Protein AF-A0A0F9AZA5-F1 (afdb_monomer_lite)

Foldseek 3Di:
DDDDDDDDAPDADELDDVRVVVVVVVQLVCVVVVNDAAADWDDDDPAIHDDDDPSHDPRRVVNNVVVRVVVRVVVVVVVVVCVVDDDDDDPPFAWEWEWEWAPFWIWIFIDGVPRTPDIDIAGADDDPDPPPPDDDDDDDDDDDDDDDDDDDDDDDPRPHDHQDPDALVSNLVSSLVVSVVVCVVVVVPAHAEYEYAAEQFDDPVPDFAAFFKAWQWDADPQFIAGPPCRLCCLSPPRPDDGRSSSGSSSRRVVCRVRSHTYIHGTYQFGFLADPVQQDDPDVVHTDGDRDNLVSQLVSLCVVCVVVVHHSQCDWDFHWHADQWIKTFTAHSSGRHHIFRRAPGADDAALAAAHDDDPVVVVCVCPVPPDDPVRVSCCRNGCHGNCVVPVGSPPVD

pLDDT: mean 78.63, std 20.32, range [23.45, 98.0]

Sequence (396 aa):
NAQVVAGRADILVCPGIDAANILYKTLTAMTKFGQASLAGITIGFPVPYIILSRADTLETRLLSIALCSIYARRMSDKRKIRKEEKKPLAADTRRVLVINPGSTSVKLALFENDDPVHEKEVRYSEGAKGRDKSSGALDRGRAGDPAEKSVPGEAGAEVRTAVSRGSTADRISELSMLVDKTLSGWGAGRLDAIAARGGFIPLPDGRRLEGGTYVIAGVHGRQAAADRDLVEAISEHPEKAHASNLGIPAAALLAEKYGVPAYAVDPVVVDEFGPEAVISGYRPIERRSISHALSVRAAAKKAAGLTGKKTGDINLVVAHLGGGITVAAVKQGKMIDNNIALLGEGPFTPQRAGTLPAGELIDLCFSGKFSREELKEELTKRGGLLSYLGEWRMEE

Structure (mmCIF, N/CA/C/O backbone):
data_AF-A0A0F9AZA5-F1
#
_entry.id   AF-A0A0F9AZA5-F1
#
loop_
_atom_site.group_PDB
_atom_site.id
_atom_site.type_symbol
_atom_site.label_atom_id
_atom_site.label_alt_id
_atom_site.label_comp_id
_atom_site.label_asym_id
_atom_site.label_entity_id
_atom_site.label_seq_id
_atom_site.pdbx_PDB_ins_code
_atom_site.Cartn_x
_atom_site.Cartn_y
_atom_site.Cartn_z
_atom_site.occupancy
_atom_site.B_iso_or_equiv
_atom_site.auth_seq_id
_atom_site.auth_comp_id
_atom_site.auth_asym_id
_atom_site.auth_atom_id
_atom_site.pdbx_PDB_model_num
ATOM 1 N N . ASN A 1 1 ? -3.952 -29.532 -18.272 1.00 31.55 1 ASN A N 1
ATOM 2 C CA . ASN A 1 1 ? -4.764 -29.011 -17.147 1.00 31.55 1 ASN A CA 1
ATOM 3 C C . ASN A 1 1 ? -4.411 -27.561 -16.820 1.00 31.55 1 ASN A C 1
ATOM 5 O O . ASN A 1 1 ? -3.969 -27.286 -15.715 1.00 31.55 1 ASN A O 1
ATOM 9 N N . ALA A 1 2 ? -4.607 -26.629 -17.758 1.00 24.94 2 ALA A N 1
ATOM 10 C CA . ALA A 1 2 ? -4.496 -25.196 -17.478 1.00 24.94 2 ALA A CA 1
ATOM 11 C C . ALA A 1 2 ? -5.901 -24.644 -17.200 1.00 24.94 2 ALA A C 1
ATOM 13 O O . ALA A 1 2 ? -6.799 -24.827 -18.022 1.00 24.94 2 ALA A O 1
ATOM 14 N N . GLN A 1 3 ? -6.107 -24.025 -16.037 1.00 31.31 3 GLN A N 1
ATOM 15 C CA . GLN A 1 3 ? -7.330 -23.277 -15.750 1.00 31.31 3 GLN A CA 1
ATOM 16 C C . GLN A 1 3 ? -7.169 -21.832 -16.225 1.00 31.31 3 GLN A C 1
ATOM 18 O O . GLN A 1 3 ? -6.132 -21.211 -16.004 1.00 31.31 3 GLN A O 1
ATOM 23 N N . VAL A 1 4 ? -8.208 -21.307 -16.874 1.00 31.88 4 VAL A N 1
ATOM 24 C CA . VAL A 1 4 ? -8.269 -19.925 -17.355 1.00 31.88 4 VAL A CA 1
ATOM 25 C C . VAL A 1 4 ? -8.418 -18.994 -16.151 1.00 31.88 4 VAL A C 1
ATOM 27 O O . VAL A 1 4 ? -9.504 -18.858 -15.591 1.00 31.88 4 VAL A O 1
ATOM 30 N N . VAL A 1 5 ? -7.322 -18.355 -15.749 1.00 42.47 5 VAL A N 1
ATOM 31 C CA . VAL A 1 5 ? -7.323 -17.205 -14.841 1.00 42.47 5 VAL A CA 1
ATOM 32 C C . VAL A 1 5 ? -7.111 -15.967 -15.712 1.00 42.47 5 VAL A C 1
ATOM 34 O O . VAL A 1 5 ? -6.104 -15.883 -16.400 1.00 42.47 5 VAL A O 1
ATOM 37 N N . ALA A 1 6 ? -8.062 -15.030 -15.660 1.00 53.66 6 ALA A N 1
ATOM 38 C CA . ALA A 1 6 ? -8.175 -13.785 -16.438 1.00 53.66 6 ALA A CA 1
ATOM 39 C C . ALA A 1 6 ? -8.961 -13.894 -17.764 1.00 53.66 6 ALA A C 1
ATOM 41 O O . ALA A 1 6 ? -8.471 -14.336 -18.796 1.00 53.66 6 ALA A O 1
ATOM 42 N N . GLY A 1 7 ? -10.216 -13.431 -17.718 1.00 45.97 7 GLY A N 1
ATOM 43 C CA . GLY A 1 7 ? -11.078 -13.254 -18.893 1.00 45.97 7 GLY A CA 1
ATOM 44 C C . GLY A 1 7 ? -12.540 -12.921 -18.565 1.00 45.97 7 GLY A C 1
ATOM 45 O O . GLY A 1 7 ? -13.252 -12.402 -19.415 1.00 45.97 7 GLY A O 1
ATOM 46 N N . ARG A 1 8 ? -13.003 -13.191 -17.335 1.00 53.72 8 ARG A N 1
ATOM 47 C CA . ARG A 1 8 ? -14.383 -12.921 -16.885 1.00 53.72 8 ARG A CA 1
ATOM 48 C C . ARG A 1 8 ? -14.398 -12.359 -15.464 1.00 53.72 8 ARG A C 1
ATOM 50 O O . ARG A 1 8 ? -14.738 -13.061 -14.522 1.00 53.72 8 ARG A O 1
ATOM 57 N N . ALA A 1 9 ? -13.934 -11.125 -15.292 1.00 59.25 9 ALA A N 1
ATOM 58 C CA . ALA A 1 9 ? -14.039 -10.461 -13.997 1.00 59.25 9 ALA A CA 1
ATOM 59 C C . ALA A 1 9 ? -15.489 -10.004 -13.770 1.00 59.25 9 ALA A C 1
ATOM 61 O O . ALA A 1 9 ? -16.000 -9.207 -14.552 1.00 59.25 9 ALA A O 1
ATOM 62 N N . ASP A 1 10 ? -16.130 -10.476 -12.696 1.00 60.09 10 ASP A N 1
ATOM 63 C CA . ASP A 1 10 ? -17.466 -10.002 -12.297 1.00 60.09 10 ASP A CA 1
ATOM 64 C C . ASP A 1 10 ? -17.416 -8.586 -11.700 1.00 60.09 10 ASP A C 1
ATOM 66 O O . ASP A 1 10 ? -18.384 -7.830 -11.770 1.00 60.09 10 ASP A O 1
ATOM 70 N N . ILE A 1 11 ? -16.285 -8.225 -11.081 1.00 70.12 11 ILE A N 1
ATOM 71 C CA . ILE A 1 11 ? -16.079 -6.938 -10.413 1.00 70.12 11 ILE A CA 1
ATOM 72 C C . ILE A 1 11 ? -14.662 -6.443 -10.703 1.00 70.12 11 ILE A C 1
ATOM 74 O O . ILE A 1 11 ? -13.681 -7.123 -10.404 1.00 70.12 11 ILE A O 1
ATOM 78 N N . LEU A 1 12 ? -14.562 -5.218 -11.218 1.00 71.12 12 LEU A N 1
ATOM 79 C CA . LEU A 1 12 ? -13.315 -4.465 -11.306 1.00 71.12 12 LEU A CA 1
ATOM 80 C C . LEU A 1 12 ? -13.330 -3.372 -10.237 1.00 71.12 12 LEU A C 1
ATOM 82 O O . LEU A 1 12 ? -14.248 -2.553 -10.184 1.00 71.12 12 LEU A O 1
ATOM 86 N N . VAL A 1 13 ? -12.320 -3.363 -9.368 1.00 72.69 13 VAL A N 1
ATOM 87 C CA . VAL A 1 13 ? -12.171 -2.343 -8.325 1.00 72.69 13 VAL A CA 1
ATOM 88 C C . VAL A 1 13 ? -10.956 -1.490 -8.648 1.00 72.69 13 VAL A C 1
ATOM 90 O O . VAL A 1 13 ? -9.829 -1.974 -8.627 1.00 72.69 13 VAL A O 1
ATOM 93 N N . CYS A 1 14 ? -11.196 -0.215 -8.932 1.00 68.75 14 CYS A N 1
ATOM 94 C CA . CYS A 1 14 ? -10.140 0.758 -9.179 1.00 68.75 14 CYS A CA 1
ATOM 95 C C . CYS A 1 14 ? -9.658 1.377 -7.856 1.00 68.75 14 CYS A C 1
ATOM 97 O O . CYS A 1 14 ? -10.453 1.533 -6.923 1.00 68.75 14 CYS A O 1
ATOM 99 N N . PRO A 1 15 ? -8.376 1.765 -7.757 1.00 51.91 15 PRO A N 1
ATOM 100 C CA . PRO A 1 15 ? -7.798 2.281 -6.514 1.00 51.91 15 PRO A CA 1
ATOM 101 C C . PRO A 1 15 ? -8.221 3.711 -6.162 1.00 51.91 15 PRO A C 1
ATOM 103 O O . PRO A 1 15 ? -7.981 4.152 -5.041 1.00 51.91 15 PRO A O 1
ATOM 106 N N . GLY A 1 16 ? -8.823 4.436 -7.104 1.00 64.69 16 GLY A N 1
ATOM 107 C CA . GLY A 1 16 ? -9.222 5.830 -6.959 1.00 64.69 16 GLY A CA 1
ATOM 108 C C . GLY A 1 16 ? -10.118 6.277 -8.111 1.00 64.69 16 GLY A C 1
ATOM 109 O O . GLY A 1 16 ? -10.344 5.516 -9.058 1.00 64.69 16 GLY A O 1
ATOM 110 N N . ILE A 1 17 ? -10.640 7.502 -8.013 1.00 71.69 17 ILE A N 1
ATOM 111 C CA . ILE A 1 17 ? -11.595 8.044 -8.986 1.00 71.69 17 ILE A CA 1
ATOM 112 C C . ILE A 1 17 ? -10.957 8.266 -10.359 1.00 71.69 17 ILE A C 1
ATOM 114 O O . ILE A 1 17 ? -11.595 7.969 -11.361 1.00 71.69 17 ILE A O 1
ATOM 118 N N . ASP A 1 18 ? -9.689 8.669 -10.418 1.00 63.88 18 ASP A N 1
ATOM 119 C CA . ASP A 1 18 ? -8.995 8.961 -11.680 1.00 63.88 18 ASP A CA 1
ATOM 120 C C . ASP A 1 18 ? -8.799 7.682 -12.501 1.00 63.88 18 ASP A C 1
ATOM 122 O O . ASP A 1 18 ? -9.170 7.599 -13.671 1.00 63.88 18 ASP A O 1
ATOM 126 N N . ALA A 1 19 ? -8.334 6.621 -11.838 1.00 67.88 19 ALA A N 1
ATOM 127 C CA . ALA A 1 19 ? -8.208 5.286 -12.413 1.00 67.88 19 ALA A CA 1
ATOM 128 C C . ALA A 1 19 ? -9.554 4.705 -12.863 1.00 67.88 19 ALA A C 1
ATOM 130 O O . ALA A 1 19 ? -9.653 4.108 -13.937 1.00 67.88 19 ALA A O 1
ATOM 131 N N . ALA A 1 20 ? -10.596 4.893 -12.048 1.00 75.75 20 ALA A N 1
ATOM 132 C CA . ALA A 1 20 ? -11.951 4.487 -12.400 1.00 75.75 20 ALA A CA 1
ATOM 133 C C . ALA A 1 20 ? -12.468 5.257 -13.620 1.00 75.75 20 ALA A C 1
ATOM 135 O O . ALA A 1 20 ? -13.117 4.671 -14.481 1.00 75.75 20 ALA A O 1
ATOM 136 N N . ASN A 1 21 ? -12.153 6.548 -13.717 1.00 77.44 21 ASN A N 1
ATOM 137 C CA . ASN A 1 21 ? -12.565 7.408 -14.817 1.00 77.44 21 ASN A CA 1
ATOM 138 C C . ASN A 1 21 ? -11.870 7.026 -16.131 1.00 77.44 21 ASN A C 1
ATOM 140 O O . ASN A 1 21 ? -12.523 6.996 -17.170 1.00 77.44 21 ASN A O 1
ATOM 144 N N . ILE A 1 22 ? -10.579 6.674 -16.095 1.00 76.75 22 ILE A N 1
ATOM 145 C CA . ILE A 1 22 ? -9.859 6.140 -17.263 1.00 76.75 22 ILE A CA 1
ATOM 146 C C . ILE A 1 22 ? -10.533 4.853 -17.748 1.00 76.75 22 ILE A C 1
ATOM 148 O O . ILE A 1 22 ? -10.899 4.758 -18.918 1.00 76.75 22 ILE A O 1
ATOM 152 N N . LEU A 1 23 ? -10.766 3.892 -16.846 1.00 80.69 23 LEU A N 1
ATOM 153 C CA . LEU A 1 23 ? -11.445 2.639 -17.187 1.00 80.69 23 LEU A CA 1
ATOM 154 C C . LEU A 1 23 ? -12.842 2.896 -17.770 1.00 80.69 23 LEU A C 1
ATOM 156 O O . LEU A 1 23 ? -13.197 2.332 -18.804 1.00 80.69 23 LEU A O 1
ATOM 160 N N . TYR A 1 24 ? -13.615 3.774 -17.133 1.00 83.31 24 TYR A N 1
ATOM 161 C CA . TYR A 1 24 ? -14.941 4.173 -17.589 1.00 83.31 24 TYR A CA 1
ATOM 162 C C . TYR A 1 24 ? -14.896 4.783 -18.995 1.00 83.31 24 TYR A C 1
ATOM 164 O O . TYR A 1 24 ? -15.645 4.340 -19.859 1.00 83.31 24 TYR A O 1
ATOM 172 N N . LYS A 1 25 ? -13.975 5.716 -19.277 1.00 82.06 25 LYS A N 1
ATOM 173 C CA . LYS A 1 25 ? -13.819 6.319 -20.612 1.00 82.06 25 LYS A CA 1
ATOM 174 C C . LYS A 1 25 ? -13.450 5.287 -21.679 1.00 82.06 25 LYS A C 1
ATOM 176 O O . LYS A 1 25 ? -14.001 5.343 -22.778 1.00 82.06 25 LYS A O 1
ATOM 181 N N . THR A 1 26 ? -12.569 4.339 -21.363 1.00 80.81 26 THR A N 1
ATOM 182 C CA . THR A 1 26 ? -12.213 3.242 -22.275 1.00 80.81 26 THR A CA 1
ATOM 183 C C . THR A 1 26 ? -13.431 2.376 -22.595 1.00 80.81 26 THR A C 1
ATOM 185 O O . THR A 1 26 ? -13.705 2.104 -23.763 1.00 80.81 26 THR A O 1
ATOM 188 N N . LEU A 1 27 ? -14.226 2.014 -21.583 1.00 83.06 27 LEU A N 1
ATOM 189 C CA . LEU A 1 27 ? -15.469 1.262 -21.778 1.00 83.06 27 LEU A CA 1
ATOM 190 C C . LEU A 1 27 ? -16.496 2.061 -22.593 1.00 83.06 27 LEU A C 1
ATOM 192 O O . LEU A 1 27 ? -17.095 1.514 -23.516 1.00 83.06 27 LEU A O 1
ATOM 196 N N . THR A 1 28 ? -16.653 3.362 -22.326 1.00 81.06 28 THR A N 1
ATOM 197 C CA . THR A 1 28 ? -17.510 4.262 -23.115 1.00 81.06 28 THR A CA 1
ATOM 198 C C . THR A 1 28 ? -17.057 4.362 -24.576 1.00 81.06 28 THR A C 1
ATOM 200 O O . THR A 1 28 ? -17.888 4.541 -25.462 1.00 81.06 28 THR A O 1
ATOM 203 N N . ALA A 1 29 ? -15.762 4.242 -24.880 1.00 81.00 29 ALA A N 1
ATOM 204 C CA . ALA A 1 29 ? -15.303 4.174 -26.267 1.00 81.00 29 ALA A CA 1
ATOM 205 C C . ALA A 1 29 ? -15.741 2.862 -26.938 1.00 81.00 29 ALA A C 1
ATOM 207 O O . ALA A 1 29 ? -16.234 2.889 -28.062 1.00 81.00 29 ALA A O 1
ATOM 208 N N . MET A 1 30 ? -15.638 1.731 -26.235 1.00 81.06 30 MET A N 1
ATOM 209 C CA . MET A 1 30 ? -16.054 0.418 -26.745 1.00 81.06 30 MET A CA 1
ATOM 210 C C . MET A 1 30 ? -17.568 0.315 -26.974 1.00 81.06 30 MET A C 1
ATOM 212 O O . MET A 1 30 ? -17.996 -0.327 -27.937 1.00 81.06 30 MET A O 1
ATOM 216 N N . THR A 1 31 ? -18.391 0.973 -26.145 1.00 82.75 31 THR A N 1
ATOM 217 C CA . THR A 1 31 ? -19.852 0.982 -26.347 1.00 82.75 31 THR A CA 1
ATOM 218 C C . THR A 1 31 ? -20.256 1.656 -27.657 1.00 82.75 31 THR A C 1
ATOM 220 O O . THR A 1 31 ? -21.201 1.213 -28.305 1.00 82.75 31 THR A O 1
ATOM 223 N N . LYS A 1 32 ? -19.510 2.671 -28.117 1.00 75.00 32 LYS A N 1
ATOM 224 C CA . LYS A 1 32 ? -19.764 3.328 -29.413 1.00 75.00 32 LYS A CA 1
ATOM 225 C C . LYS A 1 32 ? -19.605 2.386 -30.605 1.00 75.00 32 LYS A C 1
ATOM 227 O O . LYS A 1 32 ? -20.246 2.601 -31.627 1.00 75.00 32 LYS A O 1
ATOM 232 N N . PHE A 1 33 ? -18.773 1.357 -30.470 1.00 80.38 33 PHE A N 1
ATOM 233 C CA . PHE A 1 33 ? -18.540 0.350 -31.505 1.00 80.38 33 PHE A CA 1
ATOM 234 C C . PHE A 1 33 ? -19.388 -0.915 -31.305 1.00 80.38 33 PHE A C 1
ATOM 236 O O . PHE A 1 33 ? -19.153 -1.916 -31.976 1.00 80.38 33 PHE A O 1
ATOM 243 N N . GLY A 1 34 ? -20.352 -0.900 -30.374 1.00 78.81 34 GLY A N 1
ATOM 244 C CA . GLY A 1 34 ? -21.203 -2.056 -30.074 1.00 78.81 34 GLY A CA 1
ATOM 245 C C . GLY A 1 34 ? -20.448 -3.239 -29.458 1.00 78.81 34 GLY A C 1
ATOM 246 O O . GLY A 1 34 ? -20.937 -4.363 -29.487 1.00 78.81 34 GLY A O 1
ATOM 247 N N . GLN A 1 35 ? -19.246 -3.007 -28.921 1.00 78.94 35 GLN A N 1
ATOM 248 C CA . GLN A 1 35 ? -18.393 -4.051 -28.341 1.00 78.94 35 GLN A CA 1
ATOM 249 C C . GLN A 1 35 ? -18.612 -4.230 -26.831 1.00 78.94 35 GLN A C 1
ATOM 251 O O . GLN A 1 35 ? -18.065 -5.154 -26.233 1.00 78.94 35 GLN A O 1
ATOM 256 N N . ALA A 1 36 ? -19.389 -3.342 -26.207 1.00 83.88 36 ALA A N 1
ATOM 257 C CA . ALA A 1 36 ? -19.731 -3.384 -24.792 1.00 83.88 36 ALA A CA 1
ATOM 258 C C . ALA A 1 36 ? -21.071 -2.675 -24.530 1.00 83.88 36 ALA A C 1
ATOM 260 O O . ALA A 1 36 ? -21.448 -1.769 -25.273 1.00 83.88 36 ALA A O 1
ATOM 261 N N . SER A 1 37 ? -21.725 -3.024 -23.420 1.00 85.25 37 SER A N 1
ATOM 262 C CA . SER A 1 37 ? -22.831 -2.260 -22.828 1.00 85.25 37 SER A CA 1
ATOM 263 C C . SER A 1 37 ? -22.392 -1.743 -21.459 1.00 85.25 37 SER A C 1
ATOM 265 O O . SER A 1 37 ? -21.660 -2.421 -20.735 1.00 85.25 37 SER A O 1
ATOM 267 N N . LEU A 1 38 ? -22.823 -0.536 -21.094 1.00 89.19 38 LEU A N 1
ATOM 268 C CA . LEU A 1 38 ? -22.376 0.146 -19.880 1.00 89.19 38 LEU A CA 1
ATOM 269 C C . LEU A 1 38 ? -23.572 0.690 -19.096 1.00 89.19 38 LEU A C 1
ATOM 271 O O . LEU A 1 38 ? -24.516 1.212 -19.676 1.00 89.19 38 LEU A O 1
ATOM 275 N N . ALA A 1 39 ? -23.515 0.605 -17.770 1.00 91.31 39 ALA A N 1
ATOM 276 C CA . ALA A 1 39 ? -24.451 1.264 -16.866 1.00 91.31 39 ALA A CA 1
ATOM 277 C C . ALA A 1 39 ? -23.668 1.830 -15.679 1.00 91.31 39 ALA A C 1
ATOM 279 O O . ALA A 1 39 ? -22.871 1.115 -15.071 1.00 91.31 39 ALA A O 1
ATOM 280 N N . GLY A 1 40 ? -23.879 3.104 -15.352 1.00 89.75 40 GLY A N 1
ATOM 281 C CA . GLY A 1 40 ? -23.142 3.804 -14.304 1.00 89.75 40 GLY A CA 1
ATOM 282 C C . GLY A 1 40 ? -24.075 4.473 -13.305 1.00 89.75 40 GLY A C 1
ATOM 283 O O . GLY A 1 40 ? -24.984 5.205 -13.684 1.00 89.75 40 GLY A O 1
ATOM 284 N N . ILE A 1 41 ? -23.834 4.246 -12.014 1.00 91.19 41 ILE A N 1
ATOM 285 C CA . ILE A 1 41 ? -24.491 4.981 -10.928 1.00 91.19 41 ILE A CA 1
ATOM 286 C C . ILE A 1 41 ? -23.452 5.440 -9.911 1.00 91.19 41 ILE A C 1
ATOM 288 O O . ILE A 1 41 ? -22.463 4.750 -9.657 1.00 91.19 41 ILE A O 1
ATOM 292 N N . THR A 1 42 ? -23.699 6.588 -9.293 1.00 86.12 42 THR A N 1
ATOM 293 C CA . THR A 1 42 ? -22.926 7.085 -8.160 1.00 86.12 42 THR A CA 1
ATOM 294 C C . THR A 1 42 ? -23.672 6.761 -6.871 1.00 86.12 42 THR A C 1
ATOM 296 O O . THR A 1 42 ? -24.857 7.058 -6.710 1.00 86.12 42 THR A O 1
ATOM 299 N N . ILE A 1 43 ? -22.965 6.111 -5.949 1.00 84.06 43 ILE A N 1
ATOM 300 C CA . ILE A 1 43 ? -23.482 5.642 -4.660 1.00 84.06 43 ILE A CA 1
ATOM 301 C C . ILE A 1 43 ? -22.622 6.197 -3.519 1.00 84.06 43 ILE A C 1
ATOM 303 O O . ILE A 1 43 ? -21.516 6.672 -3.755 1.00 84.06 43 ILE A O 1
ATOM 307 N N . GLY A 1 44 ? -23.123 6.124 -2.282 1.00 74.31 44 GLY A N 1
ATOM 308 C CA . GLY A 1 44 ? -22.457 6.679 -1.089 1.00 74.31 44 GLY A CA 1
ATOM 309 C C . GLY A 1 44 ? -23.137 7.928 -0.520 1.00 74.31 44 GLY A C 1
ATOM 310 O O . GLY A 1 44 ? -22.845 8.330 0.598 1.00 74.31 44 GLY A O 1
ATOM 311 N N . PHE A 1 45 ? -24.107 8.484 -1.245 1.00 77.88 45 PHE A N 1
ATOM 312 C CA . PHE A 1 45 ? -24.941 9.603 -0.809 1.00 77.88 45 PHE A CA 1
ATOM 313 C C . PHE A 1 45 ? -26.290 9.117 -0.251 1.00 77.88 45 PHE A C 1
ATOM 315 O O . PHE A 1 45 ? -26.672 7.957 -0.457 1.00 77.88 45 PHE A O 1
ATOM 322 N N . PRO A 1 46 ? -27.070 9.986 0.426 1.00 76.06 46 PRO A N 1
ATOM 323 C CA . PRO A 1 46 ? -28.411 9.640 0.891 1.00 76.06 46 PRO A CA 1
ATOM 324 C C . PRO A 1 46 ? -29.354 9.166 -0.221 1.00 76.06 46 PRO A C 1
ATOM 326 O O . PRO A 1 46 ? -30.301 8.438 0.065 1.00 76.06 46 PRO A O 1
ATOM 329 N N . VAL A 1 47 ? -29.110 9.507 -1.480 1.00 79.62 47 VAL A N 1
ATOM 330 C CA . VAL A 1 47 ? -29.864 8.996 -2.629 1.00 79.62 47 VAL A CA 1
ATOM 331 C C . VAL A 1 47 ? -28.849 8.648 -3.723 1.00 79.62 47 VAL A C 1
ATOM 333 O O . VAL A 1 47 ? -27.917 9.430 -3.919 1.00 79.62 47 VAL A O 1
ATOM 336 N N . PRO A 1 48 ? -28.957 7.487 -4.400 1.00 86.88 48 PRO A N 1
ATOM 337 C CA . PRO A 1 48 ? -28.128 7.217 -5.569 1.00 86.88 48 PRO A CA 1
ATOM 338 C C . PRO A 1 48 ? -28.474 8.217 -6.672 1.00 86.88 48 PRO A C 1
ATOM 340 O O . PRO A 1 48 ? -29.632 8.604 -6.831 1.00 86.88 48 PRO A O 1
ATOM 343 N N . TYR A 1 49 ? -27.488 8.614 -7.458 1.00 90.00 49 TYR A N 1
ATOM 344 C CA . TYR A 1 49 ? -27.727 9.472 -8.611 1.00 90.00 49 TYR A CA 1
ATOM 345 C C . TYR A 1 49 ? -26.861 9.042 -9.784 1.00 90.00 49 TYR A C 1
ATOM 347 O O . TYR A 1 49 ? -25.966 8.208 -9.658 1.00 90.00 49 TYR A O 1
ATOM 355 N N . ILE A 1 50 ? -27.182 9.578 -10.952 1.00 91.31 50 ILE A N 1
ATOM 356 C CA . ILE A 1 50 ? -26.563 9.195 -12.213 1.00 91.31 50 ILE A CA 1
ATOM 357 C C . ILE A 1 50 ? -25.732 10.379 -12.685 1.00 91.31 50 ILE A C 1
ATOM 359 O O . ILE A 1 50 ? -26.260 11.481 -12.832 1.00 91.31 50 ILE A O 1
ATOM 363 N N . ILE A 1 51 ? -24.447 10.143 -12.929 1.00 83.69 51 ILE A N 1
ATOM 364 C CA . ILE A 1 51 ? -23.578 11.081 -13.638 1.00 83.69 51 ILE A CA 1
ATOM 365 C C . ILE A 1 51 ? -23.292 10.461 -14.996 1.00 83.69 51 ILE A C 1
ATOM 367 O O . ILE A 1 51 ? -22.785 9.345 -15.073 1.00 83.69 51 ILE A O 1
ATOM 371 N N . LEU A 1 52 ? -23.649 11.179 -16.055 1.00 82.31 52 LEU A N 1
ATOM 372 C CA . LEU A 1 52 ? -23.472 10.732 -17.431 1.00 82.31 52 LEU A CA 1
ATOM 373 C C . LEU A 1 52 ? -22.400 11.571 -18.115 1.00 82.31 52 LEU A C 1
ATOM 375 O O . LEU A 1 52 ? -22.300 12.780 -17.896 1.00 82.31 52 LEU A O 1
ATOM 379 N N . SER A 1 53 ? -21.649 10.939 -19.005 1.00 79.88 53 SER A N 1
ATOM 380 C CA . SER A 1 53 ? -20.765 11.622 -19.937 1.00 79.88 53 SER A CA 1
ATOM 381 C C . SER A 1 53 ? -21.543 12.135 -21.148 1.00 79.88 53 SER A C 1
ATOM 383 O O . SER A 1 53 ? -22.508 11.528 -21.619 1.00 79.88 53 SER A O 1
ATOM 385 N N . ARG A 1 54 ? -21.065 13.233 -21.747 1.00 78.56 54 ARG A N 1
ATOM 386 C CA . ARG A 1 54 ? -21.543 13.679 -23.069 1.00 78.56 54 ARG A CA 1
ATOM 387 C C . ARG A 1 54 ? -21.336 12.608 -24.145 1.00 78.56 54 ARG A C 1
ATOM 389 O O . ARG A 1 54 ? -22.101 12.564 -25.099 1.00 78.56 54 ARG A O 1
ATOM 396 N N . ALA A 1 55 ? -20.334 11.747 -23.971 1.00 78.50 55 ALA A N 1
ATOM 397 C CA . ALA A 1 55 ? -20.008 10.671 -24.898 1.00 78.50 55 ALA A CA 1
ATOM 398 C C . ALA A 1 55 ? -20.866 9.402 -24.725 1.00 78.50 55 ALA A C 1
ATOM 400 O O . ALA A 1 55 ? -20.711 8.486 -25.532 1.00 78.50 55 ALA A O 1
ATOM 401 N N . ASP A 1 56 ? -21.738 9.333 -23.709 1.00 85.25 56 ASP A N 1
ATOM 402 C CA . ASP A 1 56 ? -22.561 8.148 -23.450 1.00 85.25 56 ASP A CA 1
ATOM 403 C C . ASP A 1 56 ? -23.695 7.989 -24.465 1.00 85.25 56 ASP A C 1
ATOM 405 O O . ASP A 1 56 ? -24.453 8.932 -24.737 1.00 85.25 56 ASP A O 1
ATOM 409 N N . THR A 1 57 ? -23.848 6.755 -24.950 1.00 87.00 57 THR A N 1
ATOM 410 C CA . THR A 1 57 ? -24.920 6.332 -25.856 1.00 87.00 57 THR A CA 1
ATOM 411 C C . THR A 1 57 ? -26.286 6.368 -25.164 1.00 87.00 57 THR A C 1
ATOM 413 O O . THR A 1 57 ? -26.386 6.359 -23.935 1.00 87.00 57 THR A O 1
ATOM 416 N N . LEU A 1 58 ? -27.369 6.385 -25.950 1.00 89.88 58 LEU A N 1
ATOM 417 C CA . LEU A 1 58 ? -28.734 6.295 -25.414 1.00 89.88 58 LEU A CA 1
ATOM 418 C C . LEU A 1 58 ? -28.932 5.027 -24.567 1.00 89.88 58 LEU A C 1
ATOM 420 O O . LEU A 1 58 ? -29.534 5.096 -23.498 1.00 89.88 58 LEU A O 1
ATOM 424 N N . GLU A 1 59 ? -28.377 3.900 -25.015 1.00 91.56 59 GLU A N 1
ATOM 425 C CA . GLU A 1 59 ? -28.396 2.633 -24.282 1.00 91.56 59 GLU A CA 1
ATOM 426 C C . GLU A 1 59 ? -27.765 2.788 -22.893 1.00 91.56 59 GLU A C 1
ATOM 428 O O . GLU A 1 59 ? -28.420 2.493 -21.894 1.00 91.56 59 GLU A O 1
ATOM 433 N N . THR A 1 60 ? -26.552 3.351 -22.803 1.00 91.38 60 THR A N 1
ATOM 434 C CA . THR A 1 60 ? -25.872 3.569 -21.517 1.00 91.38 60 THR A CA 1
ATOM 435 C C . THR A 1 60 ? -26.709 4.416 -20.565 1.00 91.38 60 THR A C 1
ATOM 437 O O . THR A 1 60 ? -26.792 4.130 -19.369 1.00 91.38 60 THR A O 1
ATOM 440 N N . ARG A 1 61 ? -27.376 5.452 -21.083 1.00 92.19 61 ARG A N 1
ATOM 441 C CA . ARG A 1 61 ? -28.240 6.331 -20.283 1.00 92.19 61 ARG A CA 1
ATOM 442 C C . ARG A 1 61 ? -29.441 5.571 -19.725 1.00 92.19 61 ARG A C 1
ATOM 444 O O . ARG A 1 61 ? -29.709 5.658 -18.528 1.00 92.19 61 ARG A O 1
ATOM 451 N N . LEU A 1 62 ? -30.131 4.801 -20.565 1.00 94.69 62 LEU A N 1
ATOM 452 C CA . LEU A 1 62 ? -31.300 4.013 -20.163 1.00 94.69 62 LEU A CA 1
ATOM 453 C C . LEU A 1 62 ? -30.930 2.911 -19.165 1.00 94.69 62 LEU A C 1
ATOM 455 O O . LEU A 1 62 ? -31.599 2.764 -18.141 1.00 94.69 62 LEU A O 1
ATOM 459 N N . LEU A 1 63 ? -29.836 2.187 -19.412 1.00 94.25 63 LEU A N 1
ATOM 460 C CA . LEU A 1 63 ? -29.340 1.157 -18.500 1.00 94.25 63 LEU A CA 1
ATOM 461 C C . LEU A 1 63 ? -28.924 1.750 -17.149 1.00 94.25 63 LEU A C 1
ATOM 463 O O . LEU A 1 63 ? -29.208 1.162 -16.106 1.00 94.25 63 LEU A O 1
ATOM 467 N N . SER A 1 64 ? -28.315 2.938 -17.143 1.00 94.62 64 SER A N 1
ATOM 468 C CA . SER A 1 64 ? -27.956 3.652 -15.911 1.00 94.62 64 SER A CA 1
ATOM 469 C C . SER A 1 64 ? -29.191 4.075 -15.108 1.00 94.62 64 SER A C 1
ATOM 471 O O . SER A 1 64 ? -29.201 3.936 -13.884 1.00 94.62 64 SER A O 1
ATOM 473 N N . ILE A 1 65 ? -30.259 4.525 -15.782 1.00 94.69 65 ILE A N 1
ATOM 474 C CA . ILE A 1 65 ? -31.553 4.822 -15.144 1.00 94.69 65 ILE A CA 1
ATOM 475 C C . ILE A 1 65 ? -32.136 3.559 -14.517 1.00 94.69 65 ILE A C 1
ATOM 477 O O . ILE A 1 65 ? -32.445 3.561 -13.325 1.00 94.69 65 ILE A O 1
ATOM 481 N N . ALA A 1 66 ? -32.222 2.472 -15.285 1.00 94.38 66 ALA A N 1
ATOM 482 C CA . ALA A 1 66 ? -32.743 1.200 -14.799 1.00 94.38 66 ALA A CA 1
ATOM 483 C C . ALA A 1 66 ? -31.956 0.694 -13.578 1.00 94.38 66 ALA A C 1
ATOM 485 O O . ALA A 1 66 ? -32.549 0.357 -12.549 1.00 94.38 66 ALA A O 1
ATOM 486 N N . LEU A 1 67 ? -30.622 0.712 -13.653 1.00 94.00 67 LEU A N 1
ATOM 487 C CA . LEU A 1 67 ? -29.739 0.317 -12.558 1.00 94.00 67 LEU A CA 1
ATOM 488 C C . LEU A 1 67 ? -29.956 1.187 -11.311 1.00 94.00 67 LEU A C 1
ATOM 490 O O . LEU A 1 67 ? -30.070 0.658 -10.202 1.00 94.00 67 LEU A O 1
ATOM 494 N N . CYS A 1 68 ? -30.062 2.507 -11.484 1.00 93.88 68 CYS A N 1
ATOM 495 C CA . CYS A 1 68 ? -30.300 3.443 -10.388 1.00 93.88 68 CYS A CA 1
ATOM 496 C C . CYS A 1 68 ? -31.650 3.187 -9.710 1.00 93.88 68 CYS A C 1
ATOM 498 O O . CYS A 1 68 ? -31.713 3.103 -8.483 1.00 93.88 68 CYS A O 1
ATOM 500 N N . SER A 1 69 ? -32.716 2.975 -10.488 1.00 91.31 69 SER A N 1
ATOM 501 C CA . SER A 1 69 ? -34.049 2.660 -9.963 1.00 91.31 69 SER A CA 1
ATOM 502 C C . SER A 1 69 ? -34.068 1.346 -9.178 1.00 91.31 69 SER A C 1
ATOM 504 O O . SER A 1 69 ? -34.622 1.291 -8.077 1.00 91.31 69 SER A O 1
ATOM 506 N N . ILE A 1 70 ? -33.422 0.296 -9.700 1.00 90.75 70 ILE A N 1
ATOM 507 C CA . ILE A 1 70 ? -33.303 -1.001 -9.017 1.00 90.75 70 ILE A CA 1
ATOM 508 C C . ILE A 1 70 ? -32.539 -0.842 -7.694 1.00 90.75 70 ILE A C 1
ATOM 510 O O . ILE A 1 70 ? -32.980 -1.338 -6.652 1.00 90.75 70 ILE A O 1
ATOM 514 N N . TYR A 1 71 ? -31.413 -0.124 -7.715 1.00 88.06 71 TYR A N 1
ATOM 515 C CA . TYR A 1 71 ? -30.599 0.122 -6.527 1.00 88.06 71 TYR A CA 1
ATOM 516 C C . TYR A 1 71 ? -31.354 0.947 -5.471 1.00 88.06 71 TYR A C 1
ATOM 518 O O . TYR A 1 71 ? -31.382 0.575 -4.295 1.00 88.06 71 TYR A O 1
ATOM 526 N N . ALA A 1 72 ? -32.024 2.030 -5.879 1.00 86.88 72 ALA A N 1
ATOM 527 C CA . ALA A 1 72 ? -32.800 2.903 -4.998 1.00 86.88 72 ALA A CA 1
ATOM 528 C C . ALA A 1 72 ? -33.944 2.160 -4.289 1.00 86.88 72 ALA A C 1
ATOM 530 O O . ALA A 1 72 ? -34.163 2.357 -3.086 1.00 86.88 72 ALA A O 1
ATOM 531 N N . ARG A 1 73 ? -34.635 1.260 -5.004 1.00 86.19 73 ARG A N 1
ATOM 532 C CA . ARG A 1 73 ? -35.688 0.410 -4.433 1.00 86.19 73 ARG A CA 1
ATOM 533 C C . ARG A 1 73 ? -35.130 -0.494 -3.330 1.00 86.19 73 ARG A C 1
ATOM 535 O O . ARG A 1 73 ? -35.611 -0.447 -2.202 1.00 86.19 73 ARG A O 1
ATOM 542 N N . ARG A 1 74 ? -34.032 -1.207 -3.610 1.00 82.25 74 ARG A N 1
ATOM 543 C CA . ARG A 1 74 ? -33.340 -2.061 -2.622 1.00 82.25 74 ARG A CA 1
ATOM 544 C C . ARG A 1 74 ? -32.866 -1.295 -1.384 1.00 82.25 74 ARG A C 1
ATOM 546 O O . ARG A 1 74 ? -32.932 -1.818 -0.274 1.00 82.25 74 ARG A O 1
ATOM 553 N N . MET A 1 75 ? -32.362 -0.073 -1.558 1.00 78.44 75 MET A N 1
ATOM 554 C CA . MET A 1 75 ? -31.896 0.753 -0.438 1.00 78.44 75 MET A CA 1
ATOM 555 C C . MET A 1 75 ? -33.045 1.248 0.440 1.00 78.44 75 MET A C 1
ATOM 557 O O . MET A 1 75 ? -32.893 1.314 1.659 1.00 78.44 75 MET A O 1
ATOM 561 N N . SER A 1 76 ? -34.194 1.564 -0.158 1.00 73.69 76 SER A N 1
ATOM 562 C CA . SER A 1 76 ? -35.405 1.942 0.580 1.00 73.69 76 SER A CA 1
ATOM 563 C C . SER A 1 76 ? -35.893 0.802 1.474 1.00 73.69 76 SER A C 1
ATOM 565 O O . SER A 1 76 ? -36.199 1.035 2.643 1.00 73.69 76 SER A O 1
ATOM 567 N N . ASP A 1 77 ? -35.859 -0.433 0.972 1.00 69.94 77 ASP A N 1
ATOM 568 C CA . ASP A 1 77 ? -36.238 -1.622 1.743 1.00 69.94 77 ASP A CA 1
ATOM 569 C C . ASP A 1 77 ? -35.260 -1.881 2.905 1.00 69.94 77 ASP A C 1
ATOM 571 O O . ASP A 1 77 ? -35.682 -2.078 4.043 1.00 69.94 77 ASP A O 1
ATOM 575 N N . LYS A 1 78 ? -33.942 -1.758 2.676 1.00 60.44 78 LYS A N 1
ATOM 576 C CA . LYS A 1 78 ? -32.926 -1.869 3.744 1.00 60.44 78 LYS A CA 1
ATOM 577 C C . LYS A 1 78 ? -33.004 -0.751 4.789 1.00 60.44 78 LYS A C 1
ATOM 579 O O . LYS A 1 78 ? -32.699 -0.978 5.957 1.00 60.44 78 LYS A O 1
ATOM 584 N N . ARG A 1 79 ? -33.383 0.468 4.396 1.00 59.91 79 ARG A N 1
ATOM 585 C CA . ARG A 1 79 ? -33.546 1.596 5.330 1.00 59.91 79 ARG A CA 1
ATOM 586 C C . ARG A 1 79 ? -34.753 1.444 6.242 1.00 59.91 79 ARG A C 1
ATOM 588 O O . ARG A 1 79 ? -34.684 1.937 7.364 1.00 59.91 79 ARG A O 1
ATOM 595 N N . LYS A 1 80 ? -35.818 0.776 5.788 1.00 54.53 80 LYS A N 1
ATOM 596 C CA . LYS A 1 80 ? -36.941 0.403 6.660 1.00 54.53 80 LYS A CA 1
ATOM 597 C C . LYS A 1 80 ? -36.465 -0.524 7.782 1.00 54.53 80 LYS A C 1
ATOM 599 O O . LYS A 1 80 ? -36.741 -0.226 8.933 1.00 54.53 80 LYS A O 1
ATOM 604 N N . ILE A 1 81 ? -35.630 -1.513 7.454 1.00 51.62 81 ILE A N 1
ATOM 605 C CA . ILE A 1 81 ? -35.019 -2.441 8.425 1.00 51.62 81 ILE A CA 1
ATOM 606 C C . ILE A 1 81 ? -34.081 -1.700 9.401 1.00 51.62 81 ILE A C 1
ATOM 608 O O . ILE A 1 81 ? -34.187 -1.845 10.609 1.00 51.62 81 ILE A O 1
ATOM 612 N N . ARG A 1 82 ? -33.191 -0.828 8.901 1.00 50.31 82 ARG A N 1
ATOM 613 C CA . ARG A 1 82 ? -32.232 -0.079 9.746 1.00 50.31 82 ARG A CA 1
ATOM 614 C C . ARG A 1 82 ? -32.859 0.990 10.650 1.00 50.31 82 ARG A C 1
ATOM 616 O O . ARG A 1 82 ? -32.219 1.405 11.609 1.00 50.31 82 ARG A O 1
ATOM 6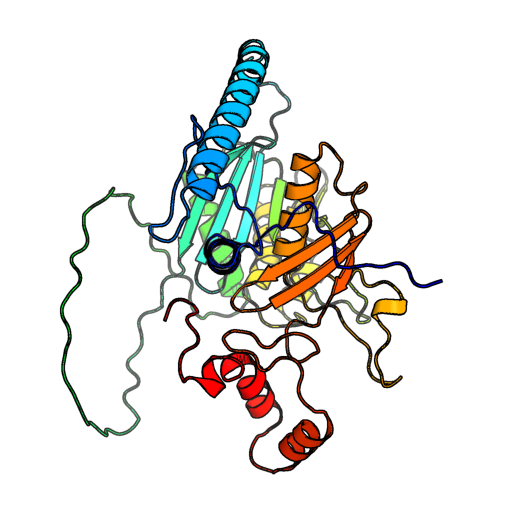23 N N . LYS A 1 83 ? -34.056 1.501 10.337 1.00 48.22 83 LYS A N 1
ATOM 624 C CA . LYS A 1 83 ? -34.739 2.496 11.187 1.00 48.22 83 LYS A CA 1
ATOM 625 C C . LYS A 1 83 ? -35.298 1.887 12.475 1.00 48.22 83 LYS A C 1
ATOM 627 O O . LYS A 1 83 ? -35.526 2.640 13.416 1.00 48.22 83 LYS A O 1
ATOM 632 N N . GLU A 1 84 ? -35.476 0.570 12.527 1.00 52.22 84 GLU A N 1
ATOM 633 C CA . GLU A 1 84 ? -35.930 -0.144 13.727 1.00 52.22 84 GLU A CA 1
ATOM 634 C C . GLU A 1 84 ? -34.794 -0.362 14.750 1.00 52.22 84 GLU A C 1
ATOM 636 O O . GLU A 1 84 ? -35.062 -0.585 15.927 1.00 52.22 84 GLU A O 1
ATOM 641 N N . GLU A 1 85 ? -33.525 -0.180 14.356 1.00 49.72 85 GLU A N 1
ATOM 642 C CA . GLU A 1 85 ? -32.342 -0.359 15.210 1.00 49.72 85 GLU A CA 1
ATOM 643 C C . GLU A 1 85 ? -31.520 0.937 15.355 1.00 49.72 85 GLU A C 1
ATOM 645 O O . GLU A 1 85 ? -30.498 1.134 14.698 1.00 49.72 85 GLU A O 1
ATOM 650 N N . LYS A 1 86 ? -31.920 1.838 16.258 1.00 41.72 86 LYS A N 1
ATOM 651 C CA . LYS A 1 86 ? -30.992 2.823 16.847 1.00 41.72 86 LYS A CA 1
ATOM 652 C C . LYS A 1 86 ? -31.259 2.967 18.346 1.00 41.72 86 LYS A C 1
ATOM 654 O O . LYS A 1 86 ? -32.226 3.607 18.747 1.00 41.72 86 LYS A O 1
ATOM 659 N N . LYS A 1 87 ? -30.384 2.375 19.166 1.00 45.53 87 LYS A N 1
ATOM 660 C CA . LYS A 1 87 ? -30.293 2.584 20.624 1.00 45.53 87 LYS A CA 1
ATOM 661 C C . LYS A 1 87 ? -29.087 3.484 20.969 1.00 45.53 87 LYS A C 1
ATOM 663 O O . LYS A 1 87 ? -28.183 3.593 20.142 1.00 45.53 87 LYS A O 1
ATOM 668 N N . PRO A 1 88 ? -29.066 4.138 22.149 1.00 49.56 88 PRO A N 1
ATOM 669 C CA . PRO A 1 88 ? -27.976 5.025 22.569 1.00 49.56 88 PRO A CA 1
ATOM 670 C C . PRO A 1 88 ? -26.679 4.258 22.890 1.00 49.56 88 PRO A C 1
ATOM 672 O O . PRO A 1 88 ? -26.719 3.038 23.056 1.00 49.56 88 PRO A O 1
ATOM 675 N N . LEU A 1 89 ? -25.554 4.992 22.985 1.00 47.06 89 LEU A N 1
ATOM 676 C CA . LEU A 1 89 ? -24.186 4.480 23.184 1.00 47.06 89 LEU A CA 1
ATOM 677 C C . LEU A 1 89 ? -24.104 3.389 24.264 1.00 47.06 89 LEU A C 1
ATOM 679 O O . LEU A 1 89 ? -24.368 3.633 25.441 1.00 47.06 89 LEU A O 1
ATOM 683 N N . ALA A 1 90 ? -23.704 2.191 23.840 1.00 55.53 90 ALA A N 1
ATOM 684 C CA . ALA A 1 90 ? -23.492 1.035 24.699 1.00 55.53 90 ALA A CA 1
ATOM 685 C C . ALA A 1 90 ? -22.067 1.018 25.285 1.00 55.53 90 ALA A C 1
ATOM 687 O O . ALA A 1 90 ? -21.131 1.586 24.715 1.00 55.53 90 ALA A O 1
ATOM 688 N N . ALA A 1 91 ? -21.906 0.304 26.403 1.00 57.31 91 ALA A N 1
ATOM 689 C CA . ALA A 1 91 ? -20.662 0.144 27.163 1.00 57.31 91 ALA A CA 1
ATOM 690 C C . ALA A 1 91 ? -19.472 -0.459 26.374 1.00 57.31 91 ALA A C 1
ATOM 692 O O . ALA A 1 91 ? -18.344 -0.400 26.853 1.00 57.31 91 ALA A O 1
ATOM 693 N N . ASP A 1 92 ? -19.701 -0.976 25.163 1.00 70.06 92 ASP A N 1
ATOM 694 C CA . ASP A 1 92 ? -18.701 -1.640 24.312 1.00 70.06 92 ASP A CA 1
ATOM 695 C C . ASP A 1 92 ? -18.012 -0.720 23.288 1.00 70.06 92 ASP A C 1
ATOM 697 O O . ASP A 1 92 ? -17.287 -1.197 22.416 1.00 70.06 92 ASP A O 1
ATOM 701 N N . THR A 1 93 ? -18.215 0.599 23.363 1.00 80.50 93 THR A N 1
ATOM 702 C CA . THR A 1 93 ? -17.620 1.532 22.390 1.00 80.50 93 THR A CA 1
ATOM 703 C C . THR A 1 93 ? -16.098 1.586 22.535 1.00 80.50 93 THR A C 1
ATOM 705 O O . THR A 1 93 ? -15.584 2.031 23.563 1.00 80.50 93 THR A O 1
ATOM 708 N N . ARG A 1 94 ? -15.374 1.149 21.496 1.00 89.38 94 ARG A N 1
ATOM 709 C CA . ARG A 1 94 ? -13.907 1.204 21.419 1.00 89.38 94 ARG A CA 1
ATOM 710 C C . ARG A 1 94 ? -13.444 2.435 20.657 1.00 89.38 94 ARG A C 1
ATOM 712 O O . ARG A 1 94 ? -13.879 2.642 19.528 1.00 89.38 94 ARG A O 1
ATOM 719 N N . ARG A 1 95 ? -12.518 3.203 21.235 1.00 93.25 95 ARG A N 1
ATOM 720 C CA . ARG A 1 95 ? -11.895 4.366 20.587 1.00 93.25 95 ARG A CA 1
ATOM 721 C C . ARG A 1 95 ? -10.488 4.067 20.093 1.00 93.25 95 ARG A C 1
ATOM 723 O O . ARG A 1 95 ? -9.578 3.864 20.897 1.00 93.25 95 ARG A O 1
ATOM 730 N N . VAL A 1 96 ? -10.299 4.081 18.775 1.00 96.12 96 VAL A N 1
ATOM 731 C CA . VAL A 1 96 ? -9.004 3.796 18.139 1.00 96.12 96 VAL A CA 1
ATOM 732 C C . VAL A 1 96 ? -8.518 5.014 17.367 1.00 96.12 96 VAL A C 1
ATOM 734 O O . VAL A 1 96 ? -9.191 5.491 16.454 1.00 96.12 96 VAL A O 1
ATOM 737 N N . LEU A 1 97 ? -7.331 5.506 17.718 1.00 97.56 97 LEU A N 1
ATOM 738 C CA . LEU A 1 97 ? -6.645 6.543 16.951 1.00 97.56 97 LEU A CA 1
ATOM 739 C C . LEU A 1 97 ? -5.851 5.899 15.812 1.00 97.56 97 LEU A C 1
ATOM 741 O O . LEU A 1 97 ? -5.056 4.998 16.057 1.00 97.56 97 LEU A O 1
ATOM 745 N N . VAL A 1 98 ? -6.008 6.393 14.587 1.00 96.75 98 VAL A N 1
ATOM 746 C CA . VAL A 1 98 ? -5.286 5.927 13.398 1.00 96.75 98 VAL A CA 1
ATOM 747 C C . VAL A 1 98 ? -4.324 7.005 12.899 1.00 96.75 98 VAL A C 1
ATOM 749 O O . VAL A 1 98 ? -4.727 8.150 12.691 1.00 96.75 98 VAL A O 1
ATOM 752 N N . ILE A 1 99 ? -3.063 6.629 12.667 1.00 96.62 99 ILE A N 1
ATOM 753 C CA . ILE A 1 99 ? -1.978 7.505 12.205 1.00 96.62 99 ILE A CA 1
ATOM 754 C C . ILE A 1 99 ? -1.422 6.986 10.874 1.00 96.62 99 ILE A C 1
ATOM 756 O O . ILE A 1 99 ? -0.888 5.879 10.790 1.00 96.62 99 ILE A O 1
ATOM 760 N N . ASN A 1 100 ? -1.495 7.796 9.819 1.00 94.56 100 ASN A N 1
ATOM 761 C CA . ASN A 1 100 ? -0.950 7.460 8.503 1.00 94.56 100 ASN A CA 1
ATOM 762 C C . ASN A 1 100 ? -0.036 8.586 7.992 1.00 94.56 100 ASN A C 1
ATOM 764 O O . ASN A 1 100 ? -0.527 9.546 7.388 1.00 94.56 100 ASN A O 1
ATOM 768 N N . PRO A 1 101 ? 1.284 8.499 8.239 1.00 91.31 101 PRO A N 1
ATOM 769 C CA . PRO A 1 101 ? 2.232 9.490 7.754 1.00 91.31 101 PRO A CA 1
ATOM 770 C C . PRO A 1 101 ? 2.525 9.308 6.256 1.00 91.31 101 PRO A C 1
ATOM 772 O O . PRO A 1 101 ? 2.822 8.210 5.777 1.00 91.31 101 PRO A O 1
ATOM 775 N N . GLY A 1 102 ? 2.451 10.413 5.517 1.00 85.81 102 GLY A N 1
ATOM 776 C CA . GLY A 1 102 ? 2.862 10.567 4.121 1.00 85.81 102 GLY A CA 1
ATOM 777 C C . GLY A 1 102 ? 4.089 11.474 4.002 1.00 85.81 102 GLY A C 1
ATOM 778 O O . GLY A 1 102 ? 4.643 11.908 5.000 1.00 85.81 102 GLY A O 1
ATOM 779 N N . SER A 1 103 ? 4.559 11.755 2.784 1.00 78.94 103 SER A N 1
ATOM 780 C CA . SER A 1 103 ? 5.757 12.590 2.566 1.00 78.94 103 SER A CA 1
ATOM 781 C C . SER A 1 103 ? 5.534 14.077 2.848 1.00 78.94 103 SER A C 1
ATOM 783 O O . SER A 1 103 ? 6.461 14.765 3.263 1.00 78.94 103 SER A O 1
ATOM 785 N N . THR A 1 104 ? 4.319 14.572 2.613 1.00 81.94 104 THR A N 1
ATOM 786 C CA . THR A 1 104 ? 3.948 15.997 2.715 1.00 81.94 104 THR A CA 1
ATOM 787 C C . THR A 1 104 ? 2.888 16.274 3.777 1.00 81.94 104 THR A C 1
ATOM 789 O O . THR A 1 104 ? 2.652 17.425 4.139 1.00 81.94 104 THR A O 1
ATOM 792 N N . SER A 1 105 ? 2.215 15.237 4.261 1.00 88.56 105 SER A N 1
ATOM 793 C CA . SER A 1 105 ? 1.126 15.338 5.224 1.00 88.56 105 SER A CA 1
ATOM 794 C C . SER A 1 105 ? 1.021 14.070 6.059 1.00 88.56 105 SER A C 1
ATOM 796 O O . SER A 1 105 ? 1.503 13.009 5.665 1.00 88.56 105 SER A O 1
ATOM 798 N N . VAL A 1 106 ? 0.346 14.172 7.200 1.00 93.75 106 VAL A N 1
ATOM 799 C CA . VAL A 1 106 ? -0.147 13.036 7.980 1.00 93.75 106 VAL A CA 1
ATOM 800 C C . VAL A 1 106 ? -1.671 13.040 7.960 1.00 93.75 106 VAL A C 1
ATOM 802 O O . VAL A 1 106 ? -2.303 14.080 8.143 1.00 93.75 106 VAL A O 1
ATOM 805 N N . LYS A 1 107 ? -2.265 11.866 7.754 1.00 95.00 107 LYS A N 1
ATOM 806 C CA . LYS A 1 107 ? -3.706 11.649 7.902 1.00 95.00 107 LYS A CA 1
ATOM 807 C C . LYS A 1 107 ? -3.972 11.007 9.255 1.00 95.00 107 LYS A C 1
ATOM 809 O O . LYS A 1 107 ? -3.352 9.997 9.589 1.00 95.00 107 LYS A O 1
ATOM 814 N N . LEU A 1 108 ? -4.875 11.612 10.013 1.00 96.62 108 LEU A N 1
ATOM 815 C CA . LEU A 1 108 ? -5.287 11.190 11.344 1.00 96.62 108 LEU A CA 1
ATOM 816 C C . LEU A 1 108 ? -6.785 10.918 11.342 1.00 96.62 108 LEU A C 1
ATOM 818 O O . LEU A 1 108 ? -7.546 11.677 10.742 1.00 96.62 108 LEU A O 1
ATOM 822 N N . ALA A 1 109 ? -7.201 9.874 12.047 1.00 96.00 109 ALA A N 1
ATOM 823 C CA . ALA A 1 109 ? -8.610 9.589 12.274 1.00 96.00 109 ALA A CA 1
ATOM 824 C C . ALA A 1 109 ? -8.834 9.033 13.682 1.00 96.00 109 ALA A C 1
ATOM 826 O O . ALA A 1 109 ? -7.991 8.301 14.196 1.00 96.00 109 ALA A O 1
ATOM 827 N N . LEU A 1 110 ? -9.965 9.369 14.296 1.00 96.25 110 LEU A N 1
ATOM 828 C CA . LEU A 1 110 ? -10.454 8.726 15.512 1.00 96.25 110 LEU A CA 1
ATOM 829 C C . LEU A 1 110 ? -11.695 7.918 15.151 1.00 96.25 110 LEU A C 1
ATOM 831 O O . LEU A 1 110 ? -12.651 8.475 14.614 1.00 96.25 110 LEU A O 1
ATOM 835 N N . PHE A 1 111 ? -11.675 6.629 15.465 1.00 93.69 111 PHE A N 1
ATOM 836 C CA . PHE A 1 111 ? -12.802 5.725 15.262 1.00 93.69 111 PHE A CA 1
ATOM 837 C C . PHE A 1 111 ? -13.497 5.424 16.582 1.00 93.69 111 PHE A C 1
ATOM 839 O O . PHE A 1 111 ? -12.824 5.211 17.588 1.00 93.69 111 PHE A O 1
ATOM 846 N N . GLU A 1 112 ? -14.824 5.353 16.550 1.00 91.62 112 GLU A N 1
ATOM 847 C CA . GLU A 1 112 ? -15.650 4.682 17.550 1.00 91.62 112 GLU A CA 1
ATOM 848 C C . GLU A 1 112 ? -16.207 3.402 16.922 1.00 91.62 112 GLU A C 1
ATOM 850 O O . GLU A 1 112 ? -17.082 3.445 16.059 1.00 91.62 112 GLU A O 1
ATOM 855 N N . ASN A 1 113 ? -15.678 2.248 17.333 1.00 86.56 113 ASN A N 1
ATOM 856 C CA . ASN A 1 113 ? -15.897 0.968 16.657 1.00 86.56 113 ASN A CA 1
ATOM 857 C C . ASN A 1 113 ? -15.546 1.058 15.156 1.00 86.56 113 ASN A C 1
ATOM 859 O O . ASN A 1 113 ? -14.380 1.257 14.816 1.00 86.56 113 ASN A O 1
ATOM 863 N N . ASP A 1 114 ? -16.538 0.920 14.274 1.00 82.75 114 ASP A N 1
ATOM 864 C CA . ASP A 1 114 ? -16.371 0.972 12.817 1.00 82.75 114 ASP A CA 1
ATOM 865 C C . ASP A 1 114 ? -16.565 2.385 12.235 1.00 82.75 114 ASP A C 1
ATOM 867 O O . ASP A 1 114 ? -16.285 2.608 11.055 1.00 82.75 114 ASP A O 1
ATOM 871 N N . ASP A 1 115 ? -17.038 3.343 13.039 1.00 84.25 115 ASP A N 1
ATOM 872 C CA . ASP A 1 115 ? -17.422 4.672 12.570 1.00 84.25 115 ASP A CA 1
ATOM 873 C C . ASP A 1 115 ? -16.295 5.696 12.817 1.00 84.25 115 ASP A C 1
ATOM 875 O O . ASP A 1 115 ? -15.884 5.898 13.965 1.00 84.25 115 ASP A O 1
ATOM 879 N N . PRO A 1 116 ? -15.782 6.384 11.779 1.00 89.00 116 PRO A N 1
ATOM 880 C CA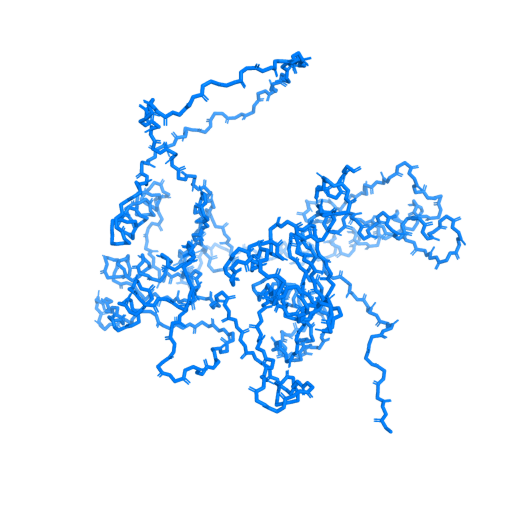 . PRO A 1 116 ? -14.865 7.501 11.972 1.00 89.00 116 PRO A CA 1
ATOM 881 C C . PRO A 1 116 ? -15.632 8.698 12.547 1.00 89.00 116 PRO A C 1
ATOM 883 O O . PRO A 1 116 ? -16.532 9.245 11.909 1.00 89.00 116 PRO A O 1
ATOM 886 N N . VAL A 1 117 ? -15.268 9.121 13.758 1.00 92.31 117 VAL A N 1
ATOM 887 C CA . VAL A 1 117 ? -15.882 10.274 14.442 1.00 92.31 117 VAL A CA 1
ATOM 888 C C . VAL A 1 117 ? -15.102 11.568 14.224 1.00 92.31 117 VAL A C 1
ATOM 890 O O . VAL A 1 117 ? -15.682 12.652 14.248 1.00 92.31 117 VAL A O 1
ATOM 893 N N . HIS A 1 118 ? -13.800 11.465 13.947 1.00 91.94 118 HIS A N 1
ATOM 894 C CA . HIS A 1 118 ? -12.972 12.585 13.509 1.00 91.94 118 HIS A CA 1
ATOM 895 C C . HIS A 1 118 ? -12.001 12.144 12.424 1.00 91.94 118 HIS A C 1
ATOM 897 O O . HIS A 1 118 ? -11.410 11.072 12.516 1.00 91.94 118 HIS A O 1
ATOM 903 N N . GLU A 1 119 ? -11.768 13.018 11.449 1.00 93.94 119 GLU A N 1
ATOM 904 C CA . GLU A 1 119 ? -10.722 12.864 10.444 1.00 93.94 119 GLU A CA 1
ATOM 905 C C . GLU A 1 119 ? -10.039 14.210 10.216 1.00 93.94 119 GLU A C 1
ATOM 907 O O . GLU A 1 119 ? -10.683 15.263 10.203 1.00 93.94 119 GLU A O 1
ATOM 912 N N . LYS A 1 120 ? -8.716 14.194 10.054 1.00 92.12 120 LYS A N 1
ATOM 913 C CA . LYS A 1 120 ? -7.946 15.389 9.715 1.00 92.12 120 LYS A CA 1
ATOM 914 C C . LYS A 1 120 ? -6.695 15.017 8.941 1.00 92.12 120 LYS A C 1
ATOM 916 O O . LYS A 1 120 ? -5.916 14.166 9.363 1.00 92.12 120 LYS A O 1
ATOM 921 N N . GLU A 1 121 ? -6.464 15.714 7.839 1.00 93.31 121 GLU A N 1
ATOM 922 C CA . GLU A 1 121 ? -5.170 15.725 7.169 1.00 93.31 121 GLU A CA 1
ATOM 923 C C . GLU A 1 121 ? -4.401 16.976 7.594 1.00 93.31 121 GLU A C 1
ATOM 925 O O . GLU A 1 121 ? -4.895 18.096 7.466 1.00 93.31 121 GLU A O 1
ATOM 930 N N . VAL A 1 122 ? -3.193 16.790 8.121 1.00 88.69 122 VAL A N 1
ATOM 931 C CA . VAL A 1 122 ? -2.312 17.887 8.522 1.00 88.69 122 VAL A CA 1
ATOM 932 C C . VAL A 1 122 ? -1.096 17.892 7.612 1.00 88.69 122 VAL A C 1
ATOM 934 O O . VAL A 1 122 ? -0.360 16.909 7.546 1.00 88.69 122 VAL A O 1
ATOM 937 N N . ARG A 1 123 ? -0.877 18.999 6.901 1.00 83.81 123 ARG A N 1
ATOM 938 C CA . ARG A 1 123 ? 0.304 19.189 6.050 1.00 83.81 123 ARG A CA 1
ATOM 939 C C . ARG A 1 123 ? 1.505 19.606 6.892 1.00 83.81 123 ARG A C 1
ATOM 941 O O . ARG A 1 123 ? 1.376 20.439 7.786 1.00 83.81 123 ARG A O 1
ATOM 948 N N . TYR A 1 124 ? 2.671 19.053 6.576 1.00 78.50 124 TYR A N 1
ATOM 949 C CA . TYR A 1 124 ? 3.935 19.535 7.122 1.00 78.50 124 TYR A CA 1
ATOM 950 C C . TYR A 1 124 ? 4.233 20.911 6.520 1.00 78.50 124 TYR A C 1
ATOM 952 O O . TYR A 1 124 ? 4.051 21.113 5.320 1.00 78.50 124 TYR A O 1
ATOM 960 N N . SER A 1 125 ? 4.670 21.880 7.323 1.00 62.28 125 SER A N 1
ATOM 961 C CA . SER A 1 125 ? 5.096 23.168 6.769 1.00 62.28 125 SER A CA 1
ATOM 962 C C . SER A 1 125 ? 6.446 23.015 6.066 1.00 62.28 125 SER A C 1
ATOM 964 O O . SER A 1 125 ? 7.382 22.480 6.662 1.00 62.28 125 SER A O 1
ATOM 966 N N . GLU A 1 126 ? 6.597 23.551 4.855 1.00 47.66 126 GLU A N 1
ATOM 967 C CA . GLU A 1 126 ? 7.930 23.755 4.290 1.00 47.66 126 GLU A CA 1
ATOM 968 C C . GLU A 1 126 ? 8.691 24.758 5.168 1.00 47.66 126 GLU A C 1
ATOM 970 O O . GLU A 1 126 ? 8.255 25.896 5.351 1.00 47.66 126 GLU A O 1
ATOM 975 N N . GLY A 1 127 ? 9.822 24.340 5.742 1.00 39.41 127 GLY A N 1
ATOM 976 C CA . GLY A 1 127 ? 10.741 25.266 6.396 1.00 39.41 127 GLY A CA 1
ATOM 977 C C . GLY A 1 127 ? 11.152 26.369 5.418 1.00 39.41 127 GLY A C 1
ATOM 978 O O . GLY A 1 127 ? 11.399 26.098 4.241 1.00 39.41 127 GLY A O 1
ATOM 979 N N . ALA A 1 128 ? 11.202 27.614 5.897 1.00 28.94 128 ALA A N 1
ATOM 980 C CA . ALA A 1 128 ? 11.618 28.769 5.112 1.00 28.94 128 ALA A CA 1
ATOM 981 C C . ALA A 1 128 ? 12.913 28.458 4.341 1.00 28.94 128 ALA A C 1
ATOM 983 O O . ALA A 1 128 ? 13.940 28.137 4.939 1.00 28.94 128 ALA A O 1
ATOM 984 N N . LYS A 1 129 ? 12.863 28.542 3.005 1.00 30.72 129 LYS A N 1
ATOM 985 C CA . LYS A 1 129 ? 14.052 28.451 2.153 1.00 30.72 129 LYS A CA 1
ATOM 986 C C . LYS A 1 129 ? 15.045 29.533 2.584 1.00 30.72 129 LYS A C 1
ATOM 988 O O . LYS A 1 129 ? 14.850 30.710 2.279 1.00 30.72 129 LYS A O 1
ATOM 993 N N . GLY A 1 130 ? 16.128 29.129 3.244 1.00 28.09 130 GLY A N 1
ATOM 994 C CA . GLY A 1 130 ? 17.368 29.889 3.217 1.00 28.09 130 GLY A CA 1
ATOM 995 C C . GLY A 1 130 ? 17.762 30.056 1.753 1.00 28.09 130 GLY A C 1
ATOM 996 O O . GLY A 1 130 ? 17.946 29.073 1.037 1.00 28.09 130 GLY A O 1
ATOM 997 N N . ARG A 1 131 ? 17.787 31.302 1.277 1.00 26.81 131 ARG A N 1
ATOM 998 C CA . ARG A 1 131 ? 18.356 31.646 -0.025 1.00 26.81 131 ARG A CA 1
ATOM 999 C C . ARG A 1 131 ? 19.847 31.362 0.049 1.00 26.81 131 ARG A C 1
ATOM 1001 O O . ARG A 1 131 ? 20.592 32.213 0.522 1.00 26.81 131 ARG A O 1
ATOM 1008 N N . ASP A 1 132 ? 20.266 30.207 -0.440 1.00 26.22 132 ASP A N 1
ATOM 1009 C CA . ASP A 1 132 ? 21.659 30.025 -0.806 1.00 26.22 132 ASP A CA 1
ATOM 1010 C C . ASP A 1 132 ? 21.845 30.602 -2.213 1.00 26.22 132 ASP A C 1
ATOM 1012 O O . ASP A 1 132 ? 21.408 30.044 -3.222 1.00 26.22 132 ASP A O 1
ATOM 1016 N N . LYS A 1 133 ? 22.378 31.826 -2.266 1.00 30.70 133 LYS A N 1
ATOM 1017 C CA . LYS A 1 133 ? 22.820 32.461 -3.506 1.00 30.70 133 LYS A CA 1
ATOM 1018 C C . LYS A 1 133 ? 24.187 31.877 -3.857 1.00 30.70 133 LYS A C 1
ATOM 1020 O O . LYS A 1 133 ? 25.198 32.455 -3.484 1.00 30.70 133 LYS A O 1
ATOM 1025 N N . SER A 1 134 ? 24.223 30.785 -4.614 1.00 28.98 134 SER A N 1
ATOM 1026 C CA . SER A 1 134 ? 25.370 30.473 -5.477 1.00 28.98 134 SER A CA 1
ATOM 1027 C C . SER A 1 134 ? 25.031 29.392 -6.509 1.00 28.98 134 SER A C 1
ATOM 1029 O O . SER A 1 134 ? 25.211 28.199 -6.309 1.00 28.98 134 SER A O 1
ATOM 1031 N N . SER A 1 135 ? 24.523 29.811 -7.663 1.00 26.95 135 SER A N 1
ATOM 1032 C CA . SER A 1 135 ? 24.886 29.232 -8.964 1.00 26.95 135 SER A CA 1
ATOM 1033 C C . SER A 1 135 ? 24.275 30.088 -10.067 1.00 26.95 135 SER A C 1
ATOM 1035 O O . SER A 1 135 ? 23.221 30.699 -9.900 1.00 26.95 135 SER A O 1
ATOM 1037 N N . GLY A 1 136 ? 25.057 30.247 -11.129 1.00 25.41 136 GLY A N 1
ATOM 1038 C CA . GLY A 1 136 ? 24.984 31.339 -12.083 1.00 25.41 136 GLY A CA 1
ATOM 1039 C C . GLY A 1 136 ? 23.677 31.441 -12.854 1.00 25.41 136 GLY A C 1
ATOM 1040 O O . GLY A 1 136 ? 23.025 30.457 -13.191 1.00 25.41 136 GLY A O 1
ATOM 1041 N N . ALA A 1 137 ? 23.353 32.692 -13.154 1.00 24.92 137 ALA A N 1
ATOM 1042 C CA . ALA A 1 137 ? 22.350 33.098 -14.110 1.00 24.92 137 ALA A CA 1
ATOM 1043 C C . ALA A 1 137 ? 22.533 32.401 -15.463 1.00 24.92 137 ALA A C 1
ATOM 1045 O O . ALA A 1 137 ? 23.645 32.342 -15.978 1.00 24.92 137 ALA A O 1
ATOM 1046 N N . LEU A 1 138 ? 21.417 31.996 -16.064 1.00 28.81 138 LEU A N 1
ATOM 1047 C CA . LEU A 1 138 ? 21.152 32.182 -17.488 1.00 28.81 138 LEU A CA 1
ATOM 1048 C C . LEU A 1 138 ? 19.632 32.256 -17.672 1.00 28.81 138 LEU A C 1
ATOM 1050 O O . LEU A 1 138 ? 18.911 31.264 -17.685 1.00 28.81 138 LEU A O 1
ATOM 1054 N N . ASP A 1 139 ? 19.185 33.503 -17.730 1.00 25.22 139 ASP A N 1
ATOM 1055 C CA . ASP A 1 139 ? 17.863 33.971 -18.115 1.00 25.22 139 ASP A CA 1
ATOM 1056 C C . ASP A 1 139 ? 17.614 33.701 -19.607 1.00 25.22 139 ASP A C 1
ATOM 1058 O O . ASP A 1 139 ? 18.429 34.098 -20.442 1.00 25.22 139 ASP A O 1
ATOM 1062 N N . ARG A 1 140 ? 16.485 33.056 -19.932 1.00 28.88 140 ARG A N 1
ATOM 1063 C CA . ARG A 1 140 ? 15.717 33.297 -21.166 1.00 28.88 140 ARG A CA 1
ATOM 1064 C C . ARG A 1 140 ? 14.234 33.084 -20.881 1.00 28.88 140 ARG A C 1
ATOM 1066 O O . ARG A 1 140 ? 13.774 31.954 -20.738 1.00 28.88 140 ARG A O 1
ATOM 1073 N N . GLY A 1 141 ? 13.501 34.188 -20.797 1.00 23.47 141 GLY A N 1
ATOM 1074 C CA . GLY A 1 141 ? 12.064 34.205 -20.561 1.00 23.47 141 GLY A CA 1
ATOM 1075 C C . GLY A 1 141 ? 11.176 33.820 -21.749 1.00 23.47 141 GLY A C 1
ATOM 1076 O O . GLY A 1 141 ? 11.576 33.852 -22.912 1.00 23.47 141 GLY A O 1
ATOM 1077 N N . ARG A 1 142 ? 9.919 33.528 -21.401 1.00 27.02 142 ARG A N 1
ATOM 1078 C CA . ARG A 1 142 ? 8.655 33.883 -22.082 1.00 27.02 142 ARG A CA 1
ATOM 1079 C C . ARG A 1 142 ? 7.532 33.616 -21.065 1.00 27.02 142 ARG A C 1
ATOM 1081 O O . ARG A 1 142 ? 7.497 32.542 -20.482 1.00 27.02 142 ARG A O 1
ATOM 1088 N N . ALA A 1 143 ? 6.854 34.664 -20.581 1.00 25.23 143 ALA A N 1
ATOM 1089 C CA . ALA A 1 143 ? 5.474 35.030 -20.952 1.00 25.23 143 ALA A CA 1
ATOM 1090 C C . ALA A 1 143 ? 4.540 33.804 -20.931 1.00 25.23 143 ALA A C 1
ATOM 1092 O O . ALA A 1 143 ? 4.722 32.916 -21.748 1.00 25.23 143 ALA A O 1
ATOM 1093 N N . GLY A 1 144 ? 3.559 33.635 -20.050 1.00 24.62 144 GLY A N 1
ATOM 1094 C CA . GLY A 1 144 ? 2.756 34.559 -19.256 1.00 24.62 144 GLY A CA 1
ATOM 1095 C C . GLY A 1 144 ? 1.324 34.049 -19.414 1.00 24.62 144 GLY A C 1
ATOM 1096 O O . GLY A 1 144 ? 0.837 34.060 -20.535 1.00 24.62 144 GLY A O 1
ATOM 1097 N N . ASP A 1 145 ? 0.688 33.566 -18.346 1.00 24.86 145 ASP A N 1
ATOM 1098 C CA . ASP A 1 145 ? -0.725 33.163 -18.373 1.00 24.86 145 ASP A CA 1
ATOM 1099 C C . ASP A 1 145 ? -1.409 33.441 -17.020 1.00 24.86 145 ASP A C 1
ATOM 1101 O O . ASP A 1 145 ? -0.726 33.538 -15.991 1.00 24.86 145 ASP A O 1
ATOM 1105 N N . PRO A 1 146 ? -2.735 33.679 -17.021 1.00 28.75 146 PRO A N 1
ATOM 1106 C CA . PRO A 1 146 ? -3.416 34.475 -16.011 1.00 28.75 146 PRO A CA 1
ATOM 1107 C C . PRO A 1 146 ? -3.850 33.688 -14.773 1.00 28.75 146 PRO A C 1
ATOM 1109 O O . PRO A 1 146 ? -4.103 32.488 -14.795 1.00 28.75 146 PRO A O 1
ATOM 1112 N N . ALA A 1 147 ? -3.986 34.444 -13.686 1.00 25.80 147 ALA A N 1
ATOM 1113 C CA . ALA A 1 147 ? -4.468 34.016 -12.385 1.00 25.80 147 ALA A CA 1
ATOM 1114 C C . ALA A 1 147 ? -5.850 33.338 -12.444 1.00 25.80 147 ALA A C 1
ATOM 1116 O O . ALA A 1 147 ? -6.845 33.957 -12.831 1.00 25.80 147 ALA A O 1
ATOM 1117 N N . GLU A 1 148 ? -5.925 32.100 -11.955 1.00 25.44 148 GLU A N 1
ATOM 1118 C CA . GLU A 1 148 ? -7.186 31.454 -11.600 1.00 25.44 148 GLU A CA 1
ATOM 1119 C C . GLU A 1 148 ? -7.725 32.036 -10.286 1.00 25.44 148 GLU A C 1
ATOM 1121 O O . GLU A 1 148 ? -7.071 32.031 -9.241 1.00 25.44 148 GLU A O 1
ATOM 1126 N N . LYS A 1 149 ? -8.946 32.571 -10.360 1.00 24.47 149 LYS A N 1
ATOM 1127 C CA . LYS A 1 149 ? -9.728 33.065 -9.225 1.00 24.47 149 LYS A CA 1
ATOM 1128 C C . LYS A 1 149 ? -10.238 31.884 -8.401 1.00 24.47 149 LYS A C 1
ATOM 1130 O O . LYS A 1 149 ? -11.026 31.082 -8.894 1.00 24.47 149 LYS A O 1
ATOM 1135 N N . SER A 1 150 ? -9.862 31.831 -7.128 1.00 25.48 150 SER A N 1
ATOM 1136 C CA . SER A 1 150 ? -10.487 30.959 -6.137 1.00 25.48 150 SER A CA 1
ATOM 1137 C C . SER A 1 150 ? -11.866 31.496 -5.725 1.00 25.48 150 SER A C 1
ATOM 1139 O O . SER A 1 150 ? -12.044 32.685 -5.459 1.00 25.48 150 SER A O 1
ATOM 1141 N N . VAL A 1 151 ? -12.856 30.602 -5.681 1.00 25.66 151 VAL A N 1
ATOM 1142 C CA . VAL A 1 151 ? -14.194 30.830 -5.109 1.00 25.66 151 VAL A CA 1
ATOM 1143 C C . VAL A 1 151 ? -14.160 30.387 -3.633 1.00 25.66 151 VAL A C 1
ATOM 1145 O O . VAL A 1 151 ? -13.532 29.368 -3.338 1.00 25.66 151 VAL A O 1
ATOM 1148 N N . PRO A 1 152 ? -14.764 31.135 -2.689 1.00 28.78 152 PRO A N 1
ATOM 1149 C CA . PRO A 1 152 ? -14.516 30.970 -1.257 1.00 28.78 152 PRO A CA 1
ATOM 1150 C C . PRO A 1 152 ? -15.378 29.865 -0.632 1.00 28.78 152 PRO A C 1
ATOM 1152 O O . PRO A 1 152 ? -16.582 29.799 -0.870 1.00 28.78 152 PRO A O 1
ATOM 1155 N N . GLY A 1 153 ? -14.769 29.037 0.221 1.00 23.45 153 GLY A N 1
ATOM 1156 C CA . GLY A 1 153 ? -15.454 27.999 0.989 1.00 23.45 153 GLY A CA 1
ATOM 1157 C C . GLY A 1 153 ? -14.734 27.688 2.302 1.00 23.45 153 GLY A C 1
ATOM 1158 O O . GLY A 1 153 ? -13.662 27.100 2.291 1.00 23.45 153 GLY A O 1
ATOM 1159 N N . GLU A 1 154 ? -15.372 28.115 3.393 1.00 25.48 154 GLU A N 1
ATOM 1160 C CA . GLU A 1 154 ? -15.224 27.715 4.803 1.00 25.48 154 GLU A CA 1
ATOM 1161 C C . GLU A 1 154 ? -13.867 27.914 5.508 1.00 25.48 154 GLU A C 1
ATOM 1163 O O . GLU A 1 154 ? -12.903 27.163 5.382 1.00 25.48 154 GLU A O 1
ATOM 1168 N N . ALA A 1 155 ? -13.851 28.942 6.362 1.00 28.28 155 ALA A N 1
ATOM 1169 C CA . ALA A 1 155 ? -12.788 29.267 7.299 1.00 28.28 155 ALA A CA 1
ATOM 1170 C C . ALA A 1 155 ? -12.679 28.213 8.420 1.00 28.28 155 ALA A C 1
ATOM 1172 O O . ALA A 1 155 ? -13.255 28.360 9.496 1.00 28.28 155 ALA A O 1
ATOM 1173 N N . GLY A 1 156 ? -11.901 27.159 8.181 1.00 26.33 156 GLY A N 1
ATOM 1174 C CA . GLY A 1 156 ? -11.307 26.341 9.237 1.00 26.33 156 GLY A CA 1
ATOM 1175 C C . GLY A 1 156 ? -9.930 26.898 9.594 1.00 26.33 156 GLY A C 1
ATOM 1176 O O . GLY A 1 156 ? -9.077 27.023 8.721 1.00 26.33 156 GLY A O 1
ATOM 1177 N N . ALA A 1 157 ? -9.695 27.258 10.856 1.00 26.83 157 ALA A N 1
ATOM 1178 C CA . ALA A 1 157 ? -8.400 27.764 11.308 1.00 26.83 157 ALA A CA 1
ATOM 1179 C C . ALA A 1 157 ? -7.273 26.749 11.005 1.00 26.83 157 ALA A C 1
ATOM 1181 O O . ALA A 1 157 ? -7.167 25.702 11.651 1.00 26.83 157 ALA A O 1
ATOM 1182 N N . GLU A 1 158 ? -6.428 27.054 10.013 1.00 28.73 158 GLU A N 1
ATOM 1183 C CA . GLU A 1 158 ? -5.224 26.284 9.694 1.00 28.73 158 GLU A CA 1
ATOM 1184 C C . GLU A 1 158 ? -4.230 26.389 10.856 1.00 28.73 158 GLU A C 1
ATOM 1186 O O . GLU A 1 158 ? -3.486 27.361 10.995 1.00 28.73 158 GLU A O 1
ATOM 1191 N N . VAL A 1 159 ? -4.183 25.361 11.701 1.00 34.44 159 VAL A N 1
ATOM 1192 C CA . VAL A 1 159 ? -3.097 25.201 12.670 1.00 34.44 159 VAL A CA 1
ATOM 1193 C C . VAL A 1 159 ? -1.862 24.734 11.903 1.00 34.44 159 VAL A C 1
ATOM 1195 O O . VAL A 1 159 ? -1.720 23.554 11.593 1.00 34.44 159 VAL A O 1
ATOM 1198 N N . ARG A 1 160 ? -0.980 25.681 11.577 1.00 32.50 160 ARG A N 1
ATOM 1199 C CA . ARG A 1 160 ? 0.341 25.425 10.994 1.00 32.50 160 ARG A CA 1
ATOM 1200 C C . ARG A 1 160 ? 1.314 25.086 12.123 1.00 32.50 160 ARG A C 1
ATOM 1202 O O . ARG A 1 160 ? 1.492 25.883 13.040 1.00 32.50 160 ARG A O 1
ATOM 1209 N N . THR A 1 161 ? 1.936 23.915 12.076 1.00 39.97 161 THR A N 1
ATOM 1210 C CA . THR A 1 161 ? 3.004 23.518 13.009 1.00 39.97 161 THR A CA 1
ATOM 1211 C C . THR A 1 161 ? 4.200 23.009 12.223 1.00 39.97 161 THR A C 1
ATOM 1213 O O . THR A 1 161 ? 4.037 22.246 11.271 1.00 39.97 161 THR A O 1
ATOM 1216 N N . ALA A 1 162 ? 5.386 23.472 12.618 1.00 35.56 162 ALA A N 1
ATOM 1217 C CA . ALA A 1 162 ? 6.642 23.144 11.969 1.00 35.56 162 ALA A CA 1
ATOM 1218 C C . ALA A 1 162 ? 6.993 21.666 12.155 1.00 35.56 162 ALA A C 1
ATOM 1220 O O . ALA A 1 162 ? 7.032 21.190 13.284 1.00 35.56 162 ALA A O 1
ATOM 1221 N N . VAL A 1 163 ? 7.242 20.965 11.046 1.00 43.22 163 VAL A N 1
ATOM 1222 C CA . VAL A 1 163 ? 7.973 19.692 11.037 1.00 43.22 163 VAL A CA 1
ATOM 1223 C C . VAL A 1 163 ? 9.260 19.975 10.272 1.00 43.22 163 VAL A C 1
ATOM 1225 O O . VAL A 1 163 ? 9.220 20.305 9.084 1.00 43.22 163 VAL A O 1
ATOM 1228 N N . SER A 1 164 ? 10.384 20.016 10.978 1.00 42.94 164 SER A N 1
ATOM 1229 C CA . SER A 1 164 ? 11.675 20.435 10.444 1.00 42.94 164 SER A CA 1
ATOM 1230 C C . SER A 1 164 ? 12.353 19.312 9.643 1.00 42.94 164 SER A C 1
ATOM 1232 O O . SER A 1 164 ? 11.992 18.138 9.716 1.00 42.94 164 SER A O 1
ATOM 1234 N N . ARG A 1 165 ? 13.392 19.658 8.866 1.00 51.62 165 ARG A N 1
ATOM 1235 C CA . ARG A 1 165 ? 14.336 18.691 8.262 1.00 51.62 165 ARG A CA 1
ATOM 1236 C C . ARG A 1 165 ? 15.358 18.180 9.301 1.00 51.62 165 ARG A C 1
ATOM 1238 O O . ARG A 1 165 ? 16.543 18.097 8.993 1.00 51.62 165 ARG A O 1
ATOM 1245 N N . GLY A 1 166 ? 14.915 17.928 10.532 1.00 61.41 166 GLY A N 1
ATOM 1246 C CA . GLY A 1 166 ? 15.747 17.410 11.616 1.00 61.41 166 GLY A CA 1
ATOM 1247 C C . GLY A 1 166 ? 16.131 15.940 11.424 1.00 61.41 166 GLY A C 1
ATOM 1248 O O . GLY A 1 166 ? 15.791 15.308 10.416 1.00 61.41 166 GLY A O 1
ATOM 1249 N N . SER A 1 167 ? 16.840 15.394 12.410 1.00 80.75 167 SER A N 1
ATOM 1250 C CA . SER A 1 167 ? 17.152 13.964 12.493 1.00 80.75 167 SER A CA 1
ATOM 1251 C C . SER A 1 167 ? 15.873 13.109 12.466 1.00 80.75 167 SER A C 1
ATOM 1253 O O . SER A 1 167 ? 14.763 13.604 12.682 1.00 80.75 167 SER A O 1
ATOM 1255 N N . THR A 1 168 ? 15.991 11.800 12.213 1.00 84.69 168 THR A N 1
ATOM 1256 C CA . THR A 1 168 ? 14.827 10.896 12.288 1.00 84.69 168 THR A CA 1
ATOM 1257 C C . THR A 1 168 ? 14.126 10.999 13.647 1.00 84.69 168 THR A C 1
ATOM 1259 O O . THR A 1 168 ? 12.897 11.044 13.688 1.00 84.69 168 THR A O 1
ATOM 1262 N N . ALA A 1 169 ? 14.890 11.132 14.736 1.00 85.88 169 ALA A N 1
ATOM 1263 C CA . ALA A 1 169 ? 14.363 11.319 16.085 1.00 85.88 169 ALA A CA 1
ATOM 1264 C C . ALA A 1 169 ? 13.541 12.613 16.226 1.00 85.88 169 ALA A C 1
ATOM 1266 O O . ALA A 1 169 ? 12.435 12.578 16.769 1.00 85.88 169 ALA A O 1
ATOM 1267 N N . ASP A 1 170 ? 14.023 13.731 15.669 1.00 86.94 170 ASP A N 1
ATOM 1268 C CA . ASP A 1 170 ? 13.294 15.007 15.691 1.00 86.94 170 ASP A CA 1
ATOM 1269 C C . ASP A 1 170 ? 11.949 14.874 14.978 1.00 86.94 170 ASP A C 1
ATOM 1271 O O . ASP A 1 170 ? 10.910 15.250 15.514 1.00 86.94 170 ASP A O 1
ATOM 1275 N N . ARG A 1 171 ? 11.944 14.242 13.800 1.00 89.38 171 ARG A N 1
ATOM 1276 C CA . ARG A 1 171 ? 10.726 14.040 13.002 1.00 89.38 171 ARG A CA 1
ATOM 1277 C C . ARG A 1 171 ? 9.712 13.132 13.698 1.00 89.38 171 ARG A C 1
ATOM 1279 O O . ARG A 1 171 ? 8.508 13.355 13.5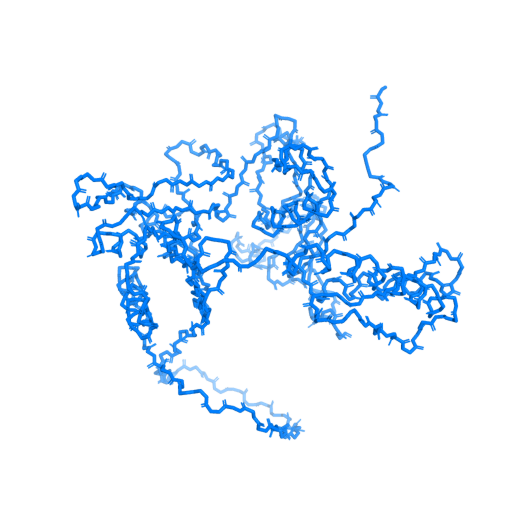74 1.00 89.38 171 ARG A O 1
ATOM 1286 N N . ILE A 1 172 ? 10.175 12.108 14.420 1.00 93.00 172 ILE A N 1
ATOM 1287 C CA . ILE A 1 172 ? 9.319 11.237 15.241 1.00 93.00 172 ILE A CA 1
ATOM 1288 C C . ILE A 1 172 ? 8.688 12.042 16.385 1.00 93.00 172 ILE A C 1
ATOM 1290 O O . ILE A 1 172 ? 7.480 11.940 16.619 1.00 93.00 172 ILE A O 1
ATOM 1294 N N . SER A 1 173 ? 9.488 12.859 17.074 1.00 91.94 173 SER A N 1
ATOM 1295 C CA . SER A 1 173 ? 9.032 13.718 18.171 1.00 91.94 173 SER A CA 1
ATOM 1296 C C . SER A 1 173 ? 8.008 14.751 17.689 1.00 91.94 173 SER A C 1
ATOM 1298 O O . SER A 1 173 ? 6.903 14.834 18.226 1.00 91.94 173 SER A O 1
ATOM 1300 N N . GLU A 1 174 ? 8.316 15.463 16.603 1.00 91.69 174 GLU A N 1
ATOM 1301 C CA . GLU A 1 174 ? 7.435 16.450 15.973 1.00 91.69 174 GLU A CA 1
ATOM 1302 C C . GLU A 1 174 ? 6.104 15.828 15.530 1.00 91.69 174 GLU A C 1
ATOM 1304 O O . GLU A 1 174 ? 5.037 16.384 15.807 1.00 91.69 174 GLU A O 1
ATOM 1309 N N . LEU A 1 175 ? 6.141 14.651 14.888 1.00 94.25 175 LEU A N 1
ATOM 1310 C CA . LEU A 1 175 ? 4.930 13.927 14.505 1.00 94.25 175 LEU A CA 1
ATOM 1311 C C . LEU A 1 175 ? 4.099 13.562 15.739 1.00 94.25 175 LEU A C 1
ATOM 1313 O O . LEU A 1 175 ? 2.897 13.816 15.757 1.00 94.25 175 LEU A O 1
ATOM 1317 N N . SER A 1 176 ? 4.728 13.017 16.781 1.00 95.12 176 SER A N 1
ATOM 1318 C CA . SER A 1 176 ? 4.042 12.617 18.016 1.00 95.12 176 SER A CA 1
ATOM 1319 C C . SER A 1 176 ? 3.374 13.811 18.703 1.00 95.12 176 SER A C 1
ATOM 1321 O O . SER A 1 176 ? 2.199 13.735 19.059 1.00 95.12 176 SER A O 1
ATOM 1323 N N . MET A 1 177 ? 4.070 14.948 18.811 1.00 94.69 177 MET A N 1
ATOM 1324 C CA . MET A 1 177 ? 3.512 16.191 19.361 1.00 94.69 177 MET A CA 1
ATOM 1325 C C . MET A 1 177 ? 2.344 16.724 18.526 1.00 94.69 177 MET A C 1
ATOM 1327 O O . MET A 1 177 ? 1.343 17.192 19.073 1.00 94.69 177 MET A O 1
ATOM 1331 N N . LEU A 1 178 ? 2.444 16.650 17.197 1.00 94.94 178 LEU A N 1
ATOM 1332 C CA . LEU A 1 178 ? 1.370 17.066 16.302 1.00 94.94 178 LEU A CA 1
ATOM 1333 C C . LEU A 1 178 ? 0.111 16.205 16.484 1.00 94.94 178 LEU A C 1
ATOM 1335 O O . LEU A 1 178 ? -1.003 16.742 16.534 1.00 94.94 178 LEU A O 1
ATOM 1339 N N . VAL A 1 179 ? 0.276 14.884 16.582 1.00 95.56 179 VAL A N 1
ATOM 1340 C CA . VAL A 1 179 ? -0.839 13.960 16.818 1.00 95.56 179 VAL A CA 1
ATOM 1341 C C . VAL A 1 179 ? -1.473 14.226 18.182 1.00 95.56 179 VAL A C 1
ATOM 1343 O O . VAL A 1 179 ? -2.688 14.383 18.260 1.00 95.56 179 VAL A O 1
ATOM 1346 N N . ASP A 1 180 ? -0.662 14.367 19.229 1.00 94.75 180 ASP A N 1
ATOM 1347 C CA . ASP A 1 180 ? -1.099 14.657 20.598 1.00 94.75 180 ASP A CA 1
ATOM 1348 C C . ASP A 1 180 ? -1.917 15.953 20.702 1.00 94.75 180 ASP A C 1
ATOM 1350 O O . ASP A 1 180 ? -3.012 15.986 21.275 1.00 94.75 180 ASP A O 1
ATOM 1354 N N . LYS A 1 181 ? -1.428 17.024 20.066 1.00 94.12 181 LYS A N 1
ATOM 1355 C CA . LYS A 1 181 ? -2.136 18.305 19.980 1.00 94.12 181 LYS A CA 1
ATOM 1356 C C . LYS A 1 181 ? -3.458 18.168 19.228 1.00 94.12 181 LYS A C 1
ATOM 1358 O O . LYS A 1 181 ? -4.459 18.758 19.632 1.00 94.12 181 LYS A O 1
ATOM 1363 N N . THR A 1 182 ? -3.471 17.406 18.134 1.00 93.94 182 THR A N 1
ATOM 1364 C CA . THR A 1 182 ? -4.681 17.193 17.328 1.00 93.94 182 THR A CA 1
ATOM 1365 C C . THR A 1 182 ? -5.732 16.411 18.109 1.00 93.94 182 THR A C 1
ATOM 1367 O O . THR A 1 182 ? -6.883 16.835 18.165 1.00 93.94 182 THR A O 1
ATOM 1370 N N . LEU A 1 183 ? -5.322 15.328 18.769 1.00 93.25 183 LEU A N 1
ATOM 1371 C CA . LEU A 1 183 ? -6.190 14.503 19.601 1.00 93.25 183 LEU A CA 1
ATOM 1372 C C . LEU A 1 183 ? -6.773 15.296 20.780 1.00 93.25 183 LEU A C 1
ATOM 1374 O O . LEU A 1 183 ? -7.968 15.201 21.057 1.00 93.25 183 LEU A O 1
ATOM 1378 N N . SER A 1 184 ? -5.950 16.123 21.433 1.00 91.31 184 SER A N 1
ATOM 1379 C CA . SER A 1 184 ? -6.400 17.023 22.503 1.00 91.31 184 SER A CA 1
ATOM 1380 C C . SER A 1 184 ? -7.444 18.021 21.995 1.00 91.31 184 SER A C 1
ATOM 1382 O O . SER A 1 184 ? -8.454 18.249 22.656 1.00 91.31 184 SER A O 1
ATOM 1384 N N . GLY A 1 185 ? -7.247 18.565 20.788 1.00 91.50 185 GLY A N 1
ATOM 1385 C CA . GLY A 1 185 ? -8.203 19.464 20.136 1.00 91.50 185 GLY A CA 1
ATOM 1386 C C . GLY A 1 185 ? -9.539 18.811 19.764 1.00 91.50 185 GLY A C 1
ATOM 1387 O O . GLY A 1 185 ? -10.538 19.515 19.653 1.00 91.50 185 GLY A O 1
ATOM 1388 N N . TRP A 1 186 ? -9.582 17.486 19.598 1.00 92.81 186 TRP A N 1
ATOM 1389 C CA . TRP A 1 186 ? -10.828 16.742 19.377 1.00 92.81 186 TRP A CA 1
ATOM 1390 C C . TRP A 1 186 ? -11.614 16.468 20.662 1.00 92.81 186 TRP A C 1
ATOM 1392 O O . TRP A 1 186 ? -12.775 16.084 20.584 1.00 92.81 186 TRP A O 1
ATOM 1402 N N . GLY A 1 187 ? -11.015 16.638 21.847 1.00 85.88 187 GLY A N 1
ATOM 1403 C CA . GLY A 1 187 ? -11.675 16.268 23.102 1.00 85.88 187 GLY A CA 1
ATOM 1404 C C . GLY A 1 187 ? -11.985 14.767 23.180 1.00 85.88 187 GLY A C 1
ATOM 1405 O O . GLY A 1 187 ? -12.999 14.367 23.746 1.00 85.88 187 GLY A O 1
ATOM 1406 N N . ALA A 1 188 ? -11.112 13.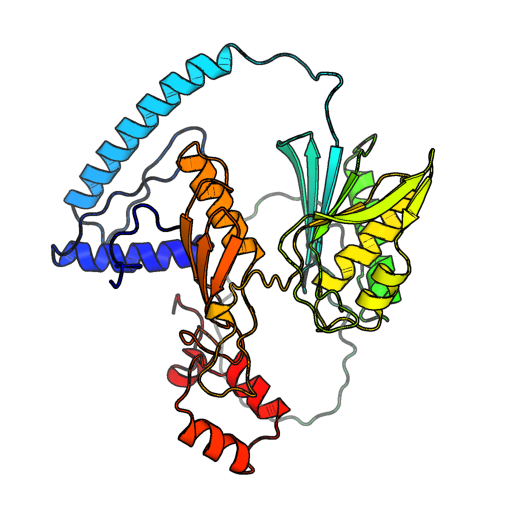932 22.606 1.00 75.88 188 ALA A N 1
ATOM 1407 C CA . ALA A 1 188 ? -11.346 12.512 22.322 1.00 75.88 188 ALA A CA 1
ATOM 1408 C C . ALA A 1 188 ? -11.623 11.604 23.543 1.00 75.88 188 ALA A C 1
ATOM 1410 O O . ALA A 1 188 ? -11.975 10.435 23.374 1.00 75.88 188 ALA A O 1
ATOM 1411 N N . GLY A 1 189 ? -11.497 12.104 24.776 1.00 80.38 189 GLY A N 1
ATOM 1412 C CA . GLY A 1 189 ? -11.722 11.331 26.000 1.00 80.38 189 GLY A CA 1
ATOM 1413 C C . GLY A 1 189 ? -10.765 10.139 26.137 1.00 80.38 189 GLY A C 1
ATOM 1414 O O . GLY A 1 189 ? -9.574 10.259 25.860 1.00 80.38 189 GLY A O 1
ATOM 1415 N N . ARG A 1 190 ? -11.278 8.986 26.592 1.00 87.12 190 ARG A N 1
ATOM 1416 C CA . ARG A 1 190 ? -10.490 7.753 26.766 1.00 87.12 190 ARG A CA 1
ATOM 1417 C C . ARG A 1 190 ? -10.170 7.117 25.409 1.00 87.12 190 ARG A C 1
ATOM 1419 O O . ARG A 1 190 ? -11.087 6.851 24.641 1.00 87.12 190 ARG A O 1
ATOM 1426 N N . LEU A 1 191 ? -8.896 6.816 25.162 1.00 93.25 191 LEU A N 1
ATOM 1427 C CA . LEU A 1 191 ? -8.466 5.948 24.063 1.00 93.25 191 LEU A CA 1
ATOM 1428 C C . LEU A 1 191 ? -8.404 4.483 24.511 1.00 93.25 191 LEU A C 1
ATOM 1430 O O . LEU A 1 191 ? -8.077 4.195 25.661 1.00 93.25 191 LEU A O 1
ATOM 1434 N N . ASP A 1 192 ? -8.684 3.564 23.588 1.00 93.81 192 ASP A N 1
ATOM 1435 C CA . ASP A 1 192 ? -8.524 2.119 23.785 1.00 93.81 192 ASP A CA 1
ATOM 1436 C C . ASP A 1 192 ? -7.287 1.557 23.091 1.00 93.81 192 ASP A C 1
ATOM 1438 O O . ASP A 1 192 ? -6.719 0.581 23.572 1.00 93.81 192 ASP A O 1
ATOM 1442 N N . ALA A 1 193 ? -6.891 2.132 21.955 1.00 95.69 193 ALA A N 1
ATOM 1443 C CA . ALA A 1 193 ? -5.719 1.705 21.200 1.00 95.69 193 ALA A CA 1
ATOM 1444 C C . ALA A 1 193 ? -5.249 2.787 20.222 1.00 95.69 193 ALA A C 1
ATOM 1446 O O . ALA A 1 193 ? -6.002 3.691 19.844 1.00 95.69 193 ALA A O 1
ATOM 1447 N N . ILE A 1 194 ? -4.012 2.636 19.757 1.00 97.56 194 ILE A N 1
ATOM 1448 C CA . ILE A 1 194 ? -3.444 3.410 18.653 1.00 97.56 194 ILE A CA 1
ATOM 1449 C C . ILE A 1 194 ? -3.069 2.448 17.526 1.00 97.56 194 ILE A C 1
ATOM 1451 O O . ILE A 1 194 ? -2.454 1.411 17.750 1.00 97.56 194 ILE A O 1
ATOM 1455 N N . ALA A 1 195 ? -3.422 2.788 16.297 1.00 96.38 195 ALA A N 1
ATOM 1456 C CA . ALA A 1 195 ? -3.006 2.083 15.101 1.00 96.38 195 ALA A CA 1
ATOM 1457 C C . ALA A 1 195 ? -2.185 3.026 14.220 1.00 96.38 195 ALA A C 1
ATOM 1459 O O . ALA A 1 195 ? -2.613 4.134 13.907 1.00 96.38 195 ALA A O 1
ATOM 1460 N N . ALA A 1 196 ? -1.015 2.586 13.780 1.00 95.00 196 ALA A N 1
ATOM 1461 C CA . ALA A 1 196 ? -0.229 3.278 12.774 1.00 95.00 196 ALA A CA 1
ATOM 1462 C C . ALA A 1 196 ? -0.138 2.446 11.503 1.00 95.00 196 ALA A C 1
ATOM 1464 O O . ALA A 1 196 ? -0.119 1.216 11.540 1.00 95.00 196 ALA A O 1
ATOM 1465 N N . ARG A 1 197 ? -0.025 3.122 10.363 1.00 89.81 197 ARG A N 1
ATOM 1466 C CA . ARG A 1 197 ? 0.423 2.469 9.135 1.00 89.81 197 ARG A CA 1
ATOM 1467 C C . ARG A 1 197 ? 1.821 1.883 9.359 1.00 89.81 197 ARG A C 1
ATOM 1469 O O . ARG A 1 197 ? 2.699 2.585 9.862 1.00 89.81 197 ARG A O 1
ATOM 1476 N N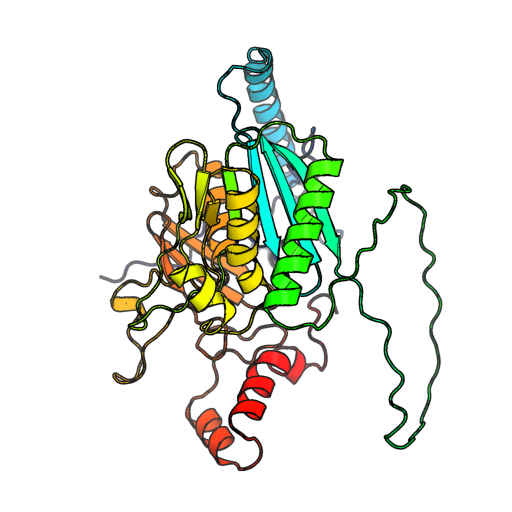 . GLY A 1 198 ? 2.031 0.631 8.955 1.00 83.62 198 GLY A N 1
ATOM 1477 C CA . GLY A 1 198 ? 3.359 0.026 9.000 1.00 83.62 198 GLY A CA 1
ATOM 1478 C C . GLY A 1 198 ? 4.352 0.717 8.053 1.00 83.62 198 GLY A C 1
ATOM 1479 O O . GLY A 1 198 ? 3.971 1.421 7.114 1.00 83.62 198 GLY A O 1
ATOM 1480 N N . GLY A 1 199 ? 5.648 0.529 8.295 1.00 86.44 199 GLY A N 1
ATOM 1481 C CA . GLY A 1 199 ? 6.714 1.062 7.442 1.00 86.44 199 GLY A CA 1
ATOM 1482 C C . GLY A 1 199 ? 7.450 -0.025 6.657 1.00 86.44 199 GLY A C 1
ATOM 1483 O O . GLY A 1 199 ? 6.918 -1.112 6.438 1.00 86.44 199 GLY A O 1
ATOM 1484 N N . PHE A 1 200 ? 8.667 0.290 6.222 1.00 85.44 200 PHE A N 1
ATOM 1485 C CA . PHE A 1 200 ? 9.632 -0.676 5.692 1.00 85.44 200 PHE A CA 1
ATOM 1486 C C . PHE A 1 200 ? 10.384 -1.319 6.864 1.00 85.44 200 PHE A C 1
ATOM 1488 O O . PHE A 1 200 ? 11.493 -0.902 7.197 1.00 85.44 200 PHE A O 1
ATOM 1495 N N . ILE A 1 201 ? 9.718 -2.259 7.541 1.00 85.31 201 ILE A N 1
ATOM 1496 C CA . ILE A 1 201 ? 10.240 -2.943 8.731 1.00 85.31 201 ILE A CA 1
ATOM 1497 C C . ILE A 1 201 ? 11.410 -3.842 8.308 1.00 85.31 201 ILE A C 1
ATOM 1499 O O . ILE A 1 201 ? 11.189 -4.722 7.478 1.00 85.31 201 ILE A O 1
ATOM 1503 N N . PRO A 1 202 ? 12.622 -3.654 8.854 1.00 80.19 202 PRO A N 1
ATOM 1504 C CA . PRO A 1 202 ? 13.740 -4.541 8.563 1.00 80.19 202 PRO A CA 1
ATOM 1505 C C . PRO A 1 202 ? 13.562 -5.882 9.274 1.00 80.19 202 PRO A C 1
ATOM 1507 O O . PRO A 1 202 ? 13.243 -5.933 10.463 1.00 80.19 202 PRO A O 1
ATOM 1510 N N . LEU A 1 203 ? 13.792 -6.978 8.553 1.00 74.06 203 LEU A N 1
ATOM 1511 C CA . LEU A 1 203 ? 13.780 -8.322 9.123 1.00 74.06 203 LEU A CA 1
ATOM 1512 C C . LEU A 1 203 ? 15.209 -8.890 9.180 1.00 74.06 203 LEU A C 1
ATOM 1514 O O . LEU A 1 203 ? 15.890 -8.867 8.152 1.00 74.06 203 LEU A O 1
ATOM 1518 N N . PRO A 1 204 ? 15.667 -9.423 10.337 1.00 63.19 204 PRO A N 1
ATOM 1519 C CA . PRO A 1 204 ? 17.060 -9.845 10.565 1.00 63.19 204 PRO A CA 1
ATOM 1520 C C . PRO A 1 204 ? 17.619 -10.898 9.593 1.00 63.19 204 PRO A C 1
ATOM 1522 O O . PRO A 1 204 ? 18.822 -11.132 9.555 1.00 63.19 204 PRO A O 1
ATOM 1525 N N . ASP A 1 205 ? 16.759 -11.544 8.812 1.00 68.00 205 ASP A N 1
ATOM 1526 C CA . ASP A 1 205 ? 17.077 -12.629 7.882 1.00 68.00 205 ASP A CA 1
ATOM 1527 C C . ASP A 1 205 ? 16.477 -12.424 6.482 1.00 68.00 205 ASP A C 1
ATOM 1529 O O . ASP A 1 205 ? 16.450 -13.348 5.668 1.00 68.00 205 ASP A O 1
ATOM 1533 N N . GLY A 1 206 ? 15.973 -11.220 6.186 1.00 63.38 206 GLY A N 1
ATOM 1534 C CA . GLY A 1 206 ? 15.324 -10.928 4.907 1.00 63.38 206 GLY A CA 1
ATOM 1535 C C . GLY A 1 206 ? 14.054 -11.749 4.661 1.00 63.38 206 GLY A C 1
ATOM 1536 O O . GLY A 1 206 ? 13.646 -11.898 3.504 1.00 63.38 206 GLY A O 1
ATOM 1537 N N . ARG A 1 207 ? 13.439 -12.302 5.722 1.00 70.75 207 ARG A N 1
ATOM 1538 C CA . ARG A 1 207 ? 12.110 -12.916 5.643 1.00 70.75 207 ARG A CA 1
ATOM 1539 C C . ARG A 1 207 ? 11.095 -11.932 5.070 1.00 70.75 207 ARG A C 1
ATOM 1541 O O . ARG A 1 207 ? 11.284 -10.723 5.045 1.00 70.75 207 ARG A O 1
ATOM 1548 N N . ARG A 1 208 ? 9.988 -12.487 4.600 1.00 72.06 208 ARG A N 1
ATOM 1549 C CA . ARG A 1 208 ? 8.865 -11.753 4.025 1.00 72.06 208 ARG A CA 1
ATOM 1550 C C . ARG A 1 208 ? 7.847 -11.479 5.128 1.00 72.06 208 ARG A C 1
ATOM 1552 O O . ARG A 1 208 ? 7.423 -12.419 5.801 1.00 72.06 208 ARG A O 1
ATOM 1559 N N . LEU A 1 209 ? 7.479 -10.216 5.345 1.00 78.00 209 LEU A N 1
ATOM 1560 C CA . LEU A 1 209 ? 6.401 -9.893 6.281 1.00 78.00 209 LEU A CA 1
ATOM 1561 C C . LEU A 1 209 ? 5.056 -10.147 5.582 1.00 78.00 209 LEU A C 1
ATOM 1563 O O . LEU A 1 209 ? 4.794 -9.592 4.510 1.00 78.00 209 LEU A O 1
ATOM 1567 N N . GLU A 1 210 ? 4.209 -10.982 6.185 1.00 80.00 210 GLU A N 1
ATOM 1568 C CA . GLU A 1 210 ? 2.826 -11.142 5.725 1.00 80.00 210 GLU A CA 1
ATOM 1569 C C . GLU A 1 210 ? 2.022 -9.839 5.936 1.00 80.00 210 GLU A C 1
ATOM 1571 O O . GLU A 1 210 ? 2.463 -8.890 6.586 1.00 80.00 210 GLU A O 1
ATOM 1576 N N . GLY A 1 211 ? 0.828 -9.748 5.351 1.00 79.44 211 GLY A N 1
ATOM 1577 C CA . GLY A 1 211 ? -0.092 -8.657 5.648 1.00 79.44 211 GLY A CA 1
ATOM 1578 C C . GLY A 1 211 ? -0.758 -8.913 6.993 1.00 79.44 211 GLY A C 1
ATOM 1579 O O . GLY A 1 211 ? -1.191 -10.028 7.281 1.00 79.44 211 GLY A O 1
ATOM 1580 N N . GLY A 1 212 ? -0.917 -7.886 7.821 1.00 82.38 212 GLY A N 1
ATOM 1581 C CA . GLY A 1 212 ? -1.433 -8.106 9.163 1.00 82.38 212 GLY A CA 1
ATOM 1582 C C . GLY A 1 212 ? -1.397 -6.897 10.077 1.00 82.38 212 GLY A C 1
ATOM 1583 O O . GLY A 1 212 ? -1.012 -5.794 9.694 1.00 82.38 212 GLY A O 1
ATOM 1584 N N . THR A 1 213 ? -1.827 -7.143 11.309 1.00 86.88 213 THR A N 1
ATOM 1585 C CA . THR A 1 213 ? -1.741 -6.192 12.412 1.00 86.88 213 THR A CA 1
ATOM 1586 C C . THR A 1 213 ? -0.715 -6.718 13.406 1.00 86.88 213 THR A C 1
ATOM 1588 O O . THR A 1 213 ? -0.876 -7.816 13.932 1.00 86.88 213 THR A O 1
ATOM 1591 N N . TYR A 1 214 ? 0.324 -5.934 13.659 1.00 88.12 214 TYR A N 1
ATOM 1592 C CA . TYR A 1 214 ? 1.459 -6.291 14.506 1.00 88.12 214 TYR A CA 1
ATOM 1593 C C . TYR A 1 214 ? 1.439 -5.449 15.772 1.00 88.12 214 TYR A C 1
ATOM 1595 O O 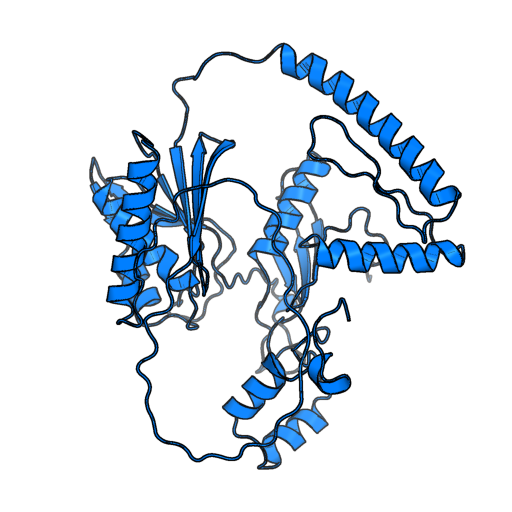. TYR A 1 214 ? 1.128 -4.262 15.713 1.00 88.12 214 TYR A O 1
ATOM 1603 N N . VAL A 1 215 ? 1.759 -6.044 16.916 1.00 89.75 215 VAL A N 1
ATOM 1604 C CA . VAL A 1 215 ? 1.867 -5.303 18.177 1.00 89.75 215 VAL A CA 1
ATOM 1605 C C . VAL A 1 215 ? 3.136 -4.455 18.134 1.00 89.75 215 VAL A C 1
ATOM 1607 O O . VAL A 1 215 ? 4.210 -4.977 17.869 1.00 89.75 215 VAL A O 1
ATOM 1610 N N . ILE A 1 216 ? 2.998 -3.152 18.381 1.00 92.12 216 ILE A N 1
ATOM 1611 C CA . ILE A 1 216 ? 4.119 -2.217 18.569 1.00 92.12 216 ILE A CA 1
ATOM 1612 C C . ILE A 1 216 ? 4.339 -1.971 20.061 1.00 92.12 216 ILE A C 1
ATOM 1614 O O . ILE A 1 216 ? 5.471 -1.838 20.508 1.00 92.12 216 ILE A O 1
ATOM 1618 N N . ALA A 1 217 ? 3.253 -1.877 20.831 1.00 90.62 217 ALA A N 1
ATOM 1619 C CA . ALA A 1 217 ? 3.311 -1.696 22.273 1.00 90.62 217 ALA A CA 1
ATOM 1620 C C . ALA A 1 217 ? 2.226 -2.530 22.955 1.00 90.62 217 ALA A C 1
ATOM 1622 O O . ALA A 1 217 ? 1.046 -2.434 22.606 1.00 90.62 217 ALA A O 1
ATOM 1623 N N . GLY A 1 218 ? 2.635 -3.341 23.929 1.00 86.88 218 GLY A N 1
ATOM 1624 C CA . GLY A 1 218 ? 1.739 -4.130 24.774 1.00 86.88 218 GLY A CA 1
ATOM 1625 C C . GLY A 1 218 ? 1.442 -3.413 26.088 1.00 86.88 218 GLY A C 1
ATOM 1626 O O . GLY A 1 218 ? 2.266 -2.639 26.569 1.00 86.88 218 GLY A O 1
ATOM 1627 N N . VAL A 1 219 ? 0.282 -3.678 26.695 1.00 86.25 219 VAL A N 1
ATOM 1628 C CA . VAL A 1 219 ? -0.075 -3.120 28.010 1.00 86.25 219 VAL A CA 1
ATOM 1629 C C . VAL A 1 219 ? 0.148 -4.151 29.106 1.00 86.25 219 VAL A C 1
ATOM 1631 O O . VAL A 1 219 ? -0.415 -5.243 29.064 1.00 86.25 219 VAL A O 1
ATOM 1634 N N . HIS A 1 220 ? 0.919 -3.763 30.119 1.00 80.62 220 HIS A N 1
ATOM 1635 C CA . HIS A 1 220 ? 1.135 -4.524 31.343 1.00 80.62 220 HIS A CA 1
ATOM 1636 C C . HIS A 1 220 ? 0.623 -3.688 32.526 1.00 80.62 220 HIS A C 1
ATOM 1638 O O . HIS A 1 220 ? 1.235 -2.705 32.946 1.00 80.62 220 HIS A O 1
ATOM 1644 N N . GLY A 1 221 ? -0.557 -4.036 33.045 1.00 77.88 221 GLY A N 1
ATOM 1645 C CA . GLY A 1 221 ? -1.233 -3.241 34.073 1.00 77.88 221 GLY A CA 1
ATOM 1646 C C . GLY A 1 221 ? -1.801 -1.932 33.512 1.00 77.88 221 GLY A C 1
ATOM 1647 O O . GLY A 1 221 ? -2.728 -1.964 32.710 1.00 77.88 221 GLY A O 1
ATOM 1648 N N . ARG A 1 222 ? -1.279 -0.782 33.961 1.00 74.31 222 ARG A N 1
ATOM 1649 C CA . ARG A 1 222 ? -1.682 0.564 33.485 1.00 74.31 222 ARG A CA 1
ATOM 1650 C C . ARG A 1 222 ? -0.649 1.230 32.572 1.00 74.31 222 ARG A C 1
ATOM 1652 O O . ARG A 1 222 ? -0.832 2.383 32.200 1.00 74.31 222 ARG A O 1
ATOM 1659 N N . GLN A 1 223 ? 0.445 0.540 32.261 1.00 85.00 223 GLN A N 1
ATOM 1660 C CA . GLN A 1 223 ? 1.526 1.072 31.438 1.00 85.00 223 GLN A CA 1
ATOM 1661 C C . GLN A 1 223 ? 1.610 0.288 30.134 1.00 85.00 223 GLN A C 1
ATOM 1663 O O . GLN A 1 223 ? 1.553 -0.944 30.132 1.00 85.00 223 GLN A O 1
ATOM 1668 N N . ALA A 1 224 ? 1.743 1.013 29.028 1.00 90.38 224 ALA A N 1
ATOM 1669 C CA . ALA A 1 224 ? 2.156 0.427 27.767 1.00 90.38 224 ALA A CA 1
ATOM 1670 C C . ALA A 1 224 ? 3.686 0.398 27.710 1.00 90.38 224 ALA A C 1
ATOM 1672 O O . ALA A 1 224 ? 4.337 1.319 28.200 1.00 90.38 224 ALA A O 1
ATOM 1673 N N . ALA A 1 225 ? 4.238 -0.650 27.112 1.00 91.19 225 ALA A N 1
ATOM 1674 C CA . ALA A 1 225 ? 5.661 -0.785 26.841 1.00 91.19 225 ALA A CA 1
ATOM 1675 C C . ALA A 1 225 ? 5.843 -1.049 25.347 1.00 91.19 225 ALA A C 1
ATOM 1677 O O . ALA A 1 225 ? 5.269 -2.006 24.815 1.00 91.19 225 ALA A O 1
ATOM 1678 N N . ALA A 1 226 ? 6.601 -0.181 24.680 1.00 92.12 226 ALA A N 1
ATOM 1679 C CA . ALA A 1 226 ? 6.940 -0.350 23.276 1.00 92.12 226 ALA A CA 1
ATOM 1680 C C . ALA A 1 226 ? 7.989 -1.452 23.070 1.00 92.12 226 ALA A C 1
ATOM 1682 O O . ALA A 1 226 ? 8.900 -1.621 23.883 1.00 92.12 226 ALA A O 1
ATOM 1683 N N . ASP A 1 227 ? 7.890 -2.150 21.943 1.00 89.50 227 ASP A N 1
ATOM 1684 C CA . ASP A 1 227 ? 8.956 -2.991 21.410 1.00 89.50 227 ASP A CA 1
ATOM 1685 C C . ASP A 1 227 ? 10.109 -2.087 20.945 1.00 89.50 227 ASP A C 1
ATOM 1687 O O . ASP A 1 227 ? 10.032 -1.421 19.907 1.00 89.50 227 ASP A O 1
ATOM 1691 N N . ARG A 1 228 ? 11.146 -1.984 21.783 1.00 89.06 228 ARG A N 1
ATOM 1692 C CA . ARG A 1 228 ? 12.283 -1.083 21.554 1.00 89.06 228 ARG A CA 1
ATOM 1693 C C . ARG A 1 228 ? 13.098 -1.507 20.339 1.00 89.06 228 ARG A C 1
ATOM 1695 O O . ARG A 1 228 ? 13.453 -0.634 19.554 1.00 89.06 228 ARG A O 1
ATOM 1702 N N . ASP A 1 229 ? 13.288 -2.809 20.145 1.00 86.00 229 ASP A N 1
ATOM 1703 C CA . ASP A 1 229 ? 14.049 -3.357 19.024 1.00 86.00 229 ASP A CA 1
ATOM 1704 C C . ASP A 1 229 ? 13.362 -3.017 17.695 1.00 86.00 229 ASP A C 1
ATOM 1706 O O . ASP A 1 229 ? 14.006 -2.539 16.762 1.00 86.00 229 ASP A O 1
ATOM 1710 N N . LEU A 1 230 ? 12.034 -3.172 17.610 1.00 87.56 230 LEU A N 1
ATOM 1711 C CA . LEU A 1 230 ? 11.265 -2.784 16.423 1.00 87.56 230 LEU A CA 1
ATOM 1712 C C . LEU A 1 230 ? 11.350 -1.276 16.147 1.00 87.56 230 LEU A C 1
ATOM 1714 O O . LEU A 1 230 ? 11.505 -0.860 14.994 1.00 87.56 230 LEU A O 1
ATOM 1718 N N . VAL A 1 231 ? 11.203 -0.453 17.191 1.00 90.44 231 VAL A N 1
ATOM 1719 C CA . VAL A 1 231 ? 11.235 1.012 17.074 1.00 90.44 231 VAL A CA 1
ATOM 1720 C C . VAL A 1 231 ? 12.614 1.498 16.633 1.00 90.44 231 VAL A C 1
ATOM 1722 O O . VAL A 1 231 ? 12.689 2.344 15.742 1.00 90.44 231 VAL A O 1
ATOM 1725 N N . GLU A 1 232 ? 13.688 0.966 17.210 1.00 89.31 232 GLU A N 1
ATOM 1726 C CA . GLU A 1 232 ? 15.068 1.279 16.833 1.00 89.31 232 GLU A CA 1
ATOM 1727 C C . GLU A 1 232 ? 15.348 0.828 15.399 1.00 89.31 232 GLU A C 1
ATOM 1729 O O . GLU A 1 232 ? 15.714 1.644 14.551 1.00 89.31 232 GLU A O 1
ATOM 1734 N N . ALA A 1 233 ? 15.043 -0.432 15.075 1.00 87.88 233 ALA A N 1
ATOM 1735 C CA . ALA A 1 233 ? 15.335 -1.000 13.768 1.00 87.88 233 ALA A CA 1
ATOM 1736 C C . ALA A 1 233 ? 14.655 -0.224 12.629 1.00 87.88 233 ALA A C 1
ATOM 1738 O O . ALA A 1 233 ? 15.296 0.091 11.628 1.00 87.88 233 ALA A O 1
ATOM 1739 N N . ILE A 1 234 ? 13.381 0.163 12.768 1.00 89.56 234 ILE A N 1
ATOM 1740 C CA . ILE A 1 234 ? 12.705 0.949 11.722 1.00 89.56 234 ILE A CA 1
ATOM 1741 C C . ILE A 1 234 ? 13.149 2.419 11.670 1.00 89.56 234 ILE A C 1
ATOM 1743 O O . ILE A 1 234 ? 13.029 3.060 10.620 1.00 89.56 234 ILE A O 1
ATOM 1747 N N . SER A 1 235 ? 13.641 2.965 12.784 1.00 89.25 235 SER A N 1
ATOM 1748 C CA . SER A 1 235 ? 14.100 4.357 12.863 1.00 89.25 235 SER A CA 1
ATOM 1749 C C . SER A 1 235 ? 15.504 4.526 12.284 1.00 89.25 235 SER A C 1
ATOM 1751 O O . SER A 1 235 ? 15.762 5.508 11.585 1.00 89.25 235 SER A O 1
ATOM 1753 N N . GLU A 1 236 ? 16.393 3.570 12.543 1.00 88.25 236 GLU A N 1
ATOM 1754 C CA . GLU A 1 236 ? 17.814 3.656 12.193 1.00 88.25 236 GLU A CA 1
ATOM 1755 C C . GLU A 1 236 ? 18.175 2.833 10.956 1.00 88.25 236 GLU A C 1
ATOM 1757 O O . GLU A 1 236 ? 19.008 3.246 10.143 1.00 88.25 236 GLU A O 1
ATOM 1762 N N . HIS A 1 237 ? 17.520 1.687 10.771 1.00 87.81 237 HIS A N 1
ATOM 1763 C CA . HIS A 1 237 ? 17.866 0.700 9.749 1.00 87.81 237 HIS A CA 1
ATOM 1764 C C . HIS A 1 237 ? 16.663 0.222 8.913 1.00 87.81 237 HIS A C 1
ATOM 1766 O O . HIS A 1 237 ? 16.544 -0.977 8.657 1.00 87.81 237 HIS A O 1
ATOM 1772 N N . PRO A 1 238 ? 15.758 1.103 8.440 1.00 86.69 238 PRO A N 1
ATOM 1773 C CA . PRO A 1 238 ? 14.645 0.654 7.612 1.00 86.69 238 PRO A CA 1
ATOM 1774 C C . PRO A 1 238 ? 15.146 0.070 6.286 1.00 86.69 238 PRO A C 1
ATOM 1776 O O . PRO A 1 238 ? 16.095 0.592 5.699 1.00 86.69 238 PRO A O 1
ATOM 1779 N N . GLU A 1 239 ? 14.442 -0.925 5.732 1.00 80.50 239 GLU A N 1
ATOM 1780 C CA . GLU A 1 239 ? 14.815 -1.500 4.422 1.00 80.50 239 GLU A CA 1
ATOM 1781 C C . GLU A 1 239 ? 14.852 -0.440 3.312 1.00 80.50 239 GLU A C 1
ATOM 1783 O O . GLU A 1 239 ? 15.611 -0.532 2.345 1.00 80.50 239 GLU A O 1
ATOM 1788 N N . LYS A 1 240 ? 14.005 0.587 3.446 1.00 81.44 240 LYS A N 1
ATOM 1789 C CA . LYS A 1 240 ? 13.987 1.753 2.572 1.00 81.44 240 LYS A CA 1
ATOM 1790 C C . LYS A 1 240 ? 13.547 2.994 3.329 1.00 81.44 240 LYS A C 1
ATOM 1792 O O . LYS A 1 240 ? 12.573 2.967 4.081 1.00 81.44 240 LYS A O 1
ATOM 1797 N N . ALA A 1 241 ? 14.204 4.117 3.052 1.00 81.62 241 ALA A N 1
ATOM 1798 C CA . ALA A 1 241 ? 13.781 5.419 3.549 1.00 81.62 241 ALA A CA 1
ATOM 1799 C C . ALA A 1 241 ? 12.400 5.798 2.982 1.00 81.62 241 ALA A C 1
ATOM 1801 O O . ALA A 1 241 ? 12.224 5.950 1.770 1.00 81.62 241 ALA A O 1
ATOM 1802 N N . HIS A 1 242 ? 11.413 5.957 3.864 1.00 83.69 242 HIS A N 1
ATOM 1803 C CA . HIS A 1 242 ? 10.062 6.364 3.493 1.00 83.69 242 HIS A CA 1
ATOM 1804 C C . HIS A 1 242 ? 9.353 7.053 4.664 1.00 83.69 242 HIS A C 1
ATOM 1806 O O . HIS A 1 242 ? 9.611 6.754 5.827 1.00 83.69 242 HIS A O 1
ATOM 1812 N N . ALA A 1 243 ? 8.425 7.968 4.374 1.00 85.88 243 ALA A N 1
ATOM 1813 C CA . ALA A 1 243 ? 7.737 8.736 5.414 1.00 85.88 243 ALA A CA 1
ATOM 1814 C C . ALA A 1 243 ? 6.848 7.879 6.334 1.00 85.88 243 ALA A C 1
ATOM 1816 O O . ALA A 1 243 ? 6.688 8.200 7.508 1.00 85.88 243 ALA A O 1
ATOM 1817 N N . SER A 1 244 ? 6.345 6.747 5.831 1.00 88.19 244 SER A N 1
ATOM 1818 C CA . SER A 1 244 ? 5.612 5.753 6.632 1.00 88.19 244 SER A CA 1
ATOM 1819 C C . SER A 1 244 ? 6.416 5.214 7.815 1.00 88.19 244 SER A C 1
ATOM 1821 O O . SER A 1 244 ? 5.821 4.781 8.794 1.00 88.19 244 SER A O 1
ATOM 1823 N N . ASN A 1 245 ? 7.753 5.229 7.739 1.00 92.12 245 ASN A N 1
ATOM 1824 C CA . ASN A 1 245 ? 8.616 4.685 8.789 1.00 92.12 245 ASN A CA 1
ATOM 1825 C C . ASN A 1 245 ? 8.485 5.472 10.100 1.00 92.12 245 ASN A C 1
ATOM 1827 O O . ASN A 1 245 ? 8.762 4.925 11.156 1.00 92.12 245 ASN A O 1
ATOM 1831 N N . LEU A 1 246 ? 7.985 6.715 10.050 1.00 94.00 246 LEU A N 1
ATOM 1832 C CA . LEU A 1 246 ? 7.686 7.513 11.242 1.00 94.00 246 LEU A CA 1
ATOM 1833 C C . LEU A 1 246 ? 6.456 7.010 12.016 1.00 94.00 246 LEU A C 1
ATOM 1835 O O . LEU A 1 246 ? 6.285 7.369 13.178 1.00 94.00 246 LEU A O 1
ATOM 1839 N N . GLY A 1 247 ? 5.586 6.210 11.387 1.00 94.94 247 GLY A N 1
ATOM 1840 C CA . GLY A 1 247 ? 4.314 5.787 11.974 1.00 94.94 247 GLY A CA 1
ATOM 1841 C C . GLY A 1 247 ? 4.488 4.919 13.216 1.00 94.94 247 GLY A C 1
ATOM 1842 O O . GLY A 1 247 ? 3.892 5.213 14.250 1.00 94.94 247 GLY A O 1
ATOM 1843 N N . ILE A 1 248 ? 5.327 3.883 13.124 1.00 95.31 248 ILE A N 1
ATOM 1844 C CA . ILE A 1 248 ? 5.559 2.931 14.219 1.00 95.31 248 ILE A CA 1
ATOM 1845 C C . ILE A 1 248 ? 6.191 3.617 15.444 1.00 95.31 248 ILE A C 1
ATOM 1847 O O . ILE A 1 248 ? 5.595 3.534 16.519 1.00 95.31 248 ILE A O 1
ATOM 1851 N N . PRO A 1 249 ? 7.309 4.361 15.317 1.00 96.44 249 PRO A N 1
ATOM 1852 C CA . PRO A 1 249 ? 7.913 5.051 16.455 1.00 96.44 249 PRO A CA 1
ATOM 1853 C C . PRO A 1 249 ? 6.997 6.104 17.089 1.00 96.44 249 PRO A C 1
ATOM 1855 O O . PRO A 1 249 ? 6.931 6.205 18.311 1.00 96.44 249 PRO A O 1
ATOM 1858 N N . ALA A 1 250 ? 6.242 6.864 16.285 1.00 96.62 250 ALA A N 1
ATOM 1859 C CA . ALA A 1 250 ? 5.319 7.862 16.825 1.00 96.62 250 ALA A CA 1
ATOM 1860 C C . ALA A 1 250 ? 4.158 7.213 17.599 1.00 96.62 250 ALA A C 1
ATOM 1862 O O . ALA A 1 250 ? 3.804 7.666 18.687 1.00 96.62 250 ALA A O 1
ATOM 1863 N N . ALA A 1 251 ? 3.586 6.121 17.079 1.00 97.06 251 ALA A N 1
ATOM 1864 C CA . ALA A 1 251 ? 2.556 5.370 17.793 1.00 97.06 251 ALA A CA 1
ATOM 1865 C C . ALA A 1 251 ? 3.084 4.726 19.080 1.00 97.06 251 ALA A C 1
ATOM 1867 O O . ALA A 1 251 ? 2.360 4.710 20.071 1.00 97.06 251 ALA A O 1
ATOM 1868 N N . ALA A 1 252 ? 4.332 4.248 19.086 1.00 96.19 252 ALA A N 1
ATOM 1869 C CA . ALA A 1 252 ? 4.987 3.717 20.278 1.00 96.19 252 ALA A CA 1
ATOM 1870 C C . ALA A 1 252 ? 5.092 4.774 21.392 1.00 96.19 252 ALA A C 1
ATOM 1872 O O . ALA A 1 252 ? 4.640 4.531 22.509 1.00 96.19 252 ALA A O 1
ATOM 1873 N N . LEU A 1 253 ? 5.601 5.972 21.077 1.00 95.88 253 LEU A N 1
ATOM 1874 C CA . LEU A 1 253 ? 5.708 7.073 22.045 1.00 95.88 253 LEU A CA 1
ATOM 1875 C C . LEU A 1 253 ? 4.343 7.487 22.609 1.00 95.88 253 LEU A C 1
ATOM 1877 O O . LEU A 1 253 ? 4.196 7.719 23.810 1.00 95.88 253 LEU A O 1
ATOM 1881 N N . LEU A 1 254 ? 3.327 7.569 21.748 1.00 96.06 254 LEU A N 1
ATOM 1882 C CA . LEU A 1 254 ? 1.972 7.922 22.167 1.00 96.06 254 LEU A CA 1
ATOM 1883 C C . LEU A 1 254 ? 1.326 6.811 23.005 1.00 96.06 254 LEU A C 1
ATOM 1885 O O . LEU A 1 254 ? 0.638 7.115 23.976 1.00 96.06 254 LEU A O 1
ATOM 1889 N N . ALA A 1 255 ? 1.560 5.538 22.681 1.00 96.12 255 ALA A N 1
ATOM 1890 C CA . ALA A 1 255 ? 1.066 4.414 23.472 1.00 96.12 255 ALA A CA 1
ATOM 1891 C C . ALA A 1 255 ? 1.592 4.456 24.906 1.00 96.12 255 ALA A C 1
ATOM 1893 O O . ALA A 1 255 ? 0.801 4.350 25.842 1.00 96.12 255 ALA A O 1
ATOM 1894 N N . GLU A 1 256 ? 2.896 4.684 25.083 1.00 94.94 256 GLU A N 1
ATOM 1895 C CA . GLU A 1 256 ? 3.513 4.831 26.407 1.00 94.94 256 GLU A CA 1
ATOM 1896 C C . GLU A 1 256 ? 2.934 6.033 27.164 1.00 94.94 256 GLU A C 1
ATOM 1898 O O . GLU A 1 256 ? 2.585 5.911 28.338 1.00 94.94 256 GLU A O 1
ATOM 1903 N N . LYS A 1 257 ? 2.739 7.168 26.478 1.00 94.00 257 LYS A N 1
ATOM 1904 C CA . LYS A 1 257 ? 2.126 8.371 27.061 1.00 94.00 257 LYS A CA 1
ATOM 1905 C C . LYS A 1 257 ? 0.691 8.139 27.545 1.00 94.00 257 LYS A C 1
ATOM 1907 O O . LYS A 1 257 ? 0.325 8.621 28.615 1.00 94.00 257 LYS A O 1
ATOM 1912 N N . TYR A 1 258 ? -0.130 7.455 26.751 1.00 93.62 258 TYR A N 1
ATOM 1913 C CA . TYR A 1 258 ? -1.552 7.251 27.042 1.00 93.62 258 TYR A CA 1
ATOM 1914 C C . TYR A 1 258 ? -1.850 5.955 27.810 1.00 93.62 258 TYR A C 1
ATOM 1916 O O . TYR A 1 258 ? -2.981 5.767 28.255 1.00 93.62 258 TYR A O 1
ATOM 1924 N N . GLY A 1 259 ? -0.865 5.070 27.981 1.00 93.94 259 GLY A N 1
ATOM 1925 C CA . GLY A 1 259 ? -1.037 3.779 28.650 1.00 93.94 259 GLY A CA 1
ATOM 1926 C C . GLY A 1 259 ? -1.941 2.808 27.883 1.00 93.94 259 GLY A C 1
ATOM 1927 O O . GLY A 1 259 ? -2.645 2.011 28.500 1.00 93.94 259 GLY A O 1
ATOM 1928 N N . VAL A 1 260 ? -1.952 2.885 26.549 1.00 94.94 260 VAL A N 1
ATOM 1929 C CA . VAL A 1 260 ? -2.806 2.073 25.660 1.00 94.94 260 VAL A CA 1
ATOM 1930 C C . VAL A 1 260 ? -1.954 1.230 24.711 1.00 94.94 260 VAL A C 1
ATOM 1932 O O . VAL A 1 260 ? -0.834 1.629 24.397 1.00 94.94 260 VAL A O 1
ATOM 1935 N N . PRO A 1 261 ? -2.442 0.077 24.219 1.00 95.94 261 PRO A N 1
ATOM 1936 C CA . PRO A 1 261 ? -1.693 -0.701 23.242 1.00 95.94 261 PRO A CA 1
ATOM 1937 C C . PRO A 1 261 ? -1.568 0.051 21.910 1.00 95.94 261 PRO A C 1
ATOM 1939 O O . PRO A 1 261 ? -2.472 0.794 21.509 1.00 95.94 261 PRO A O 1
ATOM 1942 N N . ALA A 1 262 ? -0.466 -0.193 21.198 1.00 96.19 262 ALA A N 1
ATOM 1943 C CA . ALA A 1 262 ? -0.268 0.281 19.831 1.00 96.19 262 ALA A CA 1
ATOM 1944 C C . ALA A 1 262 ? -0.030 -0.865 18.854 1.00 96.19 262 ALA A C 1
ATOM 1946 O O . ALA A 1 262 ? 0.613 -1.864 19.186 1.00 96.19 262 ALA A O 1
ATOM 1947 N N . TYR A 1 263 ? -0.500 -0.671 17.624 1.00 94.69 263 TYR A N 1
ATOM 1948 C CA . TYR A 1 263 ? -0.415 -1.653 16.554 1.00 94.69 263 TYR A CA 1
ATOM 1949 C C . TYR A 1 263 ? 0.056 -1.038 15.234 1.00 94.69 263 TYR A C 1
ATOM 1951 O O . TYR A 1 263 ? -0.349 0.067 14.876 1.00 94.69 263 TYR A O 1
ATOM 1959 N N . ALA A 1 264 ? 0.867 -1.773 14.478 1.00 91.06 264 ALA A N 1
ATOM 1960 C CA . ALA A 1 264 ? 1.189 -1.474 13.089 1.00 91.06 264 ALA A CA 1
ATOM 1961 C C . ALA A 1 264 ? 0.216 -2.250 12.208 1.00 91.06 264 ALA A C 1
ATOM 1963 O O . ALA A 1 264 ? 0.135 -3.471 12.311 1.00 91.06 264 ALA A O 1
ATOM 1964 N N . VAL A 1 265 ? -0.517 -1.565 11.340 1.00 86.62 265 VAL A N 1
ATOM 1965 C CA . VAL A 1 265 ? -1.435 -2.196 10.390 1.00 86.62 265 VAL A CA 1
ATOM 1966 C C . VAL A 1 265 ? -0.809 -2.137 9.012 1.00 86.62 265 VAL A C 1
ATOM 1968 O O . VAL A 1 265 ? -0.568 -1.039 8.511 1.00 86.62 265 VAL A O 1
ATOM 1971 N N . ASP A 1 266 ? -0.589 -3.319 8.437 1.00 80.75 266 ASP A N 1
ATOM 1972 C CA . ASP A 1 266 ? -0.009 -3.600 7.124 1.00 80.75 266 ASP A CA 1
ATOM 1973 C C . ASP A 1 266 ? 1.279 -2.792 6.829 1.00 80.75 266 ASP A C 1
ATOM 1975 O O . ASP A 1 266 ? 1.220 -1.580 6.583 1.00 80.75 266 ASP A O 1
ATOM 1979 N N . PRO A 1 267 ? 2.466 -3.426 6.799 1.00 76.81 267 PRO A N 1
ATOM 1980 C CA . PRO A 1 267 ? 3.688 -2.748 6.357 1.00 76.81 267 PRO A CA 1
ATOM 1981 C C . PRO A 1 267 ? 3.554 -2.219 4.921 1.00 76.81 267 PRO A C 1
ATOM 1983 O O . PRO A 1 267 ? 2.667 -2.608 4.157 1.00 76.81 267 PRO A O 1
ATOM 1986 N N . VAL A 1 268 ? 4.459 -1.316 4.526 1.00 73.38 268 VAL A N 1
ATOM 1987 C CA . VAL A 1 268 ? 4.452 -0.792 3.147 1.00 73.38 268 VAL A CA 1
ATOM 1988 C C . VAL A 1 268 ? 4.750 -1.890 2.135 1.00 73.38 268 VAL A C 1
ATOM 1990 O O . VAL A 1 268 ? 4.170 -1.889 1.049 1.00 73.38 268 VAL A O 1
ATOM 1993 N N . VAL A 1 269 ? 5.630 -2.816 2.502 1.00 71.56 269 VAL A N 1
ATOM 1994 C CA . VAL A 1 269 ? 5.951 -3.998 1.712 1.00 71.56 269 VAL A CA 1
ATOM 1995 C C . VAL A 1 269 ? 5.366 -5.198 2.431 1.00 71.56 269 VAL A C 1
ATOM 1997 O O . VAL A 1 269 ? 5.767 -5.515 3.545 1.00 71.56 269 VAL A O 1
ATOM 2000 N N . VAL A 1 270 ? 4.394 -5.826 1.780 1.00 78.12 270 VAL A N 1
ATOM 2001 C CA . VAL A 1 270 ? 3.831 -7.115 2.172 1.00 78.12 270 VAL A CA 1
ATOM 2002 C C . VAL A 1 270 ? 4.217 -8.108 1.094 1.00 78.12 270 VAL A C 1
ATOM 2004 O O . VAL A 1 270 ? 4.008 -7.843 -0.096 1.00 78.12 270 VAL A O 1
ATOM 2007 N N . ASP A 1 271 ? 4.745 -9.251 1.505 1.00 82.62 271 ASP A N 1
ATOM 2008 C CA . ASP A 1 271 ? 5.115 -10.317 0.589 1.00 82.62 271 ASP A CA 1
ATOM 2009 C C . ASP A 1 271 ? 4.485 -11.635 1.051 1.00 82.62 271 ASP A C 1
ATOM 2011 O O . ASP A 1 271 ? 4.983 -12.334 1.925 1.00 82.62 271 ASP A O 1
ATOM 2015 N N . GLU A 1 272 ? 3.322 -11.925 0.469 1.00 86.75 272 GLU A N 1
ATOM 2016 C CA . GLU A 1 272 ? 2.524 -13.133 0.706 1.00 86.75 272 GLU A CA 1
ATOM 2017 C C . GLU A 1 272 ? 2.633 -14.106 -0.480 1.00 86.75 272 GLU A C 1
ATOM 2019 O O . GLU A 1 272 ? 1.742 -14.934 -0.687 1.00 86.75 272 GLU A O 1
ATOM 2024 N N . PHE A 1 273 ? 3.698 -13.986 -1.287 1.00 88.81 273 PHE A N 1
ATOM 2025 C CA . PHE A 1 273 ? 3.892 -14.803 -2.482 1.00 88.81 273 PHE A CA 1
ATOM 2026 C C . PHE A 1 273 ? 3.826 -16.294 -2.162 1.00 88.81 273 PHE A C 1
ATOM 2028 O O . PHE A 1 273 ? 4.461 -16.785 -1.227 1.00 88.81 273 PHE A O 1
ATOM 2035 N N . GLY A 1 274 ? 3.093 -17.027 -2.999 1.00 84.06 274 GLY A N 1
ATOM 2036 C CA . GLY A 1 274 ? 3.208 -18.479 -3.038 1.00 84.06 274 GLY A CA 1
ATOM 2037 C C . GLY A 1 274 ? 4.604 -18.905 -3.517 1.00 84.06 274 GLY A C 1
ATOM 2038 O O . GLY A 1 274 ? 5.284 -18.121 -4.186 1.00 84.06 274 GLY A O 1
ATOM 2039 N N . PRO A 1 275 ? 5.039 -20.146 -3.232 1.00 86.12 275 PRO A N 1
ATOM 2040 C CA . PRO A 1 275 ? 6.334 -20.665 -3.683 1.00 86.12 275 PRO A CA 1
ATOM 2041 C C . PRO A 1 275 ? 6.575 -20.480 -5.187 1.00 86.12 275 PRO A C 1
ATOM 2043 O O . PRO A 1 275 ? 7.682 -20.161 -5.611 1.00 86.12 275 PRO A O 1
ATOM 2046 N N . GLU A 1 276 ? 5.526 -20.625 -5.994 1.00 86.12 276 GLU A N 1
ATOM 2047 C CA . GLU A 1 276 ? 5.569 -20.468 -7.446 1.00 86.12 276 GLU A CA 1
ATOM 2048 C C . GLU A 1 276 ? 5.778 -19.008 -7.866 1.00 86.12 276 GLU A C 1
ATOM 2050 O O . GLU A 1 276 ? 6.453 -18.742 -8.859 1.00 86.12 276 GLU A O 1
ATOM 2055 N N . ALA A 1 277 ? 5.251 -18.055 -7.093 1.00 87.69 277 ALA A N 1
ATOM 2056 C CA . ALA A 1 277 ? 5.379 -16.630 -7.377 1.00 87.69 277 ALA A CA 1
ATOM 2057 C C . ALA A 1 277 ? 6.787 -16.089 -7.075 1.00 87.69 277 ALA A C 1
ATOM 2059 O O . ALA A 1 277 ? 7.143 -15.025 -7.569 1.00 87.69 277 ALA A O 1
ATOM 2060 N N . VAL A 1 278 ? 7.614 -16.821 -6.316 1.00 87.38 278 VAL A N 1
ATOM 2061 C CA . VAL A 1 278 ? 9.025 -16.472 -6.049 1.00 87.38 278 VAL A CA 1
ATOM 2062 C C . VAL A 1 278 ? 9.933 -16.754 -7.252 1.00 87.38 278 VAL A C 1
ATOM 2064 O O . VAL A 1 278 ? 10.966 -16.102 -7.426 1.00 87.38 278 VAL A O 1
ATOM 2067 N N . ILE A 1 279 ? 9.560 -17.716 -8.095 1.00 83.19 279 ILE A N 1
ATOM 2068 C CA . ILE A 1 279 ? 10.405 -18.219 -9.181 1.00 83.19 279 ILE A CA 1
ATOM 2069 C C . ILE A 1 279 ? 10.536 -17.164 -10.285 1.00 83.19 279 ILE A C 1
ATOM 2071 O O . ILE A 1 279 ? 9.538 -16.702 -10.831 1.00 83.19 279 ILE A O 1
ATOM 2075 N N . SER A 1 280 ? 11.773 -16.813 -10.650 1.00 85.81 280 SER A N 1
ATOM 2076 C CA . SER A 1 280 ? 12.080 -16.009 -11.842 1.00 85.81 280 SER A CA 1
ATOM 2077 C C . SER A 1 280 ? 12.648 -16.873 -12.980 1.00 85.81 280 SER A C 1
ATOM 2079 O O . SER A 1 280 ? 12.816 -18.084 -12.838 1.00 85.81 280 SER A O 1
ATOM 2081 N N . GLY A 1 281 ? 12.997 -16.245 -14.109 1.00 78.44 281 GLY A N 1
ATOM 2082 C CA . GLY A 1 281 ? 13.680 -16.909 -15.225 1.00 78.44 281 GLY A CA 1
ATOM 2083 C C . GLY A 1 281 ? 15.140 -17.318 -14.960 1.00 78.44 281 GLY A C 1
ATOM 2084 O O . GLY A 1 281 ? 15.713 -18.035 -15.776 1.00 78.44 281 GLY A O 1
ATOM 2085 N N . TYR A 1 282 ? 15.760 -16.894 -13.852 1.00 86.31 282 TYR A N 1
ATOM 2086 C CA . TYR A 1 282 ? 17.149 -17.225 -13.512 1.00 86.31 282 TYR A CA 1
ATOM 2087 C C . TYR A 1 282 ? 17.285 -17.544 -12.019 1.00 86.31 282 TYR A C 1
ATOM 2089 O O . TYR A 1 282 ? 17.009 -16.692 -11.184 1.00 86.31 282 TYR A O 1
ATOM 2097 N N . ARG A 1 283 ? 17.734 -18.761 -11.672 1.00 85.00 283 ARG A N 1
ATOM 2098 C CA . ARG A 1 283 ? 17.709 -19.303 -10.293 1.00 85.00 283 ARG A CA 1
ATOM 2099 C C . ARG A 1 283 ? 18.309 -18.380 -9.211 1.00 85.00 283 ARG A C 1
ATOM 2101 O O . ARG A 1 283 ? 17.721 -18.315 -8.139 1.00 85.00 283 ARG A O 1
ATOM 2108 N N . PRO A 1 284 ? 19.439 -17.682 -9.430 1.00 92.38 284 PRO A N 1
ATOM 2109 C CA . PRO A 1 284 ? 19.975 -16.735 -8.444 1.00 92.38 284 PRO A CA 1
ATOM 2110 C C . PRO A 1 284 ? 19.160 -15.447 -8.245 1.00 92.38 284 PRO A C 1
ATOM 2112 O O . PRO A 1 284 ? 19.456 -14.690 -7.326 1.00 92.38 284 PRO A O 1
ATOM 2115 N N . ILE A 1 285 ? 18.183 -15.158 -9.108 1.00 85.00 285 ILE A N 1
ATOM 2116 C CA . ILE A 1 285 ? 17.312 -13.985 -9.018 1.00 85.00 285 ILE A CA 1
ATOM 2117 C C . ILE A 1 285 ? 15.921 -14.466 -8.610 1.00 85.00 285 ILE A C 1
ATOM 2119 O O . ILE A 1 285 ? 15.300 -15.267 -9.302 1.00 85.00 285 ILE A O 1
ATOM 2123 N N . GLU A 1 286 ? 15.399 -13.954 -7.505 1.00 88.44 286 GLU A N 1
ATOM 2124 C CA . GLU A 1 286 ? 14.040 -14.257 -7.054 1.00 88.44 286 GLU A CA 1
ATOM 2125 C C . GLU A 1 286 ? 13.108 -13.071 -7.280 1.00 88.44 286 GLU A C 1
ATOM 2127 O O . GLU A 1 286 ? 13.504 -11.908 -7.148 1.00 88.44 286 GLU A O 1
ATOM 2132 N N . ARG A 1 287 ? 11.839 -13.369 -7.560 1.00 87.56 287 ARG A N 1
ATOM 2133 C CA . ARG A 1 287 ? 10.770 -12.373 -7.529 1.00 87.56 287 ARG A CA 1
ATOM 2134 C C . ARG A 1 287 ? 10.467 -12.019 -6.070 1.00 87.56 287 ARG A C 1
ATOM 2136 O O . ARG A 1 287 ? 10.361 -12.892 -5.200 1.00 87.56 287 ARG A O 1
ATOM 2143 N N . ARG A 1 288 ? 10.309 -10.721 -5.810 1.00 84.69 288 ARG A N 1
ATOM 2144 C CA . ARG A 1 288 ? 9.916 -10.165 -4.508 1.00 84.69 288 ARG A CA 1
ATOM 2145 C C . ARG A 1 288 ? 8.689 -9.294 -4.684 1.00 84.69 288 ARG A C 1
ATOM 2147 O O . ARG A 1 288 ? 8.625 -8.514 -5.638 1.00 84.69 288 ARG A O 1
ATOM 2154 N N . SER A 1 289 ? 7.739 -9.399 -3.764 1.00 86.25 289 SER A N 1
ATOM 2155 C CA . SER A 1 289 ? 6.547 -8.562 -3.812 1.00 86.25 289 SER A CA 1
ATOM 2156 C C . SER A 1 289 ? 6.926 -7.107 -3.560 1.00 86.25 289 SER A C 1
ATOM 2158 O O . SER A 1 289 ? 7.330 -6.722 -2.466 1.00 86.25 289 SER A O 1
ATOM 2160 N N . ILE A 1 290 ? 6.766 -6.273 -4.585 1.00 85.50 290 ILE A N 1
ATOM 2161 C CA . ILE A 1 290 ? 6.749 -4.819 -4.440 1.00 85.50 290 ILE A CA 1
ATOM 2162 C C . ILE A 1 290 ? 5.435 -4.344 -5.037 1.00 85.50 290 ILE A C 1
ATOM 2164 O O . ILE A 1 290 ? 5.273 -4.295 -6.256 1.00 85.50 290 ILE A O 1
ATOM 2168 N N . SER A 1 291 ? 4.481 -4.018 -4.174 1.00 86.44 291 SER A N 1
ATOM 2169 C CA . SER A 1 291 ? 3.096 -3.775 -4.565 1.00 86.44 291 SER A CA 1
ATOM 2170 C C . SER A 1 291 ? 2.489 -2.585 -3.830 1.00 86.44 291 SER A C 1
ATOM 2172 O O . SER A 1 291 ? 3.024 -2.071 -2.848 1.00 86.44 291 SER A O 1
ATOM 2174 N N . HIS A 1 292 ? 1.320 -2.147 -4.293 1.00 86.12 292 HIS A N 1
ATOM 2175 C CA . HIS A 1 292 ? 0.478 -1.197 -3.566 1.00 86.12 292 HIS A CA 1
ATOM 2176 C C . HIS A 1 292 ? -0.422 -1.946 -2.563 1.00 86.12 292 HIS A C 1
ATOM 2178 O O . HIS A 1 292 ? -1.649 -1.847 -2.631 1.00 86.12 292 HIS A O 1
ATOM 2184 N N . ALA A 1 293 ? 0.193 -2.705 -1.646 1.00 84.88 293 ALA A N 1
ATOM 2185 C CA . ALA A 1 293 ? -0.448 -3.671 -0.744 1.00 84.88 293 ALA A CA 1
ATOM 2186 C C . ALA A 1 293 ? -1.722 -3.144 -0.057 1.00 84.88 293 ALA A C 1
ATOM 2188 O O . ALA A 1 293 ? -2.786 -3.752 -0.158 1.00 84.88 293 ALA A O 1
ATOM 2189 N N . LEU A 1 294 ? -1.657 -1.963 0.569 1.00 81.69 294 LEU A N 1
ATOM 2190 C CA . LEU A 1 294 ? -2.815 -1.339 1.225 1.00 81.69 294 LEU A CA 1
ATOM 2191 C C . LEU A 1 294 ? -3.993 -1.113 0.272 1.00 81.69 294 LEU A C 1
ATOM 2193 O O . LEU A 1 294 ? -5.141 -1.365 0.632 1.00 81.69 294 LEU A O 1
ATOM 2197 N N . SER A 1 295 ? -3.718 -0.646 -0.948 1.00 85.12 295 SER A N 1
ATOM 2198 C CA . SER A 1 295 ? -4.760 -0.395 -1.943 1.00 85.12 295 SER A CA 1
ATOM 2199 C C . SER A 1 295 ? -5.374 -1.701 -2.438 1.00 85.12 295 SER A C 1
ATOM 2201 O O . SER A 1 295 ? -6.599 -1.804 -2.513 1.00 85.12 295 SER A O 1
ATOM 2203 N N . VAL A 1 296 ? -4.542 -2.714 -2.696 1.00 87.75 296 VAL A N 1
ATOM 2204 C CA . VAL A 1 296 ? -4.996 -4.048 -3.107 1.00 87.75 296 VAL A CA 1
ATOM 2205 C C . VAL A 1 296 ? -5.878 -4.680 -2.027 1.00 87.75 296 VAL A C 1
ATOM 2207 O O . VAL A 1 296 ? -6.983 -5.138 -2.320 1.00 87.75 296 VAL A O 1
ATOM 2210 N N . ARG A 1 297 ? -5.452 -4.638 -0.758 1.00 85.56 297 ARG A N 1
ATOM 2211 C CA . ARG A 1 297 ? -6.227 -5.177 0.371 1.00 85.56 297 ARG A CA 1
ATOM 2212 C C . ARG A 1 297 ? -7.512 -4.397 0.619 1.00 85.56 297 ARG A C 1
ATOM 2214 O O . ARG A 1 297 ? -8.544 -5.011 0.883 1.00 85.56 297 ARG A O 1
ATOM 2221 N N . ALA A 1 298 ? -7.486 -3.068 0.520 1.00 85.88 298 ALA A N 1
ATOM 2222 C CA . ALA A 1 298 ? -8.690 -2.248 0.649 1.00 85.88 298 ALA A CA 1
ATOM 2223 C C . ALA A 1 298 ? -9.720 -2.596 -0.437 1.00 85.88 298 ALA A C 1
ATOM 2225 O O . ALA A 1 298 ? -10.900 -2.786 -0.135 1.00 85.88 298 ALA A O 1
ATOM 2226 N N . ALA A 1 299 ? -9.270 -2.758 -1.685 1.00 87.12 299 ALA A N 1
ATOM 2227 C CA . ALA A 1 299 ? -10.111 -3.206 -2.788 1.00 87.12 299 ALA A CA 1
ATOM 2228 C C . ALA A 1 299 ? -10.666 -4.622 -2.555 1.00 87.12 299 ALA A C 1
ATOM 2230 O O . ALA A 1 299 ? -11.862 -4.843 -2.749 1.00 87.12 299 ALA A O 1
ATOM 2231 N N . ALA A 1 300 ? -9.841 -5.553 -2.061 1.00 87.25 300 ALA A N 1
ATOM 2232 C CA . ALA A 1 300 ? -10.274 -6.907 -1.726 1.00 87.25 300 ALA A CA 1
ATOM 2233 C C . ALA A 1 300 ? -11.327 -6.928 -0.604 1.00 87.25 300 ALA A C 1
ATOM 2235 O O . ALA A 1 300 ? -12.380 -7.544 -0.763 1.00 87.25 300 ALA A O 1
ATOM 2236 N N . LYS A 1 301 ? -11.106 -6.192 0.494 1.00 85.56 301 LYS A N 1
ATOM 2237 C CA . LYS A 1 301 ? -12.079 -6.040 1.594 1.00 85.56 301 LYS A CA 1
ATOM 2238 C C . LYS A 1 301 ? -13.398 -5.442 1.098 1.00 85.56 301 LYS A C 1
ATOM 2240 O O . LYS A 1 301 ? -14.470 -5.933 1.447 1.00 85.56 301 LYS A O 1
ATOM 2245 N N . LYS A 1 302 ? -13.334 -4.416 0.243 1.00 84.50 302 LYS A N 1
ATOM 2246 C CA . LYS A 1 302 ? -14.523 -3.801 -0.364 1.00 84.50 302 LYS A CA 1
ATOM 2247 C C . LYS A 1 302 ? -15.295 -4.804 -1.224 1.00 84.50 302 LYS A C 1
ATOM 2249 O O . LYS A 1 302 ? -16.511 -4.905 -1.088 1.00 84.50 302 LYS A O 1
ATOM 2254 N N . ALA A 1 303 ? -14.607 -5.570 -2.070 1.00 83.62 303 ALA A N 1
ATOM 2255 C CA . ALA A 1 303 ? -15.224 -6.611 -2.890 1.00 83.62 303 ALA A CA 1
ATOM 2256 C C . ALA A 1 303 ? -15.849 -7.738 -2.041 1.00 83.62 303 ALA A C 1
ATOM 2258 O O . ALA A 1 303 ? -16.951 -8.198 -2.348 1.00 83.62 303 ALA A O 1
ATOM 2259 N N . ALA A 1 304 ? -15.209 -8.131 -0.934 1.00 83.44 304 ALA A N 1
ATOM 2260 C CA . ALA A 1 304 ? -15.774 -9.074 0.035 1.00 83.44 304 ALA A CA 1
ATOM 2261 C C . ALA A 1 304 ? -17.114 -8.560 0.592 1.00 83.44 304 ALA A C 1
ATOM 2263 O O . ALA A 1 304 ? -18.136 -9.240 0.504 1.00 83.44 304 ALA A O 1
ATOM 2264 N N . GLY A 1 305 ? -17.138 -7.304 1.054 1.00 80.88 305 GLY A N 1
ATOM 2265 C CA . GLY A 1 305 ? -18.347 -6.661 1.573 1.00 80.88 305 GLY A CA 1
ATOM 2266 C C . GLY A 1 305 ? -19.476 -6.559 0.541 1.00 80.88 305 GLY A C 1
ATOM 2267 O O . GLY A 1 305 ? -20.632 -6.822 0.866 1.00 80.88 305 GLY A O 1
ATOM 2268 N N . LEU A 1 306 ? -19.152 -6.248 -0.719 1.00 79.31 306 LEU A N 1
ATOM 2269 C CA . LEU A 1 306 ? -20.134 -6.201 -1.813 1.00 79.31 306 LEU A CA 1
ATOM 2270 C C . LEU A 1 306 ? -20.751 -7.570 -2.126 1.00 79.31 306 LEU A C 1
ATOM 2272 O O . LEU A 1 306 ? -21.902 -7.636 -2.555 1.00 79.31 306 LEU A O 1
ATOM 2276 N N . THR A 1 307 ? -20.007 -8.652 -1.896 1.00 78.88 307 THR A N 1
ATOM 2277 C CA . THR A 1 307 ? -20.463 -10.031 -2.130 1.00 78.88 307 THR A CA 1
ATOM 2278 C C . THR A 1 307 ? -21.064 -10.690 -0.885 1.00 78.88 307 THR A C 1
ATOM 2280 O O . THR A 1 307 ? -21.519 -11.829 -0.965 1.00 78.88 307 THR A O 1
ATOM 2283 N N . GLY A 1 308 ? -21.091 -9.993 0.259 1.00 83.81 308 GLY A N 1
ATOM 2284 C CA . GLY A 1 308 ? -21.549 -10.546 1.537 1.00 83.81 308 GLY A CA 1
ATOM 2285 C C . GLY A 1 308 ? -20.650 -11.660 2.085 1.00 83.81 308 GLY A C 1
ATOM 2286 O O . GLY A 1 308 ? -21.086 -12.431 2.936 1.00 83.81 308 GLY A O 1
ATOM 2287 N N . LYS A 1 309 ? -19.413 -11.769 1.587 1.00 83.56 309 LYS A N 1
ATOM 2288 C CA . LYS A 1 309 ? -18.431 -12.780 1.991 1.00 83.56 309 LYS A CA 1
ATOM 2289 C C . LYS A 1 309 ? -17.378 -12.169 2.906 1.00 83.56 309 LYS A C 1
ATOM 2291 O O . LYS A 1 309 ? -17.159 -10.957 2.905 1.00 83.56 309 LYS A O 1
ATOM 2296 N N . LYS A 1 310 ? -16.679 -13.010 3.669 1.00 85.19 310 LYS A N 1
ATOM 2297 C CA . LYS A 1 310 ? -15.477 -12.580 4.392 1.00 85.19 310 LYS A CA 1
ATOM 2298 C C . LYS A 1 310 ? -14.311 -12.478 3.414 1.00 85.19 310 LYS A C 1
ATOM 2300 O O . LYS A 1 310 ? -14.259 -13.199 2.421 1.00 85.19 310 LYS A O 1
ATOM 2305 N N . THR A 1 311 ? -13.335 -11.625 3.716 1.00 81.31 311 THR A N 1
ATOM 2306 C CA . THR A 1 311 ? -12.131 -11.464 2.880 1.00 81.31 311 THR A CA 1
ATOM 2307 C C . THR A 1 311 ? -11.354 -12.775 2.707 1.00 81.31 311 THR A C 1
ATOM 2309 O O . THR A 1 311 ? -10.783 -13.005 1.648 1.00 81.31 311 THR A O 1
ATOM 2312 N N . GLY A 1 312 ? -11.386 -13.659 3.712 1.00 87.12 312 GLY A N 1
ATOM 2313 C CA . GLY A 1 312 ? -10.784 -14.997 3.649 1.00 87.12 312 GLY A CA 1
ATOM 2314 C C . GLY A 1 312 ? -11.491 -15.981 2.708 1.00 87.12 312 GLY A C 1
ATOM 2315 O O . GLY A 1 312 ? -10.917 -17.003 2.354 1.00 87.12 312 GLY A O 1
ATOM 2316 N N . ASP A 1 313 ? -12.704 -15.660 2.252 1.00 87.06 313 ASP A N 1
ATOM 2317 C CA . ASP A 1 313 ? -13.556 -16.562 1.466 1.00 87.06 313 ASP A CA 1
ATOM 2318 C C . ASP A 1 313 ? -13.667 -16.132 -0.009 1.00 87.06 313 ASP A C 1
ATOM 2320 O O . ASP A 1 313 ? -14.541 -16.605 -0.745 1.00 87.06 313 ASP A O 1
ATOM 2324 N N . ILE A 1 314 ? -12.819 -15.197 -0.454 1.00 83.44 314 ILE A N 1
ATOM 2325 C CA . ILE A 1 314 ? -12.834 -14.667 -1.820 1.00 83.44 314 ILE A CA 1
ATOM 2326 C C . ILE A 1 314 ? -11.487 -14.822 -2.520 1.00 83.44 314 ILE A C 1
ATOM 2328 O O . ILE A 1 314 ? -10.425 -14.698 -1.911 1.00 83.44 314 ILE A O 1
ATOM 2332 N N . ASN A 1 315 ? -11.559 -15.027 -3.833 1.00 88.00 315 ASN A N 1
ATOM 2333 C CA . ASN A 1 315 ? -10.417 -14.989 -4.735 1.00 88.00 315 ASN A CA 1
ATOM 2334 C C . ASN A 1 315 ? -10.668 -13.891 -5.769 1.00 88.00 315 ASN A C 1
ATOM 2336 O O . ASN A 1 315 ? -11.765 -13.817 -6.323 1.00 88.00 315 ASN A O 1
ATOM 2340 N N . LEU A 1 316 ? -9.680 -13.038 -6.009 1.00 87.62 316 LEU A N 1
ATOM 2341 C CA . LEU A 1 316 ? -9.781 -11.875 -6.882 1.00 87.62 316 LEU A CA 1
ATOM 2342 C C . LEU A 1 316 ? -8.509 -11.706 -7.710 1.00 87.62 316 LEU A C 1
ATOM 2344 O O . LEU A 1 316 ? -7.424 -12.105 -7.298 1.00 87.62 316 LEU A O 1
ATOM 2348 N N . VAL A 1 317 ? -8.642 -11.002 -8.828 1.00 87.50 317 VAL A N 1
ATOM 2349 C CA . VAL A 1 317 ? -7.528 -10.277 -9.442 1.00 87.50 317 VAL A CA 1
ATOM 2350 C C . VAL A 1 317 ? -7.784 -8.797 -9.196 1.00 87.50 317 VAL A C 1
ATOM 2352 O O . VAL A 1 317 ? -8.847 -8.287 -9.547 1.00 87.50 317 VAL A O 1
ATOM 2355 N N . VAL A 1 318 ? -6.843 -8.114 -8.553 1.00 87.50 318 VAL A N 1
ATOM 2356 C CA . VAL A 1 318 ? -6.988 -6.709 -8.161 1.00 87.50 318 VAL A CA 1
ATOM 2357 C C . VAL A 1 318 ? -5.953 -5.872 -8.894 1.00 87.50 318 VAL A C 1
ATOM 2359 O O . VAL A 1 318 ? -4.759 -6.140 -8.795 1.00 87.50 318 VAL A O 1
ATOM 2362 N N . ALA A 1 319 ? -6.410 -4.839 -9.601 1.00 87.00 319 ALA A N 1
ATOM 2363 C CA . ALA A 1 319 ? -5.552 -3.916 -10.332 1.00 87.00 319 ALA A CA 1
ATOM 2364 C C . ALA A 1 319 ? -5.542 -2.533 -9.660 1.00 87.00 319 ALA A C 1
ATOM 2366 O O . ALA A 1 319 ? -6.497 -1.763 -9.757 1.00 87.00 319 ALA A O 1
ATOM 2367 N N . HIS A 1 320 ? -4.438 -2.202 -8.995 1.00 87.94 320 HIS A N 1
ATOM 2368 C CA . HIS A 1 320 ? -4.109 -0.831 -8.633 1.00 87.94 320 HIS A CA 1
ATOM 2369 C C . HIS A 1 320 ? -3.517 -0.124 -9.855 1.00 87.94 320 HIS A C 1
ATOM 2371 O O . HIS A 1 320 ? -2.428 -0.471 -10.305 1.00 87.94 320 HIS A O 1
ATOM 2377 N N . LEU A 1 321 ? -4.224 0.878 -10.367 1.00 86.25 321 LEU A N 1
ATOM 2378 C CA . LEU A 1 321 ? -3.796 1.752 -11.453 1.00 86.25 321 LEU A CA 1
ATOM 2379 C C . LEU A 1 321 ? -3.599 3.179 -10.918 1.00 86.25 321 LEU A C 1
ATOM 2381 O O . LEU A 1 321 ? -4.558 3.813 -10.491 1.00 86.25 321 LEU A O 1
ATOM 2385 N N . GLY A 1 322 ? -2.373 3.687 -10.917 1.00 81.94 322 GLY A N 1
ATOM 2386 C CA . GLY A 1 322 ? -2.049 5.044 -10.479 1.00 81.94 322 GLY A CA 1
ATOM 2387 C C . GLY A 1 322 ? -0.669 5.462 -10.984 1.00 81.94 322 GLY A C 1
ATOM 2388 O O . GLY A 1 322 ? -0.223 4.994 -12.029 1.00 81.94 322 GLY A O 1
ATOM 2389 N N . GLY A 1 323 ? 0.051 6.295 -10.223 1.00 77.50 323 GLY A N 1
ATOM 2390 C CA . GLY A 1 323 ? 1.447 6.637 -10.551 1.00 77.50 323 GLY A CA 1
ATOM 2391 C C . GLY A 1 323 ? 2.367 5.405 -10.623 1.00 77.50 323 GLY A C 1
ATOM 2392 O O . GLY A 1 323 ? 3.339 5.378 -11.380 1.00 77.50 323 GLY A O 1
ATOM 2393 N N . GLY A 1 324 ? 2.024 4.354 -9.875 1.00 82.25 324 GLY A N 1
ATOM 2394 C CA . GLY A 1 324 ? 2.507 2.994 -10.084 1.00 82.25 324 GLY A CA 1
ATOM 2395 C C . GLY A 1 324 ? 1.351 2.058 -10.446 1.00 82.25 324 GLY A C 1
ATOM 2396 O O . GLY A 1 324 ? 0.196 2.352 -10.144 1.00 82.25 324 GLY A O 1
ATOM 2397 N N . ILE A 1 325 ? 1.663 0.915 -11.057 1.00 84.81 325 ILE A N 1
ATOM 2398 C CA . ILE A 1 325 ? 0.670 -0.109 -11.391 1.00 84.81 325 ILE A CA 1
ATOM 2399 C C . ILE A 1 325 ? 1.020 -1.421 -10.687 1.00 84.81 325 ILE A C 1
ATOM 2401 O O . ILE A 1 325 ? 2.166 -1.875 -10.715 1.00 84.81 325 ILE A O 1
ATOM 2405 N N . THR A 1 326 ? 0.016 -2.029 -10.057 1.00 88.56 326 THR A N 1
ATOM 2406 C CA . THR A 1 326 ? 0.086 -3.388 -9.512 1.00 88.56 326 THR A CA 1
ATOM 2407 C C . THR A 1 326 ? -1.144 -4.169 -9.940 1.00 88.56 326 THR A C 1
ATOM 2409 O O . THR A 1 326 ? -2.261 -3.738 -9.680 1.00 88.56 326 THR A O 1
ATOM 2412 N N . VAL A 1 327 ? -0.942 -5.347 -10.511 1.00 89.12 327 VAL A N 1
ATOM 2413 C CA . VAL A 1 327 ? -1.956 -6.375 -10.714 1.00 89.12 327 VAL A CA 1
ATOM 2414 C C . VAL A 1 327 ? -1.592 -7.543 -9.808 1.00 89.12 327 VAL A C 1
ATOM 2416 O O . VAL A 1 327 ? -0.511 -8.113 -9.937 1.00 89.12 327 VAL A O 1
ATOM 2419 N N . ALA A 1 328 ? -2.477 -7.855 -8.865 1.00 91.25 328 ALA A N 1
ATOM 2420 C CA . ALA A 1 328 ? -2.257 -8.866 -7.842 1.00 91.25 328 ALA A CA 1
ATOM 2421 C C . ALA A 1 328 ? -3.320 -9.963 -7.904 1.00 91.25 328 ALA A C 1
ATOM 2423 O O . ALA A 1 328 ? -4.519 -9.674 -7.978 1.00 91.25 328 ALA A O 1
ATOM 2424 N N . ALA A 1 329 ? -2.883 -11.217 -7.819 1.00 89.25 329 ALA A N 1
ATOM 2425 C CA . ALA A 1 329 ? -3.739 -12.356 -7.544 1.00 89.25 329 ALA A CA 1
ATOM 2426 C C . ALA A 1 329 ? -3.964 -12.446 -6.031 1.00 89.25 329 ALA A C 1
ATOM 2428 O O . ALA A 1 329 ? -3.039 -12.685 -5.255 1.00 89.25 329 ALA A O 1
ATOM 2429 N N . VAL A 1 330 ? -5.208 -12.250 -5.605 1.00 90.62 330 VAL A N 1
ATOM 2430 C CA . VAL A 1 330 ? -5.621 -12.370 -4.208 1.00 90.62 330 VAL A CA 1
ATOM 2431 C C . VAL A 1 330 ? -6.359 -13.690 -4.040 1.00 90.62 330 VAL A C 1
ATOM 2433 O O . VAL A 1 330 ? -7.404 -13.890 -4.652 1.00 90.62 330 VAL A O 1
ATOM 2436 N N . LYS A 1 331 ? -5.849 -14.592 -3.205 1.00 87.81 331 LYS A N 1
ATOM 2437 C CA . LYS A 1 331 ? -6.482 -15.874 -2.885 1.00 87.81 331 LYS A CA 1
ATOM 2438 C C . LYS A 1 331 ? -6.762 -15.932 -1.394 1.00 87.81 331 LYS A C 1
ATOM 2440 O O . LYS A 1 331 ? -5.843 -15.783 -0.595 1.00 87.81 331 LYS A O 1
ATOM 2445 N N . GLN A 1 332 ? -8.025 -16.125 -1.022 1.00 89.25 332 GLN A N 1
ATOM 2446 C CA . GLN A 1 332 ? -8.466 -16.158 0.378 1.00 89.25 332 GLN A CA 1
ATOM 2447 C C . GLN A 1 332 ? -7.969 -14.941 1.178 1.00 89.25 332 GLN A C 1
ATOM 2449 O O . GLN A 1 332 ? -7.512 -15.047 2.314 1.00 89.25 332 GLN A O 1
ATOM 2454 N N . GLY A 1 333 ? -8.006 -13.766 0.544 1.00 83.69 333 GLY A N 1
ATOM 2455 C CA . GLY A 1 333 ? -7.564 -12.503 1.138 1.00 83.69 333 GLY A CA 1
ATOM 2456 C C . GLY A 1 333 ? -6.050 -12.260 1.166 1.00 83.69 333 GLY A C 1
ATOM 2457 O O . GLY A 1 333 ? -5.660 -11.149 1.524 1.00 83.69 333 GLY A O 1
ATOM 2458 N N . LYS A 1 334 ? -5.218 -13.231 0.761 1.00 87.25 334 LYS A N 1
ATOM 2459 C CA . LYS A 1 334 ? -3.753 -13.099 0.660 1.00 87.25 334 LYS A CA 1
ATOM 2460 C C . LYS A 1 334 ? -3.307 -12.772 -0.766 1.00 87.25 334 LYS A C 1
ATOM 2462 O O . LYS A 1 334 ? -3.838 -13.344 -1.716 1.00 87.25 334 LYS A O 1
ATOM 2467 N N . MET A 1 335 ? -2.339 -11.876 -0.931 1.00 90.44 335 MET A N 1
ATOM 2468 C CA . MET A 1 335 ? -1.742 -11.496 -2.220 1.00 90.44 335 MET A CA 1
ATOM 2469 C C . MET A 1 335 ? -0.671 -12.514 -2.627 1.00 90.44 335 MET A C 1
ATOM 2471 O O . MET A 1 335 ? 0.515 -12.325 -2.373 1.00 90.44 335 MET A O 1
ATOM 2475 N N . ILE A 1 336 ? -1.106 -13.608 -3.249 1.00 90.88 336 ILE A N 1
ATOM 2476 C CA . ILE A 1 336 ? -0.250 -14.768 -3.535 1.00 90.88 336 ILE A CA 1
ATOM 2477 C C . ILE A 1 336 ? 0.666 -14.595 -4.752 1.00 90.88 336 ILE A C 1
ATOM 2479 O O . ILE A 1 336 ? 1.577 -15.397 -4.930 1.00 90.88 336 ILE A O 1
ATOM 2483 N N . ASP A 1 337 ? 0.420 -13.587 -5.589 1.00 90.50 337 ASP A N 1
ATOM 2484 C CA . ASP A 1 337 ? 1.279 -13.195 -6.711 1.00 90.50 337 ASP A CA 1
ATOM 2485 C C . ASP A 1 337 ? 0.965 -11.740 -7.105 1.00 90.50 337 ASP A C 1
ATOM 2487 O O . ASP A 1 337 ? -0.192 -11.313 -7.048 1.00 90.50 337 ASP A O 1
ATOM 2491 N N . ASN A 1 338 ? 1.971 -10.980 -7.530 1.00 91.25 338 ASN A N 1
ATOM 2492 C CA . ASN A 1 338 ? 1.800 -9.718 -8.237 1.00 91.25 338 ASN A CA 1
ATOM 2493 C C . ASN A 1 338 ? 3.007 -9.395 -9.117 1.00 91.25 338 ASN A C 1
ATOM 2495 O O . ASN A 1 338 ? 4.124 -9.844 -8.876 1.00 91.25 338 ASN A O 1
ATOM 2499 N N . ASN A 1 339 ? 2.805 -8.509 -10.091 1.00 89.31 339 ASN A N 1
ATOM 2500 C CA . ASN A 1 339 ? 3.933 -7.883 -10.776 1.00 89.31 339 ASN A CA 1
ATOM 2501 C C . ASN A 1 339 ? 4.760 -7.023 -9.796 1.00 89.31 339 ASN A C 1
ATOM 2503 O O . ASN A 1 339 ? 4.262 -6.581 -8.756 1.00 89.31 339 ASN A O 1
ATOM 2507 N N . ILE A 1 340 ? 6.012 -6.738 -10.141 1.00 89.12 340 ILE A N 1
ATOM 2508 C CA . ILE A 1 340 ? 6.940 -5.990 -9.289 1.00 89.12 340 ILE A CA 1
ATOM 2509 C C . ILE A 1 340 ? 6.864 -4.510 -9.677 1.00 89.12 340 ILE A C 1
ATOM 2511 O O . ILE A 1 340 ? 7.488 -4.057 -10.633 1.00 89.12 340 ILE A O 1
ATOM 2515 N N . ALA A 1 341 ? 6.095 -3.724 -8.923 1.00 85.56 341 ALA A N 1
ATOM 2516 C CA . ALA A 1 341 ? 5.706 -2.360 -9.294 1.00 85.56 341 ALA A CA 1
ATOM 2517 C C . ALA A 1 341 ? 6.861 -1.339 -9.360 1.00 85.56 341 ALA A C 1
ATOM 2519 O O . ALA A 1 341 ? 6.633 -0.172 -9.698 1.00 85.56 341 ALA A O 1
ATOM 2520 N N . LEU A 1 342 ? 8.086 -1.730 -9.003 1.00 85.88 342 LEU A N 1
ATOM 2521 C CA . LEU A 1 342 ? 9.271 -0.881 -9.024 1.00 85.88 342 LEU A CA 1
ATOM 2522 C C . LEU A 1 342 ? 10.494 -1.684 -9.483 1.00 85.88 342 LEU A C 1
ATOM 2524 O O . LEU A 1 342 ? 10.886 -2.619 -8.794 1.00 85.88 342 LEU A O 1
ATOM 2528 N N . LEU A 1 343 ? 11.114 -1.275 -10.598 1.00 85.69 343 LEU A N 1
ATOM 2529 C CA . LEU A 1 343 ? 12.327 -1.898 -11.164 1.00 85.69 343 LEU A CA 1
ATOM 2530 C C . LEU A 1 343 ? 12.232 -3.419 -11.369 1.00 85.69 343 LEU A C 1
ATOM 2532 O O . LEU A 1 343 ? 13.238 -4.120 -11.298 1.00 85.69 343 LEU A O 1
ATOM 2536 N N . GLY A 1 344 ? 11.035 -3.935 -11.617 1.00 85.25 344 GLY A N 1
ATOM 2537 C CA . GLY A 1 344 ? 10.853 -5.328 -11.986 1.00 85.25 344 GLY A CA 1
ATOM 2538 C C . GLY A 1 344 ? 9.833 -5.459 -13.101 1.00 85.25 344 GLY A C 1
ATOM 2539 O O . GLY A 1 344 ? 9.678 -4.562 -13.927 1.00 85.25 344 GLY A O 1
ATOM 2540 N N . GLU A 1 345 ? 9.160 -6.598 -13.138 1.00 80.06 345 GLU A N 1
ATOM 2541 C CA . GLU A 1 345 ? 8.211 -6.901 -14.199 1.00 80.06 345 GLU A CA 1
ATOM 2542 C C . GLU A 1 345 ? 6.874 -6.164 -14.033 1.00 80.06 345 GLU A C 1
ATOM 2544 O O . GLU A 1 345 ? 6.396 -5.897 -12.925 1.00 80.06 345 GLU A O 1
ATOM 2549 N N . GLY A 1 346 ? 6.225 -5.899 -15.160 1.00 84.56 346 GLY A N 1
ATOM 2550 C CA . GLY A 1 346 ? 4.886 -5.340 -15.219 1.00 84.56 346 GLY A CA 1
ATOM 2551 C C . GLY A 1 346 ? 4.760 -4.249 -16.275 1.00 84.56 346 GLY A C 1
ATOM 2552 O O . GLY A 1 346 ? 5.722 -3.934 -16.980 1.00 84.56 346 GLY A O 1
ATOM 2553 N N . PRO A 1 347 ? 3.562 -3.663 -16.400 1.00 82.50 347 PRO A N 1
ATOM 2554 C CA . PRO A 1 347 ? 3.346 -2.570 -17.332 1.00 82.50 347 PRO A CA 1
ATOM 2555 C C . PRO A 1 347 ? 4.206 -1.362 -16.948 1.00 82.50 347 PRO A C 1
ATOM 2557 O O . PRO A 1 347 ? 4.444 -1.097 -15.764 1.00 82.50 347 PRO A O 1
ATOM 2560 N N . PHE A 1 348 ? 4.626 -0.598 -17.954 1.00 87.25 348 PHE A N 1
ATOM 2561 C CA . PHE A 1 348 ? 5.108 0.755 -17.709 1.00 87.25 348 PHE A CA 1
ATOM 2562 C C . PHE A 1 348 ? 3.974 1.607 -17.121 1.00 87.25 348 PHE A C 1
ATOM 2564 O O . PHE A 1 348 ? 2.789 1.299 -17.266 1.00 87.25 348 PHE A O 1
ATOM 2571 N N . THR A 1 349 ? 4.334 2.671 -16.413 1.00 89.19 349 THR A N 1
ATOM 2572 C CA . THR A 1 349 ? 3.380 3.549 -15.717 1.00 89.19 349 THR A CA 1
ATOM 2573 C C . THR A 1 349 ? 3.552 4.986 -16.221 1.00 89.19 349 THR A C 1
ATOM 2575 O O . THR A 1 349 ? 4.332 5.204 -17.148 1.00 89.19 349 THR A O 1
ATOM 2578 N N . PRO A 1 350 ? 2.875 5.998 -15.650 1.00 89.94 350 PRO A N 1
ATOM 2579 C CA . PRO A 1 350 ? 3.135 7.392 -16.008 1.00 89.94 350 PRO A CA 1
ATOM 2580 C C . PRO A 1 350 ? 4.617 7.803 -16.009 1.00 89.94 350 PRO A C 1
ATOM 2582 O O . PRO A 1 350 ? 5.038 8.556 -16.878 1.00 89.94 350 PRO A O 1
ATOM 2585 N N . GLN A 1 351 ? 5.411 7.291 -15.059 1.00 89.38 351 GLN A N 1
ATOM 2586 C CA . GLN A 1 351 ? 6.811 7.704 -14.849 1.00 89.38 351 GLN A CA 1
ATOM 2587 C C . GLN A 1 351 ? 7.811 6.539 -14.760 1.00 89.38 351 GLN A C 1
ATOM 2589 O O . GLN A 1 351 ? 9.017 6.762 -14.648 1.00 89.38 351 GLN A O 1
ATOM 2594 N N . ARG A 1 352 ? 7.341 5.284 -14.752 1.00 92.25 352 ARG A N 1
ATOM 2595 C CA . ARG A 1 352 ? 8.198 4.095 -14.603 1.00 92.25 352 ARG A CA 1
ATOM 2596 C C . ARG A 1 352 ? 8.269 3.325 -15.906 1.00 92.25 352 ARG A C 1
ATOM 2598 O O . ARG A 1 352 ? 7.245 3.121 -16.550 1.00 92.25 352 ARG A O 1
ATOM 2605 N N . ALA A 1 353 ? 9.460 2.834 -16.231 1.00 92.81 353 ALA A N 1
ATOM 2606 C CA . ALA A 1 353 ? 9.729 2.120 -17.476 1.00 92.81 353 ALA A CA 1
ATOM 2607 C C . ALA A 1 353 ? 9.017 0.759 -17.598 1.00 92.81 353 ALA A C 1
ATOM 2609 O O . ALA A 1 353 ? 8.768 0.316 -18.712 1.00 92.81 353 ALA A O 1
ATOM 2610 N N . GLY A 1 354 ? 8.662 0.109 -16.482 1.00 89.81 354 GLY A N 1
ATOM 2611 C CA . GLY A 1 354 ? 8.098 -1.248 -16.496 1.00 89.81 354 GLY A CA 1
ATOM 2612 C C . GLY A 1 354 ? 9.097 -2.296 -17.001 1.00 89.81 354 GLY A C 1
ATOM 2613 O O . GLY A 1 354 ? 10.309 -2.107 -16.880 1.00 89.81 354 GLY A O 1
ATOM 2614 N N . THR A 1 355 ? 8.591 -3.403 -17.553 1.00 89.00 355 THR A N 1
ATOM 2615 C CA . THR A 1 355 ? 9.430 -4.443 -18.168 1.00 89.00 355 THR A CA 1
ATOM 2616 C C . THR A 1 355 ? 10.169 -3.901 -19.393 1.00 89.00 355 THR A C 1
ATOM 2618 O O . THR A 1 355 ? 9.550 -3.357 -20.306 1.00 89.00 355 THR A O 1
ATOM 2621 N N . LEU A 1 356 ? 11.481 -4.139 -19.446 1.00 91.12 356 LEU A N 1
ATOM 2622 C CA . LEU A 1 356 ? 12.339 -3.815 -20.584 1.00 91.12 356 LEU A CA 1
ATOM 2623 C C . LEU A 1 356 ? 12.948 -5.083 -21.204 1.00 91.12 356 LEU A C 1
ATOM 2625 O O . LEU A 1 356 ? 13.134 -6.077 -20.494 1.00 91.12 356 LEU A O 1
ATOM 2629 N N . PRO A 1 357 ? 13.301 -5.053 -22.501 1.00 90.94 357 PRO A N 1
ATOM 2630 C CA . PRO A 1 357 ? 14.132 -6.080 -23.119 1.00 90.94 357 PRO A CA 1
ATOM 2631 C C . PRO A 1 357 ? 15.463 -6.259 -22.372 1.00 90.94 357 PRO A C 1
ATOM 2633 O O . PRO A 1 357 ? 16.161 -5.289 -22.071 1.00 90.94 357 PRO A O 1
ATOM 2636 N N . ALA A 1 358 ? 15.796 -7.504 -22.022 1.00 90.31 358 ALA A N 1
ATOM 2637 C CA . ALA A 1 358 ? 16.915 -7.784 -21.124 1.00 90.31 358 ALA A CA 1
ATOM 2638 C C . ALA A 1 358 ? 18.285 -7.466 -21.746 1.00 90.31 358 ALA A C 1
ATOM 2640 O O . ALA A 1 358 ? 19.152 -6.958 -21.039 1.00 90.31 358 ALA A O 1
ATOM 2641 N N . GLY A 1 359 ? 18.480 -7.739 -23.043 1.00 96.38 359 GLY A N 1
ATOM 2642 C CA . GLY A 1 359 ? 19.748 -7.468 -23.731 1.00 96.38 359 GLY A CA 1
ATOM 2643 C C . GLY A 1 359 ? 20.062 -5.974 -23.771 1.00 96.38 359 GLY A C 1
ATOM 2644 O O . GLY A 1 359 ? 21.131 -5.540 -23.367 1.00 96.38 359 GLY A O 1
ATOM 2645 N N . GLU A 1 360 ? 19.070 -5.175 -24.131 1.00 97.25 360 GLU A N 1
ATOM 2646 C CA . GLU A 1 360 ? 19.156 -3.726 -24.256 1.00 97.25 360 GLU A CA 1
ATOM 2647 C C . GLU A 1 360 ? 19.309 -3.050 -22.890 1.00 97.25 360 GLU A C 1
ATOM 2649 O O . GLU A 1 360 ? 20.031 -2.062 -22.757 1.00 97.25 360 GLU A O 1
ATOM 2654 N N . LEU A 1 361 ? 18.667 -3.592 -21.847 1.00 95.19 361 LEU A N 1
ATOM 2655 C CA . LEU A 1 361 ? 18.895 -3.142 -20.475 1.00 95.19 361 LEU A CA 1
ATOM 2656 C C . LEU A 1 361 ? 20.335 -3.424 -20.026 1.00 95.19 361 LEU A C 1
ATOM 2658 O O . LEU A 1 361 ? 20.940 -2.567 -19.382 1.00 95.19 361 LEU A O 1
ATOM 2662 N N . ILE A 1 362 ? 20.889 -4.594 -20.363 1.00 97.06 362 ILE A N 1
ATOM 2663 C CA . ILE A 1 362 ? 22.294 -4.928 -20.092 1.00 97.06 362 ILE A CA 1
ATOM 2664 C C . ILE A 1 362 ? 23.211 -3.949 -20.830 1.00 97.06 362 ILE A C 1
ATOM 2666 O O . ILE A 1 362 ? 24.058 -3.328 -20.189 1.00 97.06 362 ILE A O 1
ATOM 2670 N N . ASP A 1 363 ? 23.000 -3.730 -22.127 1.00 98.00 363 ASP A N 1
ATOM 2671 C CA . ASP A 1 363 ? 23.787 -2.776 -22.914 1.00 98.00 363 ASP A CA 1
ATOM 2672 C C . ASP A 1 363 ? 23.741 -1.368 -22.303 1.00 98.00 363 ASP A C 1
ATOM 2674 O O . ASP A 1 363 ? 24.771 -0.703 -22.185 1.00 98.00 363 ASP A O 1
ATOM 2678 N N . LEU A 1 364 ? 22.569 -0.930 -21.832 1.00 96.62 364 LEU A N 1
ATOM 2679 C CA . LEU A 1 364 ? 22.399 0.355 -21.154 1.00 96.62 364 LEU A CA 1
ATOM 2680 C C . LEU A 1 364 ? 23.148 0.424 -19.815 1.00 96.62 364 LEU A C 1
ATOM 2682 O O . LEU A 1 364 ? 23.729 1.461 -19.495 1.00 96.62 364 LEU A O 1
ATOM 2686 N N . CYS A 1 365 ? 23.176 -0.669 -19.046 1.00 97.00 365 CYS A N 1
ATOM 2687 C CA . CYS A 1 365 ? 23.928 -0.747 -17.789 1.00 97.00 365 CYS A CA 1
ATOM 2688 C C . CYS A 1 365 ? 25.440 -0.603 -18.011 1.00 97.00 365 CYS A C 1
ATOM 2690 O O . CYS A 1 365 ? 26.130 -0.036 -17.165 1.00 97.00 365 CYS A O 1
ATOM 2692 N N . PHE A 1 366 ? 25.954 -1.097 -19.141 1.00 97.56 366 PHE A N 1
ATOM 2693 C CA . PHE A 1 366 ? 27.381 -1.075 -19.477 1.00 97.56 366 PHE A CA 1
ATOM 2694 C C . PHE A 1 366 ? 27.769 0.028 -20.468 1.00 97.56 366 PHE A C 1
ATOM 2696 O O . PHE A 1 366 ? 28.929 0.126 -20.862 1.00 97.56 366 PHE A O 1
ATOM 2703 N N . SER A 1 367 ? 26.842 0.916 -20.833 1.00 97.06 367 SER A N 1
ATOM 2704 C CA . SER A 1 367 ? 27.101 1.952 -21.835 1.00 97.06 367 SER A CA 1
ATOM 2705 C C . SER A 1 367 ? 27.990 3.100 -21.333 1.00 97.06 367 SER A C 1
ATOM 2707 O O . SER A 1 367 ? 28.284 4.014 -22.102 1.00 97.06 367 SER A O 1
ATOM 2709 N N . GLY A 1 368 ? 28.305 3.148 -20.033 1.00 96.62 368 GLY A N 1
ATOM 2710 C CA . GLY A 1 368 ? 29.027 4.252 -19.387 1.00 96.62 368 GLY A CA 1
ATOM 2711 C C . GLY A 1 368 ? 28.241 5.567 -19.271 1.00 96.62 368 GLY A C 1
ATOM 2712 O O . GLY A 1 368 ? 28.809 6.570 -18.852 1.00 96.62 368 GLY A O 1
ATOM 2713 N N . LYS A 1 369 ? 26.948 5.585 -19.638 1.00 96.38 369 LYS A N 1
ATOM 2714 C CA . LYS A 1 369 ? 26.107 6.801 -19.618 1.00 96.38 369 LYS A CA 1
ATOM 2715 C C . LYS A 1 369 ? 25.542 7.120 -18.239 1.00 96.38 369 LYS A C 1
ATOM 2717 O O . LYS A 1 369 ? 25.294 8.282 -17.944 1.00 96.38 369 LYS A O 1
ATOM 2722 N N . PHE A 1 370 ? 25.303 6.088 -17.438 1.00 96.81 370 PHE A N 1
ATOM 2723 C CA . PHE A 1 370 ? 24.666 6.198 -16.136 1.00 96.81 370 PHE A CA 1
ATOM 2724 C C . PHE A 1 370 ? 25.453 5.375 -15.126 1.00 96.81 370 PHE A C 1
ATOM 2726 O O . PHE A 1 370 ? 25.854 4.243 -15.403 1.00 96.81 370 PHE A O 1
ATOM 2733 N N . SER A 1 371 ? 25.621 5.909 -13.924 1.00 96.75 371 SER A N 1
ATOM 2734 C CA . SER A 1 371 ? 25.878 5.081 -12.754 1.00 96.75 371 SER A CA 1
ATOM 2735 C C . SER A 1 371 ? 24.662 4.201 -12.447 1.00 96.75 371 SER A C 1
ATOM 2737 O O . SER A 1 371 ? 23.542 4.447 -12.905 1.00 96.75 371 SER A O 1
ATOM 2739 N N . ARG A 1 372 ? 24.861 3.182 -11.603 1.00 94.50 372 ARG A N 1
ATOM 2740 C CA . ARG A 1 372 ? 23.774 2.312 -11.131 1.00 94.50 372 ARG A CA 1
ATOM 2741 C C . ARG A 1 372 ? 22.593 3.112 -10.579 1.00 94.50 372 ARG A C 1
ATOM 2743 O O . ARG A 1 372 ? 21.449 2.762 -10.852 1.00 94.50 372 ARG A O 1
ATOM 2750 N N . GLU A 1 373 ? 22.862 4.151 -9.791 1.00 94.00 373 GLU A N 1
ATOM 2751 C CA . GLU A 1 373 ? 21.802 4.896 -9.110 1.00 94.00 373 GLU A CA 1
ATOM 2752 C C . GLU A 1 373 ? 21.125 5.922 -10.012 1.00 94.00 373 GLU A C 1
ATOM 2754 O O . GLU A 1 373 ? 19.903 6.054 -9.951 1.00 94.00 373 GLU A O 1
ATOM 2759 N N . GLU A 1 374 ? 21.869 6.542 -10.930 1.00 96.06 374 GLU A N 1
ATOM 2760 C CA . GLU A 1 374 ? 21.276 7.370 -11.984 1.00 96.06 374 GLU A CA 1
ATOM 2761 C C . GLU A 1 374 ? 20.364 6.541 -12.887 1.00 96.06 374 GLU A C 1
ATOM 2763 O O . GLU A 1 374 ? 19.254 6.974 -13.178 1.00 96.06 374 GLU A O 1
ATOM 2768 N N . LEU A 1 375 ? 20.770 5.323 -13.268 1.00 96.50 375 LEU A N 1
ATOM 2769 C CA . LEU A 1 375 ? 19.936 4.454 -14.095 1.00 96.50 375 LEU A CA 1
ATOM 2770 C C . LEU A 1 375 ? 18.671 4.009 -13.352 1.00 96.50 375 LEU A C 1
ATOM 2772 O O . LEU A 1 375 ? 17.582 4.009 -13.925 1.00 96.50 375 LEU A O 1
ATOM 2776 N N . LYS A 1 376 ? 18.768 3.668 -12.059 1.00 94.69 376 LYS A N 1
ATOM 2777 C CA . LYS A 1 376 ? 17.571 3.376 -11.255 1.00 94.69 376 LYS A CA 1
ATOM 2778 C C . LYS A 1 376 ? 16.633 4.576 -11.189 1.00 94.69 376 LYS A C 1
ATOM 2780 O O . LYS A 1 376 ? 15.419 4.395 -11.279 1.00 94.69 376 LYS A O 1
ATOM 2785 N N . GLU A 1 377 ? 17.158 5.782 -11.007 1.00 93.81 377 GLU A N 1
ATOM 2786 C CA . GLU A 1 377 ? 16.345 6.995 -11.002 1.00 93.81 377 GLU A CA 1
ATOM 2787 C C . GLU A 1 377 ? 15.693 7.241 -12.368 1.00 93.81 377 GLU A C 1
ATOM 2789 O O . GLU A 1 377 ? 14.484 7.471 -12.424 1.00 93.81 377 GLU A O 1
ATOM 2794 N N . GLU A 1 378 ? 16.451 7.090 -13.455 1.00 94.94 378 GLU A N 1
ATOM 2795 C CA . GLU A 1 378 ? 15.968 7.206 -14.832 1.00 94.94 378 GLU A CA 1
ATOM 2796 C C . GLU A 1 378 ? 14.754 6.299 -15.062 1.00 94.94 378 GLU A C 1
ATOM 2798 O O . GLU A 1 378 ? 13.667 6.762 -15.406 1.00 94.94 378 GLU A O 1
ATOM 2803 N N . LEU A 1 379 ? 14.895 5.010 -14.746 1.00 94.94 379 LEU A N 1
ATOM 2804 C CA . LEU A 1 379 ? 13.856 4.006 -14.973 1.00 94.94 379 LEU A CA 1
ATOM 2805 C C . LEU A 1 379 ? 12.647 4.134 -14.031 1.00 94.94 379 LEU A C 1
ATOM 2807 O O . LEU A 1 379 ? 11.581 3.585 -14.328 1.00 94.94 379 LEU A O 1
ATOM 2811 N N . THR A 1 380 ? 12.782 4.825 -12.892 1.00 91.88 380 THR A N 1
ATOM 2812 C CA . THR A 1 380 ? 11.710 4.942 -11.882 1.00 91.88 380 THR A CA 1
ATOM 2813 C C . THR A 1 380 ? 11.003 6.288 -11.845 1.00 91.88 380 THR A C 1
ATOM 2815 O O . THR A 1 380 ? 9.888 6.345 -11.319 1.00 91.88 380 THR A O 1
ATOM 2818 N N . LYS A 1 381 ? 11.626 7.350 -12.363 1.00 91.38 381 LYS A N 1
ATOM 2819 C CA . LYS A 1 381 ? 11.073 8.712 -12.346 1.00 91.38 381 LYS A CA 1
ATOM 2820 C C . LYS A 1 381 ? 10.941 9.346 -13.726 1.00 91.38 381 LYS A C 1
ATOM 2822 O O . LYS A 1 381 ? 10.153 10.274 -13.862 1.00 91.38 381 LYS A O 1
ATOM 2827 N N . ARG A 1 382 ? 11.721 8.898 -14.715 1.00 93.75 382 ARG A N 1
ATOM 2828 C CA . ARG A 1 382 ? 11.773 9.478 -16.068 1.00 93.75 382 ARG A CA 1
ATOM 2829 C C . ARG A 1 382 ? 11.403 8.481 -17.169 1.00 93.75 382 ARG A C 1
ATOM 2831 O O . ARG A 1 382 ? 11.570 8.793 -18.338 1.00 93.75 382 ARG A O 1
ATOM 2838 N N . GLY A 1 383 ? 10.882 7.307 -16.814 1.00 92.44 383 GLY A N 1
ATOM 2839 C CA . GLY A 1 383 ? 10.422 6.292 -17.761 1.00 92.44 383 GLY A CA 1
ATOM 2840 C C . GLY A 1 383 ? 8.942 6.434 -18.123 1.00 92.44 383 GLY A C 1
ATOM 2841 O O . GLY A 1 383 ? 8.281 7.409 -17.771 1.00 92.44 383 GLY A O 1
ATOM 2842 N N . GLY A 1 384 ? 8.394 5.414 -18.783 1.00 91.69 384 GLY A N 1
ATOM 2843 C CA . GLY A 1 384 ? 6.955 5.320 -19.034 1.00 91.69 384 GLY A CA 1
ATOM 2844 C C . GLY A 1 384 ? 6.439 6.418 -19.964 1.00 91.69 384 GLY A C 1
ATOM 2845 O O . GLY A 1 384 ? 7.155 6.836 -20.874 1.00 91.69 384 GLY A O 1
ATOM 2846 N N . LEU A 1 385 ? 5.211 6.894 -19.743 1.00 90.38 385 LEU A N 1
ATOM 2847 C CA . LEU A 1 385 ? 4.608 7.937 -20.590 1.00 90.38 385 LEU A CA 1
ATOM 2848 C C . LEU A 1 385 ? 5.461 9.205 -20.653 1.00 90.38 385 LEU A C 1
ATOM 2850 O O . LEU A 1 385 ? 5.657 9.739 -21.743 1.00 90.38 385 LEU A O 1
ATOM 2854 N N . LEU A 1 386 ? 6.061 9.599 -19.525 1.00 93.25 386 LEU A N 1
ATOM 2855 C CA . LEU A 1 386 ? 6.964 10.745 -19.461 1.00 93.25 386 LEU A CA 1
ATOM 2856 C C . LEU A 1 386 ? 8.106 10.643 -20.477 1.00 93.25 386 LEU A C 1
ATOM 2858 O O . LEU A 1 386 ? 8.415 11.621 -21.149 1.00 93.25 386 LEU A O 1
ATOM 2862 N N . SER A 1 387 ? 8.711 9.460 -20.620 1.00 94.62 387 SER A N 1
ATOM 2863 C CA . SER A 1 387 ? 9.822 9.259 -21.561 1.00 94.62 387 SER A CA 1
ATOM 2864 C C . SER A 1 387 ? 9.405 9.365 -23.027 1.00 94.62 387 SER A C 1
ATOM 2866 O O . SER A 1 387 ? 10.201 9.795 -23.858 1.00 94.62 387 SER A O 1
ATOM 2868 N N . TYR A 1 388 ? 8.168 8.980 -23.349 1.00 91.69 388 TYR A N 1
ATOM 2869 C CA . TYR A 1 388 ? 7.673 8.967 -24.724 1.00 91.69 388 TYR A CA 1
ATOM 2870 C C . TYR A 1 388 ? 7.065 10.304 -25.144 1.00 91.69 388 TYR A C 1
ATOM 2872 O O . TYR A 1 388 ? 7.186 10.687 -26.305 1.00 91.69 388 TYR A O 1
ATOM 2880 N N . LEU A 1 389 ? 6.391 10.991 -24.218 1.00 92.75 389 LEU A N 1
ATOM 2881 C CA . LEU A 1 389 ? 5.538 12.142 -24.521 1.00 92.75 389 LEU A CA 1
ATOM 2882 C C . LEU A 1 389 ? 6.016 13.446 -23.874 1.00 92.75 389 LEU A C 1
ATOM 2884 O O . LEU A 1 389 ? 5.520 14.509 -24.230 1.00 92.75 389 LEU A O 1
ATOM 2888 N N . GLY A 1 390 ? 6.953 13.391 -22.923 1.00 92.19 390 GLY A N 1
ATOM 2889 C CA . GLY A 1 390 ? 7.341 14.554 -22.119 1.00 92.19 390 GLY A CA 1
ATOM 2890 C C . GLY A 1 390 ? 6.308 14.954 -21.056 1.00 92.19 390 GLY A C 1
ATOM 2891 O O . GLY A 1 390 ? 6.568 15.878 -20.292 1.00 92.19 390 GLY A O 1
ATOM 2892 N N . GLU A 1 391 ? 5.189 14.229 -20.964 1.00 88.00 391 GLU A N 1
ATOM 2893 C CA . GLU A 1 391 ? 4.097 14.430 -20.009 1.00 88.00 391 GLU A CA 1
ATOM 2894 C C . GLU A 1 391 ? 3.703 13.083 -19.376 1.00 88.00 391 GLU A C 1
ATOM 2896 O O . GLU A 1 391 ? 3.797 12.025 -20.003 1.00 88.00 391 GLU A O 1
ATOM 2901 N N . TRP A 1 392 ? 3.304 13.103 -18.106 1.00 81.94 392 TRP A N 1
ATOM 2902 C CA . TRP A 1 392 ? 2.927 11.917 -17.327 1.00 81.94 392 TRP A CA 1
ATOM 2903 C C . TRP A 1 392 ? 1.510 12.002 -16.754 1.00 81.94 392 TRP A C 1
ATOM 2905 O O . TRP A 1 392 ? 0.975 11.008 -16.257 1.00 81.94 392 TRP A O 1
ATOM 2915 N N . ARG A 1 393 ? 0.887 13.176 -16.785 1.00 78.94 393 ARG A N 1
ATOM 2916 C CA . ARG A 1 393 ? -0.504 13.363 -16.396 1.00 78.94 393 ARG A CA 1
ATOM 2917 C C . ARG A 1 393 ? -1.397 12.703 -17.429 1.00 78.94 393 ARG A C 1
ATOM 2919 O O . ARG A 1 393 ? -1.492 13.143 -18.558 1.00 78.94 393 ARG A O 1
ATOM 2926 N N . MET A 1 394 ? -2.106 11.667 -17.000 1.00 68.69 394 MET A N 1
ATOM 2927 C CA . MET A 1 394 ? -3.020 10.882 -17.843 1.00 68.69 394 MET A CA 1
ATOM 2928 C C . MET A 1 394 ? -4.224 11.679 -18.386 1.00 68.69 394 MET A C 1
ATOM 2930 O O . MET A 1 394 ? -5.036 11.133 -19.132 1.00 68.69 394 MET A O 1
ATOM 2934 N N . GLU A 1 395 ? -4.422 12.904 -17.905 1.00 68.38 395 GLU A N 1
ATOM 2935 C CA . GLU A 1 395 ? -5.530 13.791 -18.271 1.00 68.38 395 GLU A CA 1
ATOM 2936 C C . GLU A 1 395 ? -5.226 14.633 -19.512 1.00 68.38 395 GLU A C 1
ATOM 2938 O O . GLU A 1 395 ? -6.167 15.026 -20.206 1.00 68.38 395 GLU A O 1
ATOM 2943 N N . GLU A 1 396 ? -3.939 14.897 -19.740 1.00 52.22 396 GLU A N 1
ATOM 2944 C CA . GLU A 1 396 ? -3.370 15.633 -20.871 1.00 52.22 396 GLU A CA 1
ATOM 2945 C C . GLU A 1 396 ? -3.048 14.648 -22.006 1.00 52.22 396 GLU A C 1
ATOM 2947 O O . GLU A 1 396 ? -3.320 15.006 -23.177 1.00 52.22 396 GLU A O 1
#

Organism: NCBI:txid412755

Radius of gyration: 24.62 Å; chains: 1; bounding box: 66×64×66 Å

Secondary structure (DSSP, 8-state):
-----SS--S----SSHHHHHHHHHHHHHHHHTTS------B-SSSS-B----TT--HHHHHHHHHHHHHHHHHHHHHHHHHHT------TT--EEEEEEE-SSEEEEEEEETTEEEEEEEEEPPPPP------S----------PPPPPPP------------S--HHHHHHHHHHHHHHHHHHHT-----EEEEE------TT-PPPPSSEEEEEEEETTEEEE-HHHHHHHHHS-SS--GGGGHHHHHHHHHHHHT--EEEES-SS-----HHHHB-SSTT-B----S-HHHHHHHHHHHHHHHT--GGG-EEEEEEESSSEEEEEEETTEEEEE--TTTSSS---SS---S--HHHHHHHHHSSSS-HHHHHHHHHHS-HHHHHHS---TT-

InterPro domains:
  IPR000890 Aliphatic acid kinase, short-chain [PF00871] (287-387)
  IPR000890 Aliphatic acid kinase, short-chain [PR00471] (96-107)
  IPR000890 Aliphatic acid kinase, short-chain [PR00471] (316-337)
  IPR000890 Aliphatic acid kinase, short-chain [PTHR21060] (94-391)
  IPR002505 Phosphate acetyl/butaryl transferase [PF01515] (5-67)
  IPR023865 Aliphatic acid kinase, short-chain, conserved site [PS01075] (96-107)
  IPR023865 Aliphatic acid kinase, short-chain, conserved site [PS01076] (316-333)
  IPR043129 ATPase, nucleotide binding domain [SSF53067] (95-127)
  IPR043129 ATPase, nucleotide binding domain [SSF53067] (255-391)